Protein AF-A0A524JMQ0-F1 (afdb_monomer)

Mean predicted aligned error: 5.9 Å

Secondary structure (DSSP, 8-state):
-EEHHHHHHHHHHTTTSBGGGGGGG-EEEE-SS-EEEEEE--SSTTSSPEEEEEEEEHHHH---GGGGSSHHHHHHHHHHHHHHHHHHHHHHSTT-TTS--EE-----SEE--BTTEEE-SSEEEEEEEE---EETTEE-HHHHHHIIIIIHHHHHHTTS-GGGS-HHHHHHHHHHHHHHHHHHHHTTTTTEEEEEETT----EEETTEEEEP-SS-------TTTEEEEEETTTEEEEEEEEESSEEEEE-STTSSHHHHHHHHHHTTSEE-TTSS-TTEEE-TTEEE----TT--EEEE--TTTEEE-GGG--STTEEESS--HHHHHHHHHHHHHHHT--EEEEEGGGS-HHHHS--TTTSS---TTS-EE--HHHHHHHHHHHH--EEEEE-SS-GGGGGG-SEEEEEETTEEEE-HHHHHHHHHH-TT-------------EEEBGGG------TT-PPPPPSSTTEEEETTEEEE-TT-TT---HHHHHHHHHHHHHHGGG-BSSS-HHHHHHHHHHHHHHH-GGGG-SS--S--B---HHHHHHHHHT-TT--EEE--

Radius of gyration: 26.29 Å; Cα contacts (8 Å, |Δi|>4): 1196; chains: 1; bounding box: 72×41×77 Å

Sequence (565 aa):
MKAHFELKNILHNIDGEAYKSYKSIEGEYLFNDYTLYIDDVQGNPTASPSSLRVKIAQSVALFPRDTYTNRSREIALRDFITRKFHESIQLYSKESQMSGLISIDTPGQEILERTTAFIDQSFVEIRFTIDLPTSEKVVAGHLAKDIFFEKLPKIINNSLFFDNLDKDALYKHIETSEDADFLRNELENLKLIAFVAENSILPRQSGTSSLPIESGAVPFISPDTLKMDVELPNKGQITGMGILRGITLIVGENNHGKSTLLKAIEQGIYNHIPGDGREYVVSNPNSVKVSAEDGRSIQNVDLSPFIKNLSAGQKTDFYSVENASAGISQAVNIIEAVEVGADVLLIDENTSANNFLYHNSNSRENASEKYEYITPYIDNARNLYNEYMVSSILVIGHSEDYFGIADFVIQMTDFKAQNMTQEATEIAHQRSDVQKIDSYFGTIRDRIPLAESLDSSKGKDGIEIPPNEISDIEFGSNLIDLSSIEQIVSISQINAIRDAIQYAKKYMDGKKSFRQVTSLVMLDIGRSGLDILTPRLSGNYAEFRKIELAAAINRLRTLRVEQKM

Nearest PDB structures (foldseek):
  5d6a-assembly1_A  TM=9.276E-01  e=1.826E-59  Vibrio vulnificus YJ016
  4yj1-assembly1_A-2  TM=9.043E-01  e=5.061E-55  Trypanosoma brucei brucei TREU927
  4yix-assembly1_A-2  TM=8.888E-01  e=9.558E-55  Trypanosoma brucei brucei TREU927
  4yiy-assembly1_B  TM=8.866E-01  e=3.472E-52  Trypanosoma brucei brucei TREU927
  4yiy-assembly1_A  TM=8.863E-01  e=5.513E-52  Trypanosoma brucei brucei TREU927

Structure (mmCIF, N/CA/C/O backbone):
data_AF-A0A524JMQ0-F1
#
_entry.id   AF-A0A524JMQ0-F1
#
loop_
_atom_site.group_PDB
_atom_site.id
_atom_site.type_symbol
_atom_site.label_atom_id
_atom_site.label_alt_id
_atom_site.label_comp_id
_atom_site.label_asym_id
_atom_site.label_entity_id
_atom_site.label_seq_id
_atom_site.pdbx_PDB_ins_code
_atom_site.Cartn_x
_atom_site.Cartn_y
_atom_site.Cartn_z
_atom_site.occupancy
_atom_site.B_iso_or_equiv
_atom_site.auth_seq_id
_atom_site.auth_comp_id
_atom_site.auth_asym_id
_atom_site.auth_atom_id
_atom_site.pdbx_PDB_model_num
ATOM 1 N N . MET A 1 1 ? -19.087 -7.909 30.370 1.00 82.12 1 MET A N 1
ATOM 2 C CA . MET A 1 1 ? -20.047 -7.050 29.654 1.00 82.12 1 MET A CA 1
ATOM 3 C C . MET A 1 1 ? -21.025 -6.386 30.619 1.00 82.12 1 MET A C 1
ATOM 5 O O . MET A 1 1 ? -21.735 -7.085 31.334 1.00 82.12 1 MET A O 1
ATOM 9 N N . LYS A 1 2 ? -20.998 -5.053 30.679 1.00 94.56 2 LYS A N 1
ATOM 10 C CA . LYS A 1 2 ? -21.883 -4.179 31.468 1.00 94.56 2 LYS A CA 1
ATOM 11 C C . LYS A 1 2 ? -23.046 -3.704 30.595 1.00 94.56 2 LYS A C 1
ATOM 13 O O . LYS A 1 2 ? -22.931 -3.719 29.371 1.00 94.56 2 LYS A O 1
ATOM 18 N N . ALA A 1 3 ? -24.147 -3.247 31.179 1.00 95.19 3 ALA A N 1
ATOM 19 C CA . ALA A 1 3 ? -25.208 -2.615 30.391 1.00 95.19 3 ALA A CA 1
ATOM 20 C C . ALA A 1 3 ? -24.854 -1.157 30.031 1.00 95.19 3 ALA A C 1
ATOM 22 O O . ALA A 1 3 ? -24.175 -0.473 30.798 1.00 95.19 3 ALA A O 1
ATOM 23 N N . HIS A 1 4 ? -25.346 -0.633 28.901 1.00 94.75 4 HIS A N 1
ATOM 24 C CA . HIS A 1 4 ? -25.052 0.746 28.469 1.00 94.75 4 HIS A CA 1
ATOM 25 C C . HIS A 1 4 ? -25.422 1.825 29.510 1.00 94.75 4 HIS A C 1
ATOM 27 O O . HIS A 1 4 ? -24.755 2.855 29.596 1.00 94.75 4 HIS A O 1
ATOM 33 N N . PHE A 1 5 ? -26.445 1.612 30.350 1.00 95.38 5 PHE A N 1
ATOM 34 C CA . PHE A 1 5 ? -26.802 2.572 31.405 1.00 95.38 5 PHE A CA 1
ATOM 35 C C . PHE A 1 5 ? -25.718 2.701 32.487 1.00 95.38 5 PHE A C 1
ATOM 37 O O . PHE A 1 5 ? -25.624 3.745 33.130 1.00 95.38 5 PHE A O 1
ATOM 44 N N . GLU A 1 6 ? -24.870 1.686 32.674 1.00 97.00 6 GLU A N 1
ATOM 45 C CA . GLU A 1 6 ? -23.736 1.769 33.595 1.00 97.00 6 GLU A CA 1
ATOM 46 C C . GLU A 1 6 ? -22.692 2.766 33.089 1.00 97.00 6 GLU A C 1
ATOM 48 O O . GLU A 1 6 ? -22.230 3.590 33.871 1.00 97.00 6 GLU A O 1
ATOM 53 N N . LEU A 1 7 ? -22.385 2.771 31.783 1.00 97.56 7 LEU A N 1
ATOM 54 C CA . LEU A 1 7 ? -21.518 3.792 31.177 1.00 97.56 7 LEU A CA 1
ATOM 55 C C . LEU A 1 7 ? -22.094 5.192 31.395 1.00 97.56 7 LEU A C 1
ATOM 57 O O . LEU A 1 7 ? -21.384 6.102 31.814 1.00 97.56 7 LEU A O 1
ATOM 61 N N . LYS A 1 8 ? -23.405 5.352 31.181 1.00 96.00 8 LYS A N 1
ATOM 62 C CA . LYS A 1 8 ? -24.111 6.622 31.395 1.00 96.00 8 LYS A CA 1
ATOM 63 C C . LYS A 1 8 ? -23.972 7.122 32.837 1.00 96.00 8 LYS A C 1
ATOM 65 O O . LYS A 1 8 ? -23.762 8.314 33.048 1.00 96.00 8 LYS A O 1
ATOM 70 N N . ASN A 1 9 ? -24.068 6.216 33.811 1.00 97.12 9 ASN A N 1
ATOM 71 C CA . ASN A 1 9 ? -23.905 6.534 35.228 1.00 97.12 9 ASN A CA 1
ATOM 72 C C . ASN A 1 9 ? -22.451 6.867 35.579 1.00 97.12 9 ASN A C 1
ATOM 74 O O . ASN A 1 9 ? -22.222 7.825 36.309 1.00 97.12 9 ASN A O 1
ATOM 78 N N . ILE A 1 10 ? -21.474 6.127 35.040 1.00 97.50 10 ILE A N 1
ATOM 79 C CA . ILE A 1 10 ? -20.050 6.429 35.241 1.00 97.50 10 ILE A CA 1
ATOM 80 C C . ILE A 1 10 ? -19.752 7.842 34.741 1.00 97.50 10 ILE A C 1
ATOM 82 O O . ILE A 1 10 ? -19.249 8.646 35.516 1.00 97.50 10 ILE A O 1
ATOM 86 N N . LEU A 1 11 ? -20.140 8.169 33.502 1.00 97.00 11 LEU A N 1
ATOM 87 C CA . LEU A 1 11 ? -19.928 9.492 32.901 1.00 97.00 11 LEU A CA 1
ATOM 88 C C . LEU A 1 11 ? -20.574 10.625 33.707 1.00 97.00 11 LEU A C 1
ATOM 90 O O . LEU A 1 11 ? -20.004 11.706 33.790 1.00 97.00 11 LEU A O 1
ATOM 94 N N . HIS A 1 12 ? -21.742 10.383 34.307 1.00 96.81 12 HIS A N 1
ATOM 95 C CA . HIS A 1 12 ? -22.383 11.355 35.190 1.00 96.81 12 HIS A CA 1
ATOM 96 C C . HIS A 1 12 ? -21.606 11.554 36.497 1.00 96.81 12 HIS A C 1
ATOM 98 O O . HIS A 1 12 ? -21.447 12.684 36.941 1.00 96.81 12 HIS A O 1
ATOM 104 N N . ASN A 1 13 ? -21.109 10.469 37.093 1.00 97.19 13 ASN A N 1
ATOM 105 C CA . ASN A 1 13 ? -20.403 10.509 38.373 1.00 97.19 13 ASN A CA 1
ATOM 106 C C . ASN A 1 13 ? -19.006 11.129 38.273 1.00 97.19 13 ASN A C 1
ATOM 108 O O . ASN A 1 13 ? -18.529 11.680 39.258 1.00 97.19 13 ASN A O 1
ATOM 112 N N . ILE A 1 14 ? -18.340 11.004 37.122 1.00 96.50 14 ILE A N 1
ATOM 113 C CA . ILE A 1 14 ? -16.999 11.566 36.905 1.00 96.50 14 ILE A CA 1
ATOM 114 C C . ILE A 1 14 ? -17.026 12.973 36.290 1.00 96.50 14 ILE A C 1
ATOM 116 O O . ILE A 1 14 ? -15.964 13.527 36.030 1.00 96.50 14 ILE A O 1
ATOM 120 N N . ASP A 1 15 ? -18.197 13.550 36.008 1.00 96.19 15 ASP A N 1
ATOM 121 C CA . ASP A 1 15 ? -18.306 14.899 35.437 1.00 96.19 15 ASP A CA 1
ATOM 122 C C . ASP A 1 15 ? -17.694 15.939 36.392 1.00 96.19 15 ASP A C 1
ATOM 124 O O . ASP A 1 15 ? -18.028 15.984 37.574 1.00 96.19 15 ASP A O 1
ATOM 128 N N . GLY A 1 16 ? -16.759 16.752 35.891 1.00 94.19 16 GLY A N 1
ATOM 129 C CA . GLY A 1 16 ? -16.005 17.720 36.696 1.00 94.19 16 GLY A CA 1
ATOM 130 C C . GLY A 1 16 ? -14.833 17.141 37.504 1.00 94.19 16 GLY A C 1
ATOM 131 O O . GLY A 1 16 ? -14.061 17.911 38.076 1.00 94.19 16 GLY A O 1
ATOM 132 N N . GLU A 1 17 ? -14.643 15.819 37.522 1.00 95.56 17 GLU A N 1
ATOM 133 C CA . GLU A 1 17 ? -13.502 15.179 38.186 1.00 95.56 17 GLU A CA 1
ATOM 134 C C . GLU A 1 17 ? -12.199 15.330 37.383 1.00 95.56 17 GLU A C 1
ATOM 136 O O . GLU A 1 17 ? -12.177 15.718 36.210 1.00 95.56 17 GLU A O 1
ATOM 141 N N . ALA A 1 18 ? -11.071 14.979 38.007 1.00 94.38 18 ALA A N 1
ATOM 142 C CA . ALA A 1 18 ? -9.776 14.956 37.330 1.00 94.38 18 ALA A CA 1
ATOM 143 C C . ALA A 1 18 ? -9.813 14.074 36.067 1.00 94.38 18 ALA A C 1
ATOM 145 O O . ALA A 1 18 ? -10.347 12.970 36.098 1.00 94.38 18 ALA A O 1
ATOM 146 N N . TYR A 1 19 ? -9.164 14.502 34.978 1.00 92.69 19 TYR A N 1
ATOM 147 C CA . TYR A 1 19 ? -9.208 13.806 33.679 1.00 92.69 19 TYR A CA 1
ATOM 148 C C . TYR A 1 19 ? -8.893 12.298 33.745 1.00 92.69 19 TYR A C 1
ATOM 150 O O . TYR A 1 19 ? -9.501 11.495 33.042 1.00 92.69 19 TYR A O 1
ATOM 158 N N . LYS A 1 20 ? -7.990 11.887 34.649 1.00 93.88 20 LYS A N 1
ATOM 159 C CA . LYS A 1 20 ? -7.645 10.471 34.882 1.00 93.88 20 LYS A CA 1
ATOM 160 C C . LYS A 1 20 ? -8.851 9.601 35.260 1.00 93.88 20 LYS A C 1
ATOM 162 O O . LYS A 1 20 ? -8.798 8.394 35.044 1.00 93.88 20 LYS A O 1
ATOM 167 N N . SER A 1 21 ? -9.925 10.188 35.786 1.00 95.56 21 SER A N 1
ATOM 168 C CA . SER A 1 21 ? -11.172 9.495 36.117 1.00 95.56 21 SER A CA 1
ATOM 169 C C . SER A 1 21 ? -11.842 8.858 34.898 1.00 95.56 21 SER A C 1
ATOM 171 O O . SER A 1 21 ? -12.573 7.881 35.068 1.00 95.56 21 SER A O 1
ATOM 173 N N . TYR A 1 22 ? -11.534 9.306 33.671 1.00 96.31 22 TYR A N 1
ATOM 174 C CA . TYR A 1 22 ? -11.967 8.609 32.460 1.00 96.31 22 TYR A CA 1
ATOM 175 C C . TYR A 1 22 ? -11.506 7.150 32.417 1.00 96.31 22 TYR A C 1
ATOM 177 O O . TYR A 1 22 ? -12.237 6.336 31.874 1.00 96.31 22 TYR A O 1
ATOM 185 N N . LYS A 1 23 ? -10.386 6.756 33.048 1.00 96.25 23 LYS A N 1
ATOM 186 C CA . LYS A 1 23 ? -9.962 5.338 33.102 1.00 96.25 23 LYS A CA 1
ATOM 187 C C . LYS A 1 23 ? -11.053 4.395 33.635 1.00 96.25 23 LYS A C 1
ATOM 189 O O . LYS A 1 23 ? -11.057 3.216 33.312 1.00 96.25 23 LYS A O 1
ATOM 194 N N . SER A 1 24 ? -12.013 4.904 34.411 1.00 96.06 24 SER A N 1
ATOM 195 C CA . SER A 1 24 ? -13.154 4.122 34.905 1.00 96.06 24 SER A CA 1
ATOM 196 C C . SER A 1 24 ? -14.151 3.670 33.823 1.00 96.06 24 SER A C 1
ATOM 198 O O . SER A 1 24 ? -14.944 2.763 34.090 1.00 96.06 24 SER A O 1
ATOM 200 N N . ILE A 1 25 ? -14.122 4.272 32.626 1.00 97.19 25 ILE A N 1
ATOM 201 C CA . ILE A 1 25 ? -14.989 3.890 31.501 1.00 97.19 25 ILE A CA 1
ATOM 202 C C . ILE A 1 25 ? -14.428 2.714 30.693 1.00 97.19 25 ILE A C 1
ATOM 204 O O . ILE A 1 25 ? -15.096 2.257 29.777 1.00 97.19 25 ILE A O 1
ATOM 208 N N . GLU A 1 26 ? -13.222 2.218 30.985 1.00 97.06 26 GLU A N 1
ATOM 209 C CA . GLU A 1 26 ? -12.682 1.047 30.286 1.00 97.06 26 GLU A CA 1
ATOM 210 C C . GLU A 1 26 ? -13.586 -0.182 30.483 1.00 97.06 26 GLU A C 1
ATOM 212 O O . GLU A 1 26 ? -14.087 -0.472 31.583 1.00 97.06 26 GLU A O 1
ATOM 217 N N . GLY A 1 27 ? -13.792 -0.922 29.393 1.00 97.00 27 GLY A N 1
ATOM 218 C CA . GLY A 1 27 ? -14.561 -2.159 29.390 1.00 97.00 27 GLY A CA 1
ATOM 219 C C . GLY A 1 27 ? -15.555 -2.285 28.241 1.00 97.00 27 GLY A C 1
ATOM 220 O O . GLY A 1 27 ? -15.500 -1.586 27.233 1.00 97.00 27 GLY A O 1
ATOM 221 N N . GLU A 1 28 ? -16.470 -3.236 28.412 1.00 98.12 28 GLU A N 1
ATOM 222 C CA . GLU A 1 28 ? -17.421 -3.666 27.388 1.00 98.12 28 GLU A CA 1
ATOM 223 C C . GLU A 1 28 ? -18.846 -3.307 27.806 1.00 98.12 28 GLU A C 1
ATOM 225 O O . GLU A 1 28 ? -19.292 -3.708 28.890 1.00 98.12 28 GLU A O 1
ATOM 230 N N . TYR A 1 29 ? -19.576 -2.627 26.930 1.00 98.44 29 TYR A N 1
ATOM 231 C CA . TYR A 1 29 ? -20.920 -2.125 27.187 1.00 98.44 29 TYR A CA 1
ATOM 232 C C . TYR A 1 29 ? -21.896 -2.616 26.125 1.00 98.44 29 TYR A C 1
ATOM 234 O O . TYR A 1 29 ? -21.742 -2.331 24.939 1.00 98.44 29 TYR A O 1
ATOM 242 N N . LEU A 1 30 ? -22.922 -3.337 26.568 1.00 97.88 30 LEU A N 1
ATOM 243 C CA . LEU A 1 30 ? -23.987 -3.839 25.714 1.00 97.88 30 LEU A CA 1
ATOM 244 C C . LEU A 1 30 ? -25.030 -2.742 25.468 1.00 97.88 30 LEU A C 1
ATOM 246 O O . LEU A 1 30 ? -25.729 -2.303 26.394 1.00 97.88 30 LEU A O 1
ATOM 250 N N . PHE A 1 31 ? -25.126 -2.317 24.212 1.00 96.88 31 PHE A N 1
ATOM 251 C CA . PHE A 1 31 ? -26.245 -1.552 23.672 1.00 96.88 31 PHE A CA 1
ATOM 252 C C . PHE A 1 31 ? -27.267 -2.524 23.065 1.00 96.88 31 PHE A C 1
ATOM 254 O O . PHE A 1 31 ? -27.077 -3.737 23.107 1.00 96.88 31 PHE A O 1
ATOM 261 N N . ASN A 1 32 ? -28.383 -2.007 22.552 1.00 92.06 32 ASN A N 1
ATOM 262 C CA . ASN A 1 32 ? -29.454 -2.858 22.026 1.00 92.06 32 ASN A CA 1
ATOM 263 C C . ASN A 1 32 ? -28.976 -3.705 20.839 1.00 92.06 32 ASN A C 1
ATOM 265 O O . ASN A 1 32 ? -29.135 -4.922 20.852 1.00 92.06 32 ASN A O 1
ATOM 269 N N . ASP A 1 33 ? -28.346 -3.056 19.858 1.00 95.31 33 ASP A N 1
ATOM 270 C CA . ASP A 1 33 ? -28.009 -3.675 18.572 1.00 95.31 33 ASP A CA 1
ATOM 271 C C . ASP A 1 33 ? -26.508 -3.953 18.414 1.00 95.31 33 ASP A C 1
ATOM 273 O O . ASP A 1 33 ? -26.090 -4.590 17.452 1.00 95.31 33 ASP A O 1
ATOM 277 N N . TYR A 1 34 ? -25.677 -3.484 19.348 1.00 98.00 34 TYR A N 1
ATOM 278 C CA . TYR A 1 34 ? -24.222 -3.596 19.270 1.00 98.00 34 TYR A CA 1
ATOM 279 C C . TYR A 1 34 ? -23.562 -3.640 20.650 1.00 98.00 34 TYR A C 1
ATOM 281 O O . TYR A 1 34 ? -24.141 -3.239 21.661 1.00 98.00 34 TYR A O 1
ATOM 289 N N . THR A 1 35 ? -22.304 -4.072 20.684 1.00 98.50 35 THR A N 1
ATOM 290 C CA . THR A 1 35 ? -21.440 -3.973 21.864 1.00 98.50 35 THR A CA 1
ATOM 291 C C . THR A 1 35 ? -20.359 -2.933 21.612 1.00 98.50 35 THR A C 1
ATOM 293 O O . THR A 1 35 ? -19.649 -2.999 20.608 1.00 98.50 35 THR A O 1
ATOM 296 N N . LEU A 1 36 ? -20.231 -1.977 22.530 1.00 98.56 36 LEU A N 1
ATOM 297 C CA . LEU A 1 36 ? -19.155 -0.992 22.556 1.00 98.56 36 LEU A CA 1
ATOM 298 C C . LEU A 1 36 ? -18.012 -1.503 23.435 1.00 98.56 36 LEU A C 1
ATOM 300 O O . LEU A 1 36 ? -18.232 -1.877 24.586 1.00 98.56 36 LEU A O 1
ATOM 304 N N . TYR A 1 37 ? -16.798 -1.455 22.910 1.00 98.31 37 TYR A N 1
ATOM 305 C CA . TYR A 1 37 ? -15.559 -1.752 23.611 1.00 98.31 37 TYR A CA 1
ATOM 306 C C . TYR A 1 37 ? -14.767 -0.458 23.751 1.00 98.31 37 TYR A C 1
ATOM 308 O O . TYR A 1 37 ? -14.523 0.233 22.762 1.00 98.31 37 TYR A O 1
ATOM 316 N N . ILE A 1 38 ? -14.382 -0.130 24.980 1.00 97.50 38 ILE A N 1
ATOM 317 C CA . ILE A 1 38 ? -13.430 0.937 25.276 1.00 97.50 38 ILE A CA 1
ATOM 318 C C . ILE A 1 38 ? -12.159 0.245 25.764 1.00 97.50 38 ILE A C 1
ATOM 320 O O . ILE A 1 38 ? -12.086 -0.159 26.928 1.00 97.50 38 ILE A O 1
ATOM 324 N N . ASP A 1 39 ? -11.221 0.031 24.839 1.00 95.25 39 ASP A N 1
ATOM 325 C CA . ASP A 1 39 ? -10.063 -0.850 25.036 1.00 95.25 39 ASP A CA 1
ATOM 326 C C . ASP A 1 39 ? -8.922 -0.153 25.781 1.00 95.25 39 ASP A C 1
ATOM 328 O O . ASP A 1 39 ? -8.293 -0.753 26.649 1.00 95.25 39 ASP A O 1
ATOM 332 N N . ASP A 1 40 ? -8.660 1.112 25.446 1.00 94.06 40 ASP A N 1
ATOM 333 C CA . ASP A 1 40 ? -7.677 1.946 26.137 1.00 94.06 40 ASP A CA 1
ATOM 334 C C . ASP A 1 40 ? -8.169 3.386 26.207 1.00 94.06 40 ASP A C 1
ATOM 336 O O . ASP A 1 40 ? -8.590 3.974 25.208 1.00 94.06 40 ASP A O 1
ATOM 340 N N . VAL A 1 41 ? -8.103 3.961 27.401 1.00 93.94 41 VAL A N 1
ATOM 341 C CA . VAL A 1 41 ? -8.486 5.349 27.647 1.00 93.94 41 VAL A CA 1
ATOM 342 C C . VAL A 1 41 ? -7.255 6.236 27.779 1.00 93.94 41 VAL A C 1
ATOM 344 O O . VAL A 1 41 ? -6.352 5.955 28.574 1.00 93.94 41 VAL A O 1
ATOM 347 N N . GLN A 1 42 ? -7.246 7.356 27.057 1.00 89.56 42 GLN A N 1
ATOM 348 C CA . GLN A 1 42 ? -6.135 8.302 27.069 1.00 89.56 42 GLN A CA 1
ATOM 349 C C . GLN A 1 42 ? -5.891 8.876 28.477 1.00 89.56 42 GLN A C 1
ATOM 351 O O . GLN A 1 42 ? -6.810 9.267 29.198 1.00 89.56 42 GLN A O 1
ATOM 356 N N . GLY A 1 43 ? -4.627 8.916 28.907 1.00 84.88 43 GLY A N 1
ATOM 357 C CA . GLY A 1 43 ? -4.273 9.297 30.283 1.00 84.88 43 GLY A CA 1
ATOM 358 C C . GLY A 1 43 ? -4.331 10.803 30.571 1.00 84.88 43 GLY A C 1
ATOM 359 O O . GLY A 1 43 ? -4.355 11.209 31.736 1.00 84.88 43 GLY A O 1
ATOM 360 N N . ASN A 1 44 ? -4.306 11.632 29.526 1.00 85.94 44 ASN A N 1
ATOM 361 C CA . ASN A 1 44 ? -4.406 13.088 29.590 1.00 85.94 44 ASN A CA 1
ATOM 362 C C . ASN A 1 44 ? -4.931 13.647 28.244 1.00 85.94 44 ASN A C 1
ATOM 364 O O . ASN A 1 44 ? -4.871 12.929 27.244 1.00 85.94 44 ASN A O 1
ATOM 368 N N . PRO A 1 45 ? -5.394 14.912 28.188 1.00 84.38 45 PRO A N 1
ATOM 369 C CA . PRO A 1 45 ? -5.959 15.501 26.966 1.00 84.38 45 PRO A CA 1
ATOM 370 C C . PRO A 1 45 ? -4.989 15.640 25.785 1.00 84.38 45 PRO A C 1
ATOM 372 O O . PRO A 1 45 ? -5.419 15.899 24.675 1.00 84.38 45 PRO A O 1
ATOM 375 N N . THR A 1 46 ? -3.680 15.534 26.021 1.00 83.31 46 THR A N 1
ATOM 376 C CA . THR A 1 46 ? -2.638 15.669 24.986 1.00 83.31 46 THR A CA 1
ATOM 377 C C . THR A 1 46 ? -2.029 14.329 24.574 1.00 83.31 46 THR A C 1
ATOM 379 O O . THR A 1 46 ? -1.118 14.296 23.753 1.00 83.31 46 THR A O 1
ATOM 382 N N . ALA A 1 47 ? -2.471 13.226 25.185 1.00 85.88 47 ALA A N 1
ATOM 383 C CA . ALA A 1 47 ? -2.040 11.886 24.820 1.00 85.88 47 ALA A CA 1
ATOM 384 C C . ALA A 1 47 ? -2.759 11.425 23.549 1.00 85.88 47 ALA A C 1
ATOM 386 O O . ALA A 1 47 ? -3.744 12.028 23.127 1.00 85.88 47 ALA A O 1
ATOM 387 N N . SER A 1 48 ? -2.288 10.319 22.973 1.00 87.06 48 SER A N 1
ATOM 388 C CA . SER A 1 48 ? -2.999 9.641 21.892 1.00 87.06 48 SER A CA 1
ATOM 389 C C . SER A 1 48 ? -4.463 9.393 22.284 1.00 87.06 48 SER A C 1
ATOM 391 O O . SER A 1 48 ? -4.704 8.964 23.417 1.00 87.06 48 SER A O 1
ATOM 393 N N . PRO A 1 49 ? -5.420 9.654 21.375 1.00 92.50 49 PRO A N 1
ATOM 394 C CA . PRO A 1 49 ? -6.842 9.461 21.631 1.00 92.50 49 PRO A CA 1
ATOM 395 C C . PRO A 1 49 ? -7.189 8.057 22.130 1.00 92.50 49 PRO A C 1
ATOM 397 O O . PRO A 1 49 ? -6.501 7.077 21.831 1.00 92.50 49 PRO A O 1
ATOM 400 N N . SER A 1 50 ? -8.296 7.959 22.863 1.00 94.88 50 SER A N 1
ATOM 401 C CA . SER A 1 50 ? -8.779 6.684 23.399 1.00 94.88 50 SER A CA 1
ATOM 402 C C . SER A 1 50 ? -9.137 5.727 22.260 1.00 94.88 50 SER A C 1
ATOM 404 O O . SER A 1 50 ? -9.710 6.157 21.258 1.00 94.88 50 SER A O 1
ATOM 406 N N . SER A 1 51 ? -8.824 4.438 22.413 1.00 95.94 51 SER A N 1
ATOM 407 C CA . SER A 1 51 ? -9.073 3.390 21.412 1.00 95.94 51 SER A CA 1
ATOM 408 C C . SER A 1 51 ? -10.364 2.639 21.712 1.00 95.94 51 SER A C 1
ATOM 410 O O . SER A 1 51 ? -10.577 2.162 22.831 1.00 95.94 51 SER A O 1
ATOM 412 N N . LEU A 1 52 ? -11.241 2.562 20.713 1.00 97.69 52 LEU A N 1
ATOM 413 C CA . LEU A 1 52 ? -12.569 1.982 20.842 1.00 97.69 52 LEU A CA 1
ATOM 414 C C . LEU A 1 52 ? -12.889 1.061 19.675 1.00 97.69 52 LEU A C 1
ATOM 416 O O . LEU A 1 52 ? -12.385 1.219 18.560 1.00 97.69 52 LEU A O 1
ATOM 420 N N . ARG A 1 53 ? -13.804 0.126 19.928 1.00 97.75 53 ARG A N 1
ATOM 421 C CA . ARG A 1 53 ? -14.373 -0.731 18.893 1.00 97.75 53 ARG A CA 1
ATOM 422 C C . ARG A 1 53 ? -15.862 -0.924 19.097 1.00 97.75 53 ARG A C 1
ATOM 424 O O . ARG A 1 53 ? -16.358 -0.940 20.221 1.00 97.75 53 ARG A O 1
ATOM 431 N N . VAL A 1 54 ? -16.580 -1.113 18.004 1.00 98.44 54 VAL A N 1
ATOM 432 C CA . VAL A 1 54 ? -17.990 -1.506 18.009 1.00 98.44 54 VAL A CA 1
ATOM 433 C C . VAL A 1 54 ? -18.104 -2.842 17.305 1.00 98.44 54 VAL A C 1
ATOM 435 O O . VAL A 1 54 ? -17.546 -3.008 16.225 1.00 98.44 54 VAL A O 1
ATOM 438 N N . LYS A 1 55 ? -18.834 -3.780 17.910 1.00 98.44 55 LYS A N 1
ATOM 439 C CA . LYS A 1 55 ? -19.095 -5.107 17.350 1.00 98.44 55 LYS A CA 1
ATOM 440 C C . LYS A 1 55 ? -20.594 -5.352 17.236 1.00 98.44 55 LYS A C 1
ATOM 442 O O . LYS A 1 55 ? -21.317 -5.190 18.219 1.00 98.44 55 LYS A O 1
ATOM 447 N N . ILE A 1 56 ? -21.041 -5.773 16.059 1.00 98.56 56 ILE A N 1
ATOM 448 C CA . ILE A 1 56 ? -22.441 -6.068 15.737 1.00 98.56 56 ILE A CA 1
ATOM 449 C C . ILE A 1 56 ? -22.530 -7.515 15.269 1.00 98.56 56 ILE A C 1
ATOM 451 O O . ILE A 1 56 ? -21.772 -7.929 14.396 1.00 98.56 56 ILE A O 1
ATOM 455 N N . ALA A 1 57 ? -23.444 -8.300 15.837 1.00 98.25 57 ALA A N 1
ATOM 456 C CA . ALA A 1 57 ? -23.685 -9.657 15.353 1.00 98.25 57 ALA A CA 1
ATOM 457 C C . ALA A 1 57 ? -24.289 -9.621 13.939 1.00 98.25 57 ALA A C 1
ATOM 459 O O . ALA A 1 57 ? -25.161 -8.799 13.658 1.00 98.25 57 ALA A O 1
ATOM 460 N N . GLN A 1 58 ? -23.902 -10.551 13.063 1.00 97.12 58 GLN A N 1
ATOM 461 C CA . GLN A 1 58 ? -24.441 -10.610 11.695 1.00 97.12 58 GLN A CA 1
ATOM 462 C C . GLN A 1 58 ? -25.956 -10.831 11.643 1.00 97.12 58 GLN A C 1
ATOM 464 O O . GLN A 1 58 ? -26.604 -10.411 10.691 1.00 97.12 58 GLN A O 1
ATOM 469 N N . SER A 1 59 ? -26.551 -11.420 12.687 1.00 96.81 59 SER A N 1
ATOM 470 C CA . SER A 1 59 ? -28.010 -11.526 12.825 1.00 96.81 59 SER A CA 1
ATOM 471 C C . SER A 1 59 ? -28.722 -10.170 12.904 1.00 96.81 59 SER A C 1
ATOM 473 O O . SER A 1 59 ? -29.941 -10.131 12.778 1.00 96.81 59 SER A O 1
ATOM 475 N N . VAL A 1 60 ? -27.977 -9.090 13.155 1.00 97.69 60 VAL A N 1
ATOM 476 C CA . VAL A 1 60 ? -28.473 -7.712 13.227 1.00 97.69 60 VAL A CA 1
ATOM 477 C C . VAL A 1 60 ? -27.880 -6.854 12.105 1.00 97.69 60 VAL A C 1
ATOM 479 O O . VAL A 1 60 ? -28.615 -6.115 11.462 1.00 97.69 60 VAL A O 1
ATOM 482 N N . ALA A 1 61 ? -26.575 -6.975 11.826 1.00 97.75 61 ALA A N 1
ATOM 483 C CA . ALA A 1 61 ? -25.914 -6.220 10.755 1.00 97.75 61 ALA A CA 1
ATOM 484 C C . ALA A 1 61 ? -26.404 -6.621 9.349 1.00 97.75 61 ALA A C 1
ATOM 486 O O . ALA A 1 61 ? -26.468 -5.775 8.457 1.00 97.75 61 ALA A O 1
ATOM 487 N N . LEU A 1 62 ? -26.772 -7.899 9.178 1.00 97.94 62 LEU A N 1
ATOM 488 C CA . LEU A 1 62 ? -27.411 -8.476 7.993 1.00 97.94 62 LEU A CA 1
ATOM 489 C C . LEU A 1 62 ? -26.639 -8.284 6.676 1.00 97.94 62 LEU A C 1
ATOM 491 O O . LEU A 1 62 ? -27.256 -8.239 5.612 1.00 97.94 62 LEU A O 1
ATOM 495 N N . PHE A 1 63 ? -25.302 -8.222 6.711 1.00 98.31 63 PHE A N 1
ATOM 496 C CA . PHE A 1 63 ? -24.518 -8.189 5.474 1.00 98.31 63 PHE A CA 1
ATOM 497 C C . PHE A 1 63 ? -24.644 -9.531 4.731 1.00 98.31 63 PHE A C 1
ATOM 499 O O . PHE A 1 63 ? -24.313 -10.583 5.303 1.00 98.31 63 PHE A O 1
ATOM 506 N N . PRO A 1 64 ? -25.100 -9.527 3.464 1.00 97.75 64 PRO A N 1
ATOM 507 C CA . PRO A 1 64 ? -25.258 -10.742 2.673 1.00 97.75 64 PRO A CA 1
ATOM 508 C C . PRO A 1 64 ? -23.933 -11.488 2.493 1.00 97.75 64 PRO A C 1
ATOM 510 O O . PRO A 1 64 ? -22.888 -10.871 2.303 1.00 97.75 64 PRO A O 1
ATOM 513 N N . ARG A 1 65 ? -23.948 -12.826 2.545 1.00 96.56 65 ARG A N 1
ATOM 514 C CA . ARG A 1 65 ? -22.711 -13.633 2.500 1.00 96.56 65 ARG A CA 1
ATOM 515 C C . ARG A 1 65 ? -21.889 -13.412 1.232 1.00 96.56 65 ARG A C 1
ATOM 517 O O . ARG A 1 65 ? -20.668 -13.447 1.299 1.00 96.56 65 ARG A O 1
ATOM 524 N N . ASP A 1 66 ? -22.550 -13.181 0.105 1.00 97.12 66 ASP A N 1
ATOM 525 C CA . ASP A 1 66 ? -21.948 -12.869 -1.195 1.00 97.12 66 ASP A CA 1
ATOM 526 C C . ASP A 1 66 ? -21.106 -11.587 -1.186 1.00 97.12 66 ASP A C 1
ATOM 528 O O . ASP A 1 66 ? -20.225 -11.453 -2.029 1.00 97.12 66 ASP A O 1
ATOM 532 N N . THR A 1 67 ? -21.294 -10.689 -0.215 1.00 97.94 67 THR A N 1
ATOM 533 C CA . THR A 1 67 ? -20.471 -9.474 -0.077 1.00 97.94 67 THR A CA 1
ATOM 534 C C . THR A 1 67 ? -19.082 -9.738 0.525 1.00 97.94 67 THR A C 1
ATOM 536 O O . THR A 1 67 ? -18.232 -8.858 0.496 1.00 97.94 67 THR A O 1
ATOM 539 N N . TYR A 1 68 ? -18.814 -10.947 1.034 1.00 97.19 68 TYR A N 1
ATOM 540 C CA . TYR A 1 68 ? -17.520 -11.345 1.615 1.00 97.19 68 TYR A CA 1
ATOM 541 C C . TYR A 1 68 ? -17.199 -12.836 1.378 1.00 97.19 68 TYR A C 1
ATOM 543 O O . TYR A 1 68 ? -16.576 -13.502 2.203 1.00 97.19 68 TYR A O 1
ATOM 551 N N . THR A 1 69 ? -17.628 -13.402 0.242 1.00 95.69 69 THR A N 1
ATOM 552 C CA . THR A 1 69 ? -17.376 -14.819 -0.108 1.00 95.69 69 THR A CA 1
ATOM 553 C C . THR A 1 69 ? -15.909 -15.154 -0.357 1.00 95.69 69 THR A C 1
ATOM 555 O O . THR A 1 69 ? -15.523 -16.316 -0.239 1.00 95.69 69 THR A O 1
ATOM 558 N N . ASN A 1 70 ? -15.102 -14.167 -0.739 1.00 96.12 70 ASN A N 1
ATOM 559 C CA . ASN A 1 70 ? -13.663 -14.298 -0.939 1.00 96.12 70 ASN A CA 1
ATOM 560 C C . ASN A 1 70 ? -12.944 -13.063 -0.385 1.00 96.12 70 ASN A C 1
ATOM 562 O O . ASN A 1 70 ? -13.579 -12.060 -0.057 1.00 96.12 70 ASN A O 1
ATOM 566 N N . ARG A 1 71 ? -11.611 -13.145 -0.305 1.00 95.94 71 ARG A N 1
ATOM 567 C CA . ARG A 1 71 ? -10.775 -12.109 0.310 1.00 95.94 71 ARG A CA 1
ATOM 568 C C . ARG A 1 71 ? -10.906 -10.747 -0.379 1.00 95.94 71 ARG A C 1
ATOM 570 O O . ARG A 1 71 ? -10.936 -9.741 0.315 1.00 95.94 71 ARG A O 1
ATOM 577 N N . SER A 1 72 ? -11.025 -10.715 -1.707 1.00 97.25 72 SER A N 1
ATOM 578 C CA . SER A 1 72 ? -11.166 -9.459 -2.455 1.00 97.25 72 SER A CA 1
ATOM 579 C C . SER A 1 72 ? -12.454 -8.729 -2.072 1.00 97.25 72 SER A C 1
ATOM 581 O O . SER A 1 72 ? -12.425 -7.574 -1.642 1.00 97.25 72 SER A O 1
ATOM 583 N N . ARG A 1 73 ? -13.584 -9.450 -2.108 1.00 98.56 73 ARG A N 1
ATOM 584 C CA . ARG A 1 73 ? -14.883 -8.905 -1.699 1.00 98.56 73 ARG A CA 1
ATOM 585 C C . ARG A 1 73 ? -14.902 -8.486 -0.233 1.00 98.56 73 ARG A C 1
ATOM 587 O O . ARG A 1 73 ? -15.392 -7.410 0.090 1.00 98.56 73 ARG A O 1
ATOM 594 N N . GLU A 1 74 ? -14.329 -9.309 0.644 1.00 98.38 74 GLU A N 1
ATOM 595 C CA . GLU A 1 74 ? -14.221 -9.014 2.074 1.00 98.38 74 GLU A CA 1
ATOM 596 C C . GLU A 1 74 ? -13.439 -7.716 2.333 1.00 98.38 74 GLU A C 1
ATOM 598 O O . GLU A 1 74 ? -13.918 -6.851 3.068 1.00 98.38 74 GLU A O 1
ATOM 603 N N . ILE A 1 75 ? -12.265 -7.547 1.712 1.00 98.44 75 ILE A N 1
ATOM 604 C CA . ILE A 1 75 ? -11.442 -6.335 1.845 1.00 98.44 75 ILE A CA 1
ATOM 605 C C . ILE A 1 75 ? -12.198 -5.114 1.312 1.00 98.44 75 ILE A C 1
ATOM 607 O O . ILE A 1 75 ? -12.255 -4.089 1.992 1.00 98.44 75 ILE A O 1
ATOM 611 N N . ALA A 1 76 ? -12.829 -5.224 0.142 1.00 98.69 76 ALA A N 1
ATOM 612 C CA . ALA A 1 76 ? -13.602 -4.134 -0.447 1.00 98.69 76 ALA A CA 1
ATOM 613 C C . ALA A 1 76 ? -14.806 -3.736 0.425 1.00 98.69 76 ALA A C 1
ATOM 615 O O . ALA A 1 76 ? -15.092 -2.554 0.604 1.00 98.69 76 ALA A O 1
ATOM 616 N N . LEU A 1 77 ? -15.489 -4.704 1.040 1.00 98.75 77 LEU A N 1
ATOM 617 C CA . LEU A 1 77 ? -16.570 -4.423 1.979 1.00 98.75 77 LEU A CA 1
ATOM 618 C C . LEU A 1 77 ? -16.063 -3.721 3.248 1.00 98.75 77 LEU A C 1
ATOM 620 O O . LEU A 1 77 ? -16.685 -2.762 3.711 1.00 98.75 77 LEU A O 1
ATOM 624 N N . ARG A 1 78 ? -14.927 -4.162 3.801 1.00 98.62 78 ARG A N 1
ATOM 625 C CA . ARG A 1 78 ? -14.275 -3.519 4.959 1.00 98.62 78 ARG A CA 1
ATOM 626 C C . ARG A 1 78 ? -13.878 -2.072 4.640 1.00 98.62 78 ARG A C 1
ATOM 628 O O . ARG A 1 78 ? -14.094 -1.183 5.470 1.00 98.62 78 ARG A O 1
ATOM 635 N N . ASP A 1 79 ? -13.356 -1.821 3.441 1.00 98.75 79 ASP A N 1
ATOM 636 C CA . ASP A 1 79 ? -13.024 -0.479 2.949 1.00 98.75 79 ASP A CA 1
ATOM 637 C C . ASP A 1 79 ? -14.282 0.398 2.820 1.00 98.75 79 ASP A C 1
ATOM 639 O O . ASP A 1 79 ? -14.337 1.486 3.399 1.00 98.75 79 ASP A O 1
ATOM 643 N N . PHE A 1 80 ? -15.343 -0.110 2.182 1.00 98.75 80 PHE A N 1
ATOM 644 C CA . PHE A 1 80 ? -16.619 0.598 2.044 1.00 98.75 80 PHE A CA 1
ATOM 645 C C . PHE A 1 80 ? -17.241 0.962 3.399 1.00 98.75 80 PHE A C 1
ATOM 647 O O . PHE A 1 80 ? -17.642 2.109 3.609 1.00 98.75 8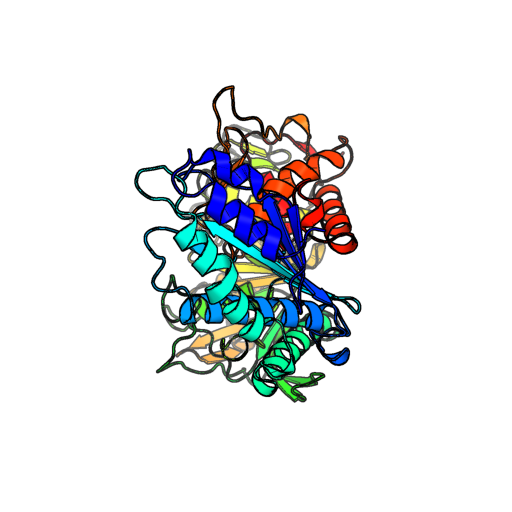0 PHE A O 1
ATOM 654 N N . ILE A 1 81 ? -17.283 0.017 4.346 1.00 98.44 81 ILE A N 1
ATOM 655 C CA . ILE A 1 81 ? -17.775 0.252 5.712 1.00 98.44 81 ILE A CA 1
ATOM 656 C C . ILE A 1 81 ? -16.957 1.351 6.401 1.00 98.44 81 ILE A C 1
ATOM 658 O O . ILE A 1 81 ? -17.529 2.266 6.998 1.00 98.44 81 ILE A O 1
ATOM 662 N N . THR A 1 82 ? -15.626 1.301 6.285 1.00 98.56 82 THR A N 1
ATOM 663 C CA . THR A 1 82 ? -14.731 2.318 6.859 1.00 98.56 82 THR A CA 1
ATOM 664 C C . THR A 1 82 ? -15.043 3.707 6.292 1.00 98.56 82 THR A C 1
ATOM 666 O O . THR A 1 82 ? -15.193 4.666 7.054 1.00 98.56 82 THR A O 1
ATOM 669 N N . ARG A 1 83 ? -15.232 3.822 4.969 1.00 98.38 83 ARG A N 1
ATOM 670 C CA . ARG A 1 83 ? -15.627 5.083 4.314 1.00 98.38 83 ARG A CA 1
ATOM 671 C C . ARG A 1 83 ? -16.983 5.580 4.795 1.00 98.38 83 ARG A C 1
ATOM 673 O O . ARG A 1 83 ? -17.104 6.749 5.146 1.00 98.38 83 ARG A O 1
ATOM 680 N N . LYS A 1 84 ? -17.988 4.704 4.886 1.00 98.19 84 LYS A N 1
ATOM 681 C CA . LYS A 1 84 ? -19.329 5.077 5.366 1.00 98.19 84 LYS A CA 1
ATOM 682 C C . LYS A 1 84 ? -19.323 5.522 6.822 1.00 98.19 84 LYS A C 1
ATOM 684 O O . LYS A 1 84 ? -20.052 6.448 7.183 1.00 98.19 84 LYS A O 1
ATOM 689 N N . PHE A 1 85 ? -18.477 4.918 7.653 1.00 98.25 85 PHE A N 1
ATOM 690 C CA . PHE A 1 85 ? -18.281 5.367 9.027 1.00 98.25 85 PHE A CA 1
ATOM 691 C C . PHE A 1 85 ? -17.624 6.750 9.072 1.00 98.25 85 PHE A C 1
ATOM 693 O O . PHE A 1 85 ? -18.120 7.629 9.776 1.00 98.25 85 PHE A O 1
ATOM 700 N N . HIS A 1 86 ? -16.576 6.983 8.273 1.00 97.19 86 HIS A N 1
ATOM 701 C CA . HIS A 1 86 ? -15.944 8.300 8.149 1.00 97.19 86 HIS A CA 1
ATOM 702 C C . HIS A 1 86 ? -16.930 9.376 7.663 1.00 97.19 86 HIS A C 1
ATOM 704 O O . HIS A 1 86 ? -17.063 10.424 8.294 1.00 97.19 86 HIS A O 1
ATOM 710 N N . GLU A 1 87 ? -17.674 9.116 6.585 1.00 96.31 87 GLU A N 1
ATOM 711 C CA . GLU A 1 87 ? -18.725 10.011 6.080 1.00 96.31 87 GLU A CA 1
ATOM 712 C C . GLU A 1 87 ? -19.759 10.323 7.172 1.00 96.31 87 GLU A C 1
ATOM 714 O O . GLU A 1 87 ? -20.135 11.477 7.380 1.00 96.31 87 GLU A O 1
ATOM 719 N N . SER A 1 88 ? -20.166 9.309 7.937 1.00 96.69 88 SER A N 1
ATOM 720 C CA . SER A 1 88 ? -21.110 9.473 9.042 1.00 96.69 88 SER A CA 1
ATOM 721 C C . SER A 1 88 ? -20.538 10.319 10.187 1.00 96.69 88 SER A C 1
ATOM 723 O O . SER A 1 88 ? -21.262 11.141 10.752 1.00 96.69 88 SER A O 1
ATOM 725 N N . ILE A 1 89 ? -19.243 10.201 10.508 1.00 95.19 89 ILE A N 1
ATOM 726 C CA . ILE A 1 89 ? -18.564 11.113 11.449 1.00 95.19 89 ILE A CA 1
ATOM 727 C C . ILE A 1 89 ? -18.691 12.561 10.958 1.00 95.19 89 ILE A C 1
ATOM 729 O O . ILE A 1 89 ? -19.058 13.441 11.742 1.00 95.19 89 ILE A O 1
ATOM 733 N N . GLN A 1 90 ? -18.452 12.815 9.667 1.00 93.12 90 GLN A N 1
ATOM 734 C CA . GLN A 1 90 ? -18.556 14.162 9.088 1.00 93.12 90 GLN A CA 1
ATOM 735 C C . GLN A 1 90 ? -19.986 14.715 9.103 1.00 93.12 90 GLN A C 1
ATOM 737 O O . GLN A 1 90 ? -20.172 15.930 9.149 1.00 93.12 90 GLN A O 1
ATOM 742 N N . LEU A 1 91 ? -21.002 13.853 9.082 1.00 92.50 91 LEU A N 1
ATOM 743 C CA . LEU A 1 91 ? -22.404 14.267 9.154 1.00 92.50 91 LEU A CA 1
ATOM 744 C C . LEU A 1 91 ? -22.858 14.569 10.587 1.00 92.50 91 LEU A C 1
ATOM 746 O O . LEU A 1 91 ? -23.578 15.542 10.807 1.00 92.50 91 LEU A O 1
ATOM 750 N N . TYR A 1 92 ? -22.448 13.756 11.564 1.00 90.62 92 TYR A N 1
ATOM 751 C CA . TYR A 1 92 ? -23.012 13.796 12.922 1.00 90.62 92 TYR A CA 1
ATOM 752 C C . TYR A 1 92 ? -22.075 14.353 13.999 1.00 90.62 92 TYR A C 1
ATOM 754 O O . TYR A 1 92 ? -22.530 14.631 15.108 1.00 90.62 92 TYR A O 1
ATOM 762 N N . SER A 1 93 ? -20.783 14.521 13.707 1.00 84.38 93 SER A N 1
ATOM 763 C CA . SER A 1 93 ? -19.773 14.932 14.693 1.00 84.38 93 SER A CA 1
ATOM 764 C C . SER A 1 93 ? -18.848 16.065 14.220 1.00 84.38 93 SER A C 1
ATOM 766 O O . SER A 1 93 ? -17.842 16.346 14.875 1.00 84.38 93 SER A O 1
ATOM 768 N N . LYS A 1 94 ? -19.191 16.763 13.128 1.00 70.50 94 LYS A N 1
ATOM 769 C CA . LYS A 1 94 ? -18.370 17.846 12.549 1.00 70.50 94 LYS A CA 1
ATOM 770 C C . LYS A 1 94 ? -18.097 19.013 13.500 1.00 70.50 94 LYS A C 1
ATOM 772 O O . LYS A 1 94 ? -17.061 19.655 13.390 1.00 70.50 94 LYS A O 1
ATOM 777 N N . GLU A 1 95 ? -19.011 19.292 14.427 1.00 60.81 95 GLU A N 1
ATOM 778 C CA . GLU A 1 95 ? -18.927 20.430 15.356 1.00 60.81 95 GLU A CA 1
ATOM 779 C C . GLU A 1 95 ? -17.973 20.194 16.543 1.00 60.81 95 GLU A C 1
ATOM 781 O O . GLU A 1 95 ? -17.630 21.137 17.252 1.00 60.81 95 GLU A O 1
ATOM 786 N N . SER A 1 96 ? -17.488 18.965 16.757 1.00 59.88 96 SER A N 1
ATOM 787 C CA . SER A 1 96 ? -16.654 18.599 17.917 1.00 59.88 96 SER A CA 1
ATOM 788 C C . SER A 1 96 ? -15.174 19.030 17.802 1.00 59.88 96 SER A C 1
ATOM 790 O O . SER A 1 96 ? -14.330 18.500 18.519 1.00 59.88 96 SER A O 1
ATOM 792 N N . GLN A 1 97 ? -14.824 19.983 16.925 1.00 52.69 97 GLN A N 1
ATOM 793 C CA . GLN A 1 97 ? -13.429 20.323 16.569 1.00 52.69 97 GLN A CA 1
ATOM 794 C C . GLN A 1 97 ? -12.549 20.839 17.726 1.00 52.69 97 GLN A C 1
ATOM 796 O O . GLN A 1 97 ? -11.339 20.941 17.551 1.00 52.69 97 GLN A O 1
ATOM 801 N N . MET A 1 98 ? -13.113 21.164 18.895 1.00 54.81 98 MET A N 1
ATOM 802 C CA . MET A 1 98 ? -12.329 21.622 20.055 1.00 54.81 98 MET A CA 1
ATOM 803 C C . MET A 1 98 ? -12.115 20.551 21.138 1.00 54.81 98 MET A C 1
ATOM 805 O O . MET A 1 98 ? -11.157 20.665 21.896 1.00 54.81 98 MET A O 1
ATOM 809 N N . SER A 1 99 ? -12.990 19.542 21.244 1.00 66.50 99 SER A N 1
ATOM 810 C CA . SER A 1 99 ? -12.858 18.393 22.160 1.00 66.50 99 SER A CA 1
ATOM 811 C C . SER A 1 99 ? -13.946 17.359 21.846 1.00 66.50 99 SER A C 1
ATOM 813 O O . SER A 1 99 ? -15.055 17.752 21.470 1.00 66.50 99 SER A O 1
ATOM 815 N N . GLY A 1 100 ? -13.689 16.061 22.038 1.00 78.56 100 GLY A N 1
ATOM 816 C CA . GLY A 1 100 ? -14.694 15.033 21.743 1.00 78.56 100 GLY A CA 1
ATOM 817 C C . GLY A 1 100 ? -14.675 14.523 20.301 1.00 78.56 100 GLY A C 1
ATOM 818 O O . GLY A 1 100 ? -15.718 14.110 19.789 1.00 78.56 100 GLY A O 1
ATOM 819 N N . LEU A 1 101 ? -13.533 14.622 19.617 1.00 90.06 101 LEU A N 1
ATOM 820 C CA . LEU A 1 101 ? -13.405 14.240 18.214 1.00 90.06 101 LEU A CA 1
ATOM 821 C C . LEU A 1 101 ? -13.447 12.715 18.069 1.00 90.06 101 LEU A C 1
ATOM 823 O O . LEU A 1 101 ? -12.642 12.013 18.675 1.00 90.06 101 LEU A O 1
ATOM 827 N N . ILE A 1 102 ? -14.368 12.217 17.243 1.00 94.56 102 ILE A N 1
ATOM 828 C CA . ILE A 1 102 ? -14.384 10.823 16.789 1.00 94.56 102 ILE A CA 1
ATOM 829 C C . ILE A 1 102 ? -13.564 10.754 15.502 1.00 94.56 102 ILE A C 1
ATOM 831 O O . ILE A 1 102 ? -13.843 11.504 14.567 1.00 94.56 102 ILE A O 1
ATOM 835 N N . SER A 1 103 ? -12.596 9.845 15.441 1.00 94.00 103 SER A N 1
ATOM 836 C CA . SER A 1 103 ? -11.700 9.689 14.294 1.00 94.00 103 SER A CA 1
ATOM 837 C C . SER A 1 103 ? -11.546 8.224 13.909 1.00 94.00 103 SER A C 1
ATOM 839 O O . SER A 1 103 ? -11.559 7.340 14.759 1.00 94.00 103 SER A O 1
ATOM 841 N N . ILE A 1 104 ? -11.361 7.963 12.620 1.00 95.94 104 ILE A N 1
ATOM 842 C CA . ILE A 1 104 ? -11.052 6.640 12.071 1.00 95.94 104 ILE A CA 1
ATOM 843 C C . ILE A 1 104 ? -9.951 6.796 11.022 1.00 95.94 104 ILE A C 1
ATOM 845 O O . ILE A 1 104 ? -9.913 7.822 10.333 1.00 95.94 104 ILE A O 1
ATOM 849 N N . ASP A 1 105 ? -9.059 5.808 10.902 1.00 94.44 105 ASP A N 1
ATOM 850 C CA . ASP A 1 105 ? -8.108 5.782 9.790 1.00 94.44 105 ASP A CA 1
ATOM 851 C C . ASP A 1 105 ? -8.878 5.808 8.464 1.00 94.44 105 ASP A C 1
ATOM 853 O O . ASP A 1 105 ? -9.797 5.019 8.240 1.00 94.44 105 ASP A O 1
ATOM 857 N N . THR A 1 106 ? -8.564 6.796 7.629 1.00 90.31 106 THR A N 1
ATOM 858 C CA . THR A 1 106 ? -9.392 7.160 6.478 1.00 90.31 106 THR A CA 1
ATOM 859 C C . THR A 1 106 ? -8.733 6.653 5.198 1.00 90.31 106 THR A C 1
ATOM 861 O O . THR A 1 106 ? -7.630 7.093 4.872 1.00 90.31 106 THR A O 1
ATOM 864 N N . PRO A 1 107 ? -9.383 5.742 4.453 1.00 94.50 107 PRO A N 1
ATOM 865 C CA . PRO A 1 107 ? -8.835 5.235 3.203 1.00 94.50 107 PRO A CA 1
ATOM 866 C C . PRO A 1 107 ? -8.661 6.328 2.140 1.00 94.50 107 PRO A C 1
ATOM 868 O O . PRO A 1 107 ? -9.525 7.192 1.979 1.00 94.50 107 PRO A O 1
ATOM 871 N N . GLY A 1 108 ? -7.563 6.242 1.383 1.00 95.00 108 GLY A N 1
ATOM 872 C CA . GLY A 1 108 ? -7.300 7.058 0.194 1.00 95.00 108 GLY A CA 1
ATOM 873 C C . GLY A 1 108 ? -8.096 6.586 -1.026 1.00 95.00 108 GLY A C 1
ATOM 874 O O . GLY A 1 108 ? -9.211 6.078 -0.895 1.00 95.00 108 GLY A O 1
ATOM 875 N N . GLN A 1 109 ? -7.524 6.721 -2.221 1.00 97.50 109 GLN A N 1
ATOM 876 C CA . GLN A 1 109 ? -8.144 6.195 -3.446 1.00 97.50 109 GLN A CA 1
ATOM 877 C C . GLN A 1 109 ? -7.973 4.678 -3.573 1.00 97.50 109 GLN A C 1
ATOM 879 O O . GLN A 1 109 ? -8.731 4.020 -4.285 1.00 97.50 109 GLN A O 1
ATOM 884 N N . GLU A 1 110 ? -6.986 4.141 -2.867 1.00 98.19 110 GLU A N 1
ATOM 885 C CA . GLU A 1 110 ? -6.581 2.749 -2.866 1.00 98.19 110 GLU A CA 1
ATOM 886 C C . GLU A 1 110 ? -7.402 1.949 -1.846 1.00 98.19 110 GLU A C 1
ATOM 888 O O . GLU A 1 110 ? -7.558 2.337 -0.677 1.00 98.19 110 GLU A O 1
ATOM 893 N N . ILE A 1 111 ? -7.896 0.798 -2.290 1.00 98.56 111 ILE A N 1
ATOM 894 C CA . ILE A 1 111 ? -8.545 -0.204 -1.449 1.00 98.56 111 ILE A CA 1
ATOM 895 C C . ILE A 1 111 ? -7.433 -1.104 -0.907 1.00 98.56 111 ILE A C 1
ATOM 897 O O . ILE A 1 111 ? -6.805 -1.836 -1.667 1.00 98.56 111 ILE A O 1
ATOM 901 N N . LEU A 1 112 ? -7.191 -1.019 0.402 1.00 97.94 112 LEU A N 1
ATOM 902 C CA . LEU A 1 112 ? -6.181 -1.805 1.114 1.00 97.94 112 LEU A CA 1
ATOM 903 C C . LEU A 1 112 ? -6.850 -2.567 2.250 1.00 97.94 112 LEU A C 1
ATOM 905 O O . LEU A 1 112 ? -7.748 -2.035 2.916 1.00 97.94 112 LEU A O 1
ATOM 909 N N . GLU A 1 113 ? -6.350 -3.761 2.544 1.00 97.56 113 GLU A N 1
ATOM 910 C CA . GLU A 1 113 ? -6.675 -4.434 3.793 1.00 97.56 113 GLU A CA 1
ATOM 911 C C . GLU A 1 113 ? -6.215 -3.586 4.989 1.00 97.56 113 GLU A C 1
ATOM 913 O O . GLU A 1 113 ? -5.042 -3.229 5.110 1.00 97.56 113 GLU A O 1
ATOM 918 N N . ARG A 1 114 ? -7.150 -3.269 5.892 1.00 97.88 114 ARG A N 1
ATOM 919 C CA . ARG A 1 114 ? -6.919 -2.423 7.071 1.00 97.88 114 ARG A CA 1
ATOM 920 C C . ARG A 1 114 ? -7.460 -3.044 8.343 1.00 97.88 114 ARG A C 1
ATOM 922 O O . ARG A 1 114 ? -8.409 -3.825 8.310 1.00 97.88 114 ARG A O 1
ATOM 929 N N . THR A 1 115 ? -6.918 -2.634 9.483 1.00 97.75 115 THR A N 1
ATOM 930 C CA . THR A 1 115 ? -7.446 -3.021 10.801 1.00 97.75 115 THR A CA 1
ATOM 931 C C . THR A 1 115 ? -8.573 -2.111 11.301 1.00 97.75 115 THR A C 1
ATOM 933 O O . THR A 1 115 ? -8.995 -2.223 12.449 1.00 97.75 115 THR A O 1
ATOM 936 N N . THR A 1 116 ? -9.091 -1.216 10.459 1.00 97.88 116 THR A N 1
ATOM 937 C CA . THR A 1 116 ? -10.240 -0.355 10.778 1.00 97.88 116 THR A CA 1
ATOM 938 C C . THR A 1 116 ? -11.537 -1.138 10.883 1.00 97.88 116 THR A C 1
ATOM 940 O O . THR A 1 116 ? -12.342 -0.856 11.760 1.00 97.88 116 THR A O 1
ATOM 943 N N . ALA A 1 117 ? -11.754 -2.116 10.007 1.00 98.00 117 ALA A N 1
ATOM 944 C CA . ALA A 1 117 ? -12.987 -2.884 9.940 1.00 98.00 117 ALA A CA 1
ATOM 945 C C . ALA A 1 117 ? -12.692 -4.367 9.730 1.00 98.00 117 ALA A C 1
ATOM 947 O O . ALA A 1 117 ? -11.762 -4.729 9.010 1.00 98.00 117 ALA A O 1
ATOM 948 N N . PHE A 1 118 ? -13.520 -5.218 10.329 1.00 97.62 118 PHE A N 1
ATOM 949 C CA . PHE A 1 118 ? -13.488 -6.669 10.176 1.00 97.62 118 PHE A CA 1
ATOM 950 C C . PHE A 1 118 ? -14.902 -7.183 9.978 1.00 97.62 118 PHE A C 1
ATOM 952 O O . PHE A 1 118 ? -15.852 -6.663 10.568 1.00 97.62 118 PHE A O 1
ATOM 959 N N . ILE A 1 119 ? -15.039 -8.228 9.176 1.00 97.19 119 ILE A N 1
ATOM 960 C CA . ILE A 1 119 ? -16.320 -8.876 8.954 1.00 97.19 119 ILE A CA 1
ATOM 961 C C . ILE A 1 119 ? -16.122 -10.371 8.755 1.00 97.19 119 ILE A C 1
ATOM 963 O O . ILE A 1 119 ? -15.215 -10.802 8.053 1.00 97.19 119 ILE A O 1
ATOM 967 N N . ASP A 1 120 ? -16.989 -11.159 9.377 1.00 94.75 120 ASP A N 1
ATOM 968 C CA . ASP A 1 120 ? -17.108 -12.586 9.124 1.00 94.75 120 ASP A CA 1
ATOM 969 C C . ASP A 1 120 ? -18.584 -13.019 9.202 1.00 94.75 120 ASP A C 1
ATOM 971 O O . ASP A 1 120 ? -19.505 -12.199 9.203 1.00 94.75 120 ASP A O 1
ATOM 975 N N . GLN A 1 121 ? -18.836 -14.330 9.242 1.00 96.06 121 GLN A N 1
ATOM 976 C CA . GLN A 1 121 ? -20.195 -14.880 9.344 1.00 96.06 121 GLN A CA 1
ATOM 977 C C . GLN A 1 121 ? -20.863 -14.637 10.707 1.00 96.06 121 GLN A C 1
ATOM 979 O O . GLN A 1 121 ? -22.069 -14.843 10.843 1.00 96.06 121 GLN A O 1
ATOM 984 N N . SER A 1 122 ? -20.090 -14.250 11.716 1.00 97.56 122 SER A N 1
ATOM 985 C CA . SER A 1 122 ? -20.529 -14.051 13.093 1.00 97.56 122 SER A CA 1
ATOM 986 C C . SER A 1 122 ? -20.770 -12.575 13.393 1.00 97.56 122 SER A C 1
ATOM 988 O O . SER A 1 122 ? -21.755 -12.250 14.060 1.00 97.56 122 SER A O 1
ATOM 990 N N . PHE A 1 123 ? -19.901 -11.674 12.927 1.00 98.06 123 PHE A N 1
ATOM 991 C CA . PHE A 1 123 ? -19.971 -10.258 13.279 1.00 98.06 123 PHE A CA 1
ATOM 992 C C . PHE A 1 123 ? -19.406 -9.302 12.223 1.00 98.06 123 PHE A C 1
ATOM 994 O O . PHE A 1 123 ? -18.657 -9.689 11.332 1.00 98.06 123 PHE A O 1
ATOM 1001 N N . VAL A 1 124 ? -19.734 -8.023 12.409 1.00 98.31 124 VAL A N 1
ATOM 1002 C CA . VAL A 1 124 ? -19.029 -6.860 11.863 1.00 98.31 124 VAL A CA 1
ATOM 1003 C C . VAL A 1 124 ? -18.396 -6.114 13.030 1.00 98.31 124 VAL A C 1
ATOM 1005 O O . VAL A 1 124 ? -19.038 -5.915 14.063 1.00 98.31 124 VAL A O 1
ATOM 1008 N N . GLU A 1 125 ? -17.136 -5.730 12.896 1.00 98.50 125 GLU A N 1
ATOM 1009 C CA . GLU A 1 125 ? -16.409 -4.930 13.874 1.00 98.50 125 GLU A CA 1
ATOM 1010 C C . GLU A 1 125 ? -15.817 -3.706 13.190 1.00 98.50 125 GLU A C 1
ATOM 1012 O O . GLU A 1 125 ? -15.278 -3.812 12.091 1.00 98.50 125 GLU A O 1
ATOM 1017 N N . ILE A 1 126 ? -15.881 -2.557 13.859 1.00 98.38 126 ILE A N 1
ATOM 1018 C CA . ILE A 1 126 ? -15.151 -1.363 13.448 1.00 98.38 126 ILE A CA 1
ATOM 1019 C C . ILE A 1 126 ? -14.351 -0.796 14.614 1.00 98.38 126 ILE A C 1
ATOM 1021 O O . ILE A 1 126 ? -14.809 -0.813 15.759 1.00 98.38 126 ILE A O 1
ATOM 1025 N N . ARG A 1 127 ? -13.155 -0.298 14.317 1.00 98.25 127 ARG A N 1
ATOM 1026 C CA . ARG A 1 127 ? -12.184 0.260 15.251 1.00 98.25 127 ARG A CA 1
ATOM 1027 C C . ARG A 1 127 ? -11.953 1.723 14.924 1.00 98.25 127 ARG A C 1
ATOM 1029 O O . ARG A 1 127 ? -11.764 2.086 13.768 1.00 98.25 127 ARG A O 1
ATOM 1036 N N . PHE A 1 128 ? -11.985 2.558 15.946 1.00 97.62 128 PHE A N 1
ATOM 1037 C CA . PHE A 1 128 ? -11.888 4.005 15.816 1.00 97.62 128 PHE A CA 1
ATOM 1038 C C . PHE A 1 128 ? -11.361 4.594 17.123 1.00 97.62 128 PHE A C 1
ATOM 1040 O O . PHE A 1 128 ? -11.157 3.889 18.115 1.00 97.62 128 PHE A O 1
ATOM 1047 N N . THR A 1 129 ? -11.132 5.897 17.133 1.00 96.12 129 THR A N 1
ATOM 1048 C CA . THR A 1 129 ? -10.680 6.611 18.318 1.00 96.12 129 THR A CA 1
ATOM 1049 C C . THR A 1 129 ? -11.636 7.726 18.704 1.00 96.12 129 THR A C 1
ATOM 1051 O O . THR A 1 129 ? -12.387 8.250 17.879 1.00 96.12 129 THR A O 1
ATOM 1054 N N . ILE A 1 130 ? -11.627 8.066 19.991 1.00 94.88 130 ILE A N 1
ATOM 1055 C CA . ILE A 1 130 ? -12.311 9.243 20.522 1.00 94.88 130 ILE A CA 1
ATOM 1056 C C . ILE A 1 130 ? -11.314 10.031 21.362 1.00 94.88 130 ILE A C 1
ATOM 1058 O O . ILE A 1 130 ? -10.773 9.509 22.338 1.00 94.88 130 ILE A O 1
ATOM 1062 N N . ASP A 1 131 ? -11.116 11.297 21.012 1.00 93.12 131 ASP A N 1
ATOM 1063 C CA . ASP A 1 131 ? -10.445 12.258 21.879 1.00 93.12 131 ASP A CA 1
ATOM 1064 C C . ASP A 1 131 ? -11.424 12.726 22.963 1.00 93.12 131 ASP A C 1
ATOM 1066 O O . ASP A 1 131 ? -12.334 13.513 22.697 1.00 93.12 131 ASP A O 1
ATOM 1070 N N . LEU A 1 132 ? -11.310 12.171 24.172 1.00 93.62 132 LEU A N 1
ATOM 1071 C CA . LEU A 1 132 ? -12.320 12.338 25.217 1.00 93.62 132 LEU A CA 1
ATOM 1072 C C . LEU A 1 132 ? -12.441 13.804 25.661 1.00 93.62 132 LEU A C 1
ATOM 1074 O O . LEU A 1 132 ? -11.433 14.433 26.005 1.00 93.62 132 LEU A O 1
ATOM 1078 N N . PRO A 1 133 ? -13.671 14.350 25.726 1.00 92.75 133 PRO A N 1
ATOM 1079 C CA . PRO A 1 133 ? -13.872 15.779 25.890 1.00 92.75 133 PRO A CA 1
ATOM 1080 C C . PRO A 1 133 ? -13.439 16.265 27.273 1.00 92.75 133 PRO A C 1
ATOM 1082 O O . PRO A 1 133 ? -13.592 15.579 28.291 1.00 92.75 133 PRO A O 1
ATOM 1085 N N . THR A 1 134 ? -12.936 17.492 27.321 1.00 90.75 134 THR A N 1
ATOM 1086 C CA . THR A 1 134 ? -12.489 18.140 28.555 1.00 90.75 134 THR A CA 1
ATOM 1087 C C . THR A 1 134 ? -12.921 19.595 28.588 1.00 90.75 134 THR A C 1
ATOM 1089 O O . THR A 1 134 ? -12.994 20.259 27.558 1.00 90.75 134 THR A O 1
ATOM 1092 N N . SER A 1 135 ? -13.173 20.095 29.793 1.00 87.00 135 SER A N 1
ATOM 1093 C CA . SER A 1 135 ? -13.323 21.519 30.074 1.00 87.00 135 SER A CA 1
ATOM 1094 C C . SER A 1 135 ? -12.285 21.883 31.124 1.00 87.00 135 SER A C 1
ATOM 1096 O O . SER A 1 135 ? -12.229 21.228 32.154 1.00 87.00 135 SER A O 1
ATOM 1098 N N . GLU A 1 136 ? -11.411 22.858 30.867 1.00 83.12 136 GLU A N 1
ATOM 1099 C CA . GLU A 1 136 ? -10.380 23.298 31.830 1.00 83.12 136 GLU A CA 1
ATOM 1100 C C . GLU A 1 136 ? -9.520 22.154 32.434 1.00 83.12 136 GLU A C 1
ATOM 1102 O O . GLU A 1 136 ? -9.087 22.223 33.582 1.00 83.12 136 GLU A O 1
ATOM 1107 N N . LYS A 1 137 ? -9.229 21.099 31.652 1.00 82.00 137 LYS A N 1
ATOM 1108 C CA . LYS A 1 137 ? -8.480 19.885 32.060 1.00 82.00 137 LYS A CA 1
ATOM 1109 C C . LYS A 1 137 ? -9.198 18.963 33.062 1.00 82.00 137 LYS A C 1
ATOM 1111 O O . LYS A 1 137 ? -8.572 18.031 33.576 1.00 82.00 137 LYS A O 1
ATOM 1116 N N . VAL A 1 138 ? -10.490 19.166 33.308 1.00 91.62 138 VAL A N 1
ATOM 1117 C CA . VAL A 1 138 ? -11.359 18.198 33.997 1.00 91.62 138 VAL A CA 1
ATOM 1118 C C . VAL A 1 138 ? -12.238 17.442 33.005 1.00 91.62 138 VAL A C 1
ATOM 1120 O O . VAL A 1 138 ? -12.351 17.815 31.831 1.00 91.62 138 VAL A O 1
ATOM 1123 N N . VAL A 1 139 ? -12.822 16.336 33.456 1.00 93.69 139 VAL A N 1
ATOM 1124 C CA . VAL A 1 139 ? -13.732 15.513 32.657 1.00 93.69 139 VAL A CA 1
ATOM 1125 C C . VAL A 1 139 ? -14.979 16.320 32.289 1.00 93.69 139 VAL A C 1
ATOM 1127 O O . VAL A 1 139 ? -15.652 16.854 33.167 1.00 93.69 139 VAL A O 1
ATOM 1130 N N . ALA A 1 140 ? -15.313 16.371 30.996 1.00 94.19 140 ALA A N 1
ATOM 1131 C CA . ALA A 1 140 ? -16.594 16.886 30.512 1.00 94.19 140 ALA A CA 1
ATOM 1132 C C . ALA A 1 140 ? -17.564 15.718 30.254 1.00 94.19 140 ALA A C 1
ATOM 1134 O O . ALA A 1 140 ? -17.848 15.348 29.112 1.00 94.19 140 ALA A O 1
ATOM 1135 N N . GLY A 1 141 ? -18.065 15.115 31.332 1.00 93.75 141 GLY A N 1
ATOM 1136 C CA . GLY A 1 141 ? -18.916 13.924 31.312 1.00 93.75 141 GLY A CA 1
ATOM 1137 C C . GLY A 1 141 ? -20.232 14.129 30.560 1.00 93.75 141 GLY A C 1
ATOM 1138 O O . GLY A 1 141 ? -20.695 13.224 29.864 1.00 93.75 141 GLY A O 1
ATOM 1139 N N . HIS A 1 142 ? -20.808 15.333 30.612 1.00 91.75 142 HIS A N 1
ATOM 1140 C CA . HIS A 1 142 ? -21.995 15.678 29.820 1.00 91.75 142 HIS A CA 1
ATOM 1141 C C . HIS A 1 142 ? -21.738 15.657 28.299 1.00 91.75 142 HIS A C 1
ATOM 1143 O O . HIS A 1 142 ? -22.578 15.145 27.558 1.00 91.75 142 HIS A O 1
ATOM 1149 N N . LEU A 1 143 ? -20.575 16.136 27.834 1.00 92.56 143 LEU A N 1
ATOM 1150 C CA . LEU A 1 143 ? -20.173 16.055 26.422 1.00 92.56 143 LEU A CA 1
ATOM 1151 C C . LEU A 1 143 ? -19.838 14.618 26.026 1.00 92.56 143 LEU A C 1
ATOM 1153 O O . LEU A 1 143 ? -20.256 14.157 24.969 1.00 92.56 143 LEU A O 1
ATOM 1157 N N . ALA A 1 144 ? -19.139 13.876 26.890 1.00 94.81 144 ALA A N 1
ATOM 1158 C CA . ALA A 1 144 ? -18.852 12.465 26.644 1.00 94.81 144 ALA A CA 1
ATOM 1159 C C . ALA A 1 144 ? -20.151 11.662 26.491 1.00 94.81 144 ALA A C 1
ATOM 1161 O O . ALA A 1 144 ? -20.275 10.823 25.603 1.00 94.81 144 ALA A O 1
ATOM 1162 N N . LYS A 1 145 ? -21.162 11.961 27.310 1.00 95.38 145 LYS A N 1
ATOM 1163 C CA . LYS A 1 145 ? -22.487 11.352 27.203 1.00 95.38 145 LYS A CA 1
ATOM 1164 C C . LYS A 1 145 ? -23.162 11.662 25.862 1.00 95.38 145 LYS A C 1
ATOM 1166 O O . LYS A 1 145 ? -23.712 10.742 25.269 1.00 95.38 145 LYS A O 1
ATOM 1171 N N . ASP A 1 146 ? -23.118 12.904 25.380 1.00 93.50 146 ASP A N 1
ATOM 1172 C CA . ASP A 1 146 ? -23.621 13.265 24.041 1.00 93.50 146 ASP A CA 1
ATOM 1173 C C . ASP A 1 146 ? -22.912 12.455 22.938 1.00 93.50 146 ASP A C 1
ATOM 1175 O O . ASP A 1 146 ? -23.553 11.841 22.084 1.00 93.50 146 ASP A O 1
ATOM 1179 N N . ILE A 1 147 ? -21.586 12.339 23.019 1.00 94.88 147 ILE A N 1
ATOM 1180 C CA . ILE A 1 147 ? -20.789 11.550 22.071 1.00 94.88 147 ILE A CA 1
ATOM 1181 C C . ILE A 1 147 ? -21.224 10.079 22.070 1.00 94.88 147 ILE A C 1
ATOM 1183 O O . ILE A 1 147 ? -21.561 9.544 21.016 1.00 94.88 147 ILE A O 1
ATOM 1187 N N . PHE A 1 148 ? -21.257 9.428 23.237 1.00 96.50 148 PHE A N 1
ATOM 1188 C CA . PHE A 1 148 ? -21.531 7.992 23.345 1.00 96.50 148 PHE A CA 1
ATOM 1189 C C . PHE A 1 148 ? -22.996 7.605 23.115 1.00 96.50 148 PHE A C 1
ATOM 1191 O O . PHE A 1 148 ? -23.253 6.495 22.650 1.00 96.50 148 PHE A O 1
ATOM 1198 N N . PHE A 1 149 ? -23.951 8.475 23.460 1.00 96.50 149 PHE A N 1
ATOM 1199 C CA . PHE A 1 149 ? -25.380 8.134 23.466 1.00 96.50 149 PHE A CA 1
ATOM 1200 C C . PHE A 1 149 ? -26.214 8.859 22.406 1.00 96.50 149 PHE A C 1
ATOM 1202 O O . PHE A 1 149 ? -27.332 8.420 22.160 1.00 96.50 149 PHE A O 1
ATOM 1209 N N . GLU A 1 150 ? -25.695 9.902 21.752 1.00 94.56 150 GLU A N 1
ATOM 1210 C CA . GLU A 1 150 ? -26.424 10.630 20.701 1.00 94.56 150 GLU A CA 1
ATOM 1211 C C . GLU A 1 150 ? -25.695 10.594 19.354 1.00 94.56 150 GLU A C 1
ATOM 1213 O O . GLU A 1 150 ? -26.309 10.283 18.330 1.00 94.56 150 GLU A O 1
ATOM 1218 N N . LYS A 1 151 ? -24.388 10.889 19.328 1.00 95.44 151 LYS A N 1
ATOM 1219 C CA . LYS A 1 151 ? -23.604 10.958 18.080 1.00 95.44 151 LYS A CA 1
ATOM 1220 C C . LYS A 1 151 ? -23.179 9.581 17.582 1.00 95.44 151 LYS A C 1
ATOM 1222 O O . LYS A 1 151 ? -23.501 9.211 16.454 1.00 95.44 151 LYS A O 1
ATOM 1227 N N . LEU A 1 152 ? -22.494 8.804 18.421 1.00 96.62 152 LEU A N 1
ATOM 1228 C CA . LEU A 1 152 ? -21.965 7.492 18.051 1.00 96.62 152 LEU A CA 1
ATOM 1229 C C . LEU A 1 152 ? -23.060 6.515 17.575 1.00 96.62 152 LEU A C 1
ATOM 1231 O O . LEU A 1 152 ? -22.858 5.903 16.527 1.00 96.62 152 LEU A O 1
ATOM 1235 N N . PRO A 1 153 ? -24.240 6.406 18.222 1.00 97.19 153 PRO A N 1
ATOM 1236 C CA . PRO A 1 153 ? -25.308 5.541 17.719 1.00 97.19 153 PRO A CA 1
ATOM 1237 C C . PRO A 1 153 ? -25.791 5.924 16.313 1.00 97.19 153 PRO A C 1
ATOM 1239 O O . PRO A 1 153 ? -26.050 5.040 15.502 1.00 97.19 153 PRO A O 1
ATOM 1242 N N . LYS A 1 154 ? -25.863 7.225 15.982 1.00 96.88 154 LYS A N 1
ATOM 1243 C CA . LYS A 1 154 ? -26.216 7.689 14.625 1.00 96.88 154 LYS A CA 1
ATOM 1244 C C . LYS A 1 154 ? -25.145 7.314 13.606 1.00 96.88 154 LYS A C 1
ATOM 1246 O O . LYS A 1 154 ? -25.481 6.924 12.492 1.00 96.88 154 LYS A O 1
ATOM 1251 N N . ILE A 1 155 ? -23.872 7.408 13.985 1.00 97.75 155 ILE A N 1
ATOM 1252 C CA . ILE A 1 155 ? -22.750 7.024 13.121 1.00 97.75 155 ILE A CA 1
ATOM 1253 C C . ILE A 1 155 ? -22.802 5.521 12.829 1.00 97.75 155 ILE A C 1
ATOM 1255 O O . ILE A 1 155 ? -22.803 5.132 11.665 1.00 97.75 155 ILE A O 1
ATOM 1259 N N . ILE A 1 156 ? -22.933 4.690 13.868 1.00 98.12 156 ILE A N 1
ATOM 1260 C CA . ILE A 1 156 ? -23.075 3.228 13.757 1.00 98.12 156 ILE A CA 1
ATOM 1261 C C . ILE A 1 156 ? -24.278 2.877 12.874 1.00 98.12 156 ILE A C 1
ATOM 1263 O O . ILE A 1 156 ? -24.140 2.095 11.934 1.00 98.12 156 ILE A O 1
ATOM 1267 N N . ASN A 1 157 ? -25.443 3.486 13.128 1.00 97.19 157 ASN A N 1
ATOM 1268 C CA . ASN A 1 157 ? -26.667 3.184 12.389 1.00 97.19 157 ASN A CA 1
ATOM 1269 C C . ASN A 1 157 ? -26.528 3.433 10.878 1.00 97.19 157 ASN A C 1
ATOM 1271 O O . ASN A 1 157 ? -27.030 2.643 10.087 1.00 97.19 157 ASN A O 1
ATOM 1275 N N . ASN A 1 158 ? -25.819 4.486 10.470 1.00 96.75 158 ASN A N 1
ATOM 1276 C CA . ASN A 1 158 ? -25.650 4.839 9.057 1.00 96.75 158 ASN A CA 1
ATOM 1277 C C . ASN A 1 158 ? -24.487 4.126 8.347 1.00 96.75 158 ASN A C 1
ATOM 1279 O O . ASN A 1 158 ? -24.268 4.368 7.163 1.00 96.75 158 ASN A O 1
ATOM 1283 N N . SER A 1 159 ? -23.726 3.276 9.041 1.00 97.19 159 SER A N 1
ATOM 1284 C CA . SER A 1 159 ? -22.503 2.681 8.479 1.00 97.19 159 SER A CA 1
ATOM 1285 C C . SER A 1 159 ? -22.362 1.171 8.670 1.00 97.19 159 SER A C 1
ATOM 1287 O O . SER A 1 159 ? -21.698 0.531 7.859 1.00 97.19 159 SER A O 1
ATOM 1289 N N . LEU A 1 160 ? -22.981 0.583 9.701 1.00 97.88 160 LEU A N 1
ATOM 1290 C CA . LEU A 1 160 ? -22.751 -0.816 10.094 1.00 97.88 160 LEU A CA 1
ATOM 1291 C C . LEU A 1 160 ? -23.972 -1.738 9.936 1.00 97.88 160 LEU A C 1
ATOM 1293 O O . LEU A 1 160 ? -23.915 -2.891 10.359 1.00 97.88 160 LEU A O 1
ATOM 1297 N N . PHE A 1 161 ? -25.062 -1.259 9.333 1.00 98.25 161 PHE A N 1
ATOM 1298 C CA . PHE A 1 161 ? -26.258 -2.063 9.056 1.00 98.25 161 PHE A CA 1
ATOM 1299 C C . PHE A 1 161 ? -26.550 -2.059 7.563 1.00 98.25 161 PHE A C 1
ATOM 1301 O O . PHE A 1 161 ? -26.769 -0.996 6.985 1.00 98.25 161 PHE A O 1
ATOM 1308 N N . PHE A 1 162 ? -26.597 -3.242 6.952 1.00 98.19 162 PHE A N 1
ATOM 1309 C CA . PHE A 1 162 ? -26.749 -3.396 5.505 1.00 98.19 162 PHE A CA 1
ATOM 1310 C C . PHE A 1 162 ? -27.982 -2.675 4.942 1.00 98.19 162 PHE A C 1
ATOM 1312 O O . PHE A 1 162 ? -27.908 -2.050 3.886 1.00 98.19 162 PHE A O 1
ATOM 1319 N N . ASP A 1 163 ? -29.107 -2.706 5.658 1.00 97.44 163 ASP A N 1
ATOM 1320 C CA . ASP A 1 163 ? -30.348 -2.068 5.204 1.00 97.44 163 ASP A CA 1
ATOM 1321 C C . ASP A 1 163 ? -30.300 -0.538 5.171 1.00 97.44 163 ASP A C 1
ATOM 1323 O O . ASP A 1 163 ? -31.094 0.075 4.458 1.00 97.44 163 ASP A O 1
ATOM 1327 N N . ASN A 1 164 ? -29.356 0.069 5.890 1.00 97.25 164 ASN A N 1
ATOM 1328 C CA . ASN A 1 164 ? -29.171 1.518 5.917 1.00 97.25 164 ASN A CA 1
ATOM 1329 C C . ASN A 1 164 ? -28.126 1.998 4.897 1.00 97.25 164 ASN A C 1
ATOM 1331 O O . ASN A 1 164 ? -27.901 3.201 4.779 1.00 97.25 164 ASN A O 1
ATOM 1335 N N . LEU A 1 165 ? -27.475 1.080 4.176 1.00 97.88 165 LEU A N 1
ATOM 1336 C CA . LEU A 1 165 ? -26.463 1.404 3.177 1.00 97.88 165 LEU A CA 1
ATOM 1337 C C . LEU A 1 165 ? -27.070 1.506 1.776 1.00 97.88 165 LEU A C 1
ATOM 1339 O O . LEU A 1 165 ? -28.050 0.841 1.438 1.00 97.88 165 LEU A O 1
ATOM 1343 N N . ASP A 1 166 ? -26.432 2.317 0.935 1.00 98.12 166 ASP A N 1
ATOM 1344 C CA . ASP A 1 166 ? -26.681 2.313 -0.503 1.00 98.12 166 ASP A CA 1
ATOM 1345 C C . ASP A 1 166 ? -26.157 0.998 -1.095 1.00 98.12 166 ASP A C 1
ATOM 1347 O O . ASP A 1 166 ? -24.946 0.783 -1.213 1.00 98.12 166 ASP A O 1
ATOM 1351 N N . LYS A 1 167 ? -27.095 0.104 -1.417 1.00 98.25 167 LYS A N 1
ATOM 1352 C CA . LYS A 1 167 ? -26.819 -1.255 -1.893 1.00 98.25 167 LYS A CA 1
ATOM 1353 C C . LYS A 1 167 ? -26.124 -1.226 -3.253 1.00 98.25 167 LYS A C 1
ATOM 1355 O O . LYS A 1 167 ? -25.160 -1.962 -3.439 1.00 98.25 167 LYS A O 1
ATOM 1360 N N . ASP A 1 168 ? -26.536 -0.339 -4.154 1.00 98.44 168 ASP A N 1
ATOM 1361 C CA . ASP A 1 168 ? -25.949 -0.241 -5.493 1.00 98.44 168 ASP A CA 1
ATOM 1362 C C . ASP A 1 168 ? -24.505 0.270 -5.410 1.00 98.44 168 ASP A C 1
ATOM 1364 O O . ASP A 1 168 ? -23.604 -0.280 -6.046 1.00 98.44 168 ASP A O 1
ATOM 1368 N N . ALA A 1 169 ? -24.255 1.281 -4.571 1.00 98.62 169 ALA A N 1
ATOM 1369 C CA . ALA A 1 169 ? -22.903 1.778 -4.335 1.00 98.62 169 ALA A CA 1
ATOM 1370 C C . ALA A 1 169 ? -22.000 0.726 -3.666 1.00 98.62 169 ALA A C 1
ATOM 1372 O O . ALA A 1 169 ? -20.828 0.609 -4.032 1.00 98.62 169 ALA A O 1
ATOM 1373 N N . LEU A 1 170 ? -22.536 -0.041 -2.710 1.00 98.75 170 LEU A N 1
ATOM 1374 C CA . LEU A 1 170 ? -21.814 -1.110 -2.019 1.00 98.75 170 LEU A CA 1
ATOM 1375 C C . LEU A 1 170 ? -21.404 -2.224 -2.987 1.00 98.75 170 LEU A C 1
ATOM 1377 O O . LEU A 1 170 ? -20.225 -2.571 -3.045 1.00 98.75 170 LEU A O 1
ATOM 1381 N N . TYR A 1 171 ? -22.345 -2.751 -3.775 1.00 98.75 171 TYR A N 1
ATOM 1382 C CA . TYR A 1 171 ? -22.049 -3.818 -4.735 1.00 98.75 171 TYR A CA 1
ATOM 1383 C C . TYR A 1 171 ? -21.086 -3.340 -5.818 1.00 98.75 171 TYR A C 1
ATOM 1385 O O . TYR A 1 171 ? -20.088 -4.010 -6.067 1.00 98.75 171 TYR A O 1
ATOM 1393 N N . LYS A 1 172 ? -21.275 -2.129 -6.357 1.00 98.81 172 LYS A N 1
ATOM 1394 C CA . LYS A 1 172 ? -20.330 -1.548 -7.319 1.00 98.81 172 LYS A CA 1
ATOM 1395 C C . LYS A 1 172 ? -18.909 -1.453 -6.756 1.00 98.81 172 LYS A C 1
ATOM 1397 O O . LYS A 1 172 ? -17.951 -1.699 -7.486 1.00 98.81 172 LYS A O 1
ATOM 1402 N N . HIS A 1 173 ? -18.755 -1.085 -5.484 1.00 98.88 173 HIS A N 1
ATOM 1403 C CA . HIS A 1 173 ? -17.448 -0.987 -4.832 1.00 98.88 173 HIS A CA 1
ATOM 1404 C C . HIS A 1 173 ? -16.771 -2.358 -4.700 1.00 98.88 173 HIS A C 1
ATOM 1406 O O . HIS A 1 173 ? -15.596 -2.503 -5.035 1.00 98.88 173 HIS A O 1
ATOM 1412 N N . ILE A 1 174 ? -17.532 -3.366 -4.272 1.00 98.88 174 ILE A N 1
ATOM 1413 C CA . ILE A 1 174 ? -17.065 -4.746 -4.112 1.00 98.88 174 ILE A CA 1
ATOM 1414 C C . ILE A 1 174 ? -16.682 -5.366 -5.459 1.00 98.88 174 ILE A C 1
ATOM 1416 O O . ILE A 1 174 ? -15.574 -5.873 -5.608 1.00 98.88 174 ILE A O 1
ATOM 1420 N N . GLU A 1 175 ? -17.578 -5.295 -6.439 1.00 98.81 175 GLU A N 1
ATOM 1421 C CA . GLU A 1 175 ? -17.410 -5.896 -7.765 1.00 98.81 175 GLU A CA 1
ATOM 1422 C C . GLU A 1 175 ? -16.246 -5.269 -8.537 1.00 98.81 175 GLU A C 1
ATOM 1424 O O . GLU A 1 175 ? -15.462 -5.985 -9.151 1.00 98.81 175 GLU A O 1
ATOM 1429 N N . THR A 1 176 ? -16.075 -3.943 -8.450 1.00 98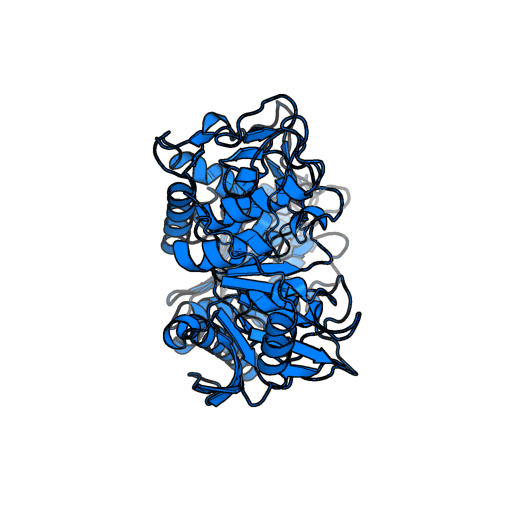.81 176 THR A N 1
ATOM 1430 C CA . THR A 1 176 ? -14.933 -3.245 -9.071 1.00 98.81 176 THR A CA 1
ATOM 1431 C C . THR A 1 176 ? -13.602 -3.735 -8.498 1.00 98.81 176 THR A C 1
ATOM 1433 O O . THR A 1 176 ? -12.664 -3.974 -9.256 1.00 98.81 176 THR A O 1
ATOM 1436 N N . SER A 1 177 ? -13.514 -3.911 -7.175 1.00 98.69 177 SER A N 1
ATOM 1437 C CA . SER A 1 177 ? -12.291 -4.401 -6.527 1.00 98.69 177 SER A CA 1
ATOM 1438 C C . SER A 1 177 ? -12.012 -5.865 -6.887 1.00 98.69 177 SER A C 1
ATOM 1440 O O . SER A 1 177 ? -10.886 -6.210 -7.239 1.00 98.69 177 SER A O 1
ATOM 1442 N N . GLU A 1 178 ? -13.048 -6.711 -6.886 1.00 98.81 178 GLU A N 1
ATOM 1443 C CA . GLU A 1 178 ? -12.936 -8.121 -7.277 1.00 98.81 178 GLU A CA 1
ATOM 1444 C C . GLU A 1 178 ? -12.500 -8.291 -8.730 1.00 98.81 178 GLU A C 1
ATOM 1446 O O . GLU A 1 178 ? -11.636 -9.117 -9.024 1.00 98.81 178 GLU A O 1
ATOM 1451 N N . ASP A 1 179 ? -13.053 -7.489 -9.633 1.00 98.81 179 ASP A N 1
ATOM 1452 C CA . ASP A 1 179 ? -12.651 -7.492 -11.030 1.00 98.81 179 ASP A CA 1
ATOM 1453 C C . ASP A 1 179 ? -11.191 -7.049 -11.213 1.00 98.81 179 ASP A C 1
ATOM 1455 O O . ASP A 1 179 ? -10.470 -7.638 -12.020 1.00 98.81 179 ASP A O 1
ATOM 1459 N N . ALA A 1 180 ? -10.738 -6.031 -10.472 1.00 98.75 180 ALA A N 1
ATOM 1460 C CA . ALA A 1 180 ? -9.352 -5.568 -10.516 1.00 98.75 180 ALA A CA 1
ATOM 1461 C C . ALA A 1 180 ? -8.382 -6.635 -9.981 1.00 98.75 180 ALA A C 1
ATOM 1463 O O . ALA A 1 180 ? -7.356 -6.909 -10.608 1.00 98.75 180 ALA A O 1
ATOM 1464 N N . ASP A 1 181 ? -8.724 -7.298 -8.874 1.00 98.38 181 ASP A N 1
ATOM 1465 C CA . ASP A 1 181 ? -7.949 -8.425 -8.346 1.00 98.38 181 ASP A CA 1
ATOM 1466 C C . ASP A 1 181 ? -7.910 -9.604 -9.311 1.00 98.38 181 ASP A C 1
ATOM 1468 O O . ASP A 1 181 ? -6.846 -10.189 -9.528 1.00 98.38 181 ASP A O 1
ATOM 1472 N N . PHE A 1 182 ? -9.048 -9.949 -9.914 1.00 98.62 182 PHE A N 1
ATOM 1473 C CA . PHE A 1 182 ? -9.119 -10.988 -10.933 1.00 98.62 182 PHE A CA 1
ATOM 1474 C C . PHE A 1 182 ? -8.205 -10.654 -12.116 1.00 98.62 182 PHE A C 1
ATOM 1476 O O . PHE A 1 182 ? -7.336 -11.450 -12.469 1.00 98.62 182 PHE A O 1
ATOM 1483 N N . LEU A 1 183 ? -8.333 -9.445 -12.671 1.00 98.69 183 LEU A N 1
ATOM 1484 C CA . LEU A 1 183 ? -7.519 -8.972 -13.787 1.00 98.69 183 LEU A CA 1
ATOM 1485 C C . LEU A 1 183 ? -6.021 -9.002 -13.458 1.00 98.69 183 LEU A C 1
ATOM 1487 O O . LEU A 1 183 ? -5.218 -9.428 -14.288 1.00 98.69 183 LEU A O 1
ATOM 1491 N N . ARG A 1 184 ? -5.637 -8.593 -12.241 1.00 98.56 184 ARG A N 1
ATOM 1492 C CA . ARG A 1 184 ? -4.242 -8.631 -11.781 1.00 98.56 184 ARG A CA 1
ATOM 1493 C C . ARG A 1 184 ? -3.705 -10.058 -11.692 1.00 98.56 184 ARG A C 1
ATOM 1495 O O . ARG A 1 184 ? -2.571 -10.301 -12.099 1.00 98.56 184 ARG A O 1
ATOM 1502 N N . ASN A 1 185 ? -4.509 -10.996 -11.194 1.00 97.94 185 ASN A N 1
ATOM 1503 C CA . ASN A 1 185 ? -4.131 -12.408 -11.101 1.00 97.94 185 ASN A CA 1
ATOM 1504 C C . ASN A 1 185 ? -4.015 -13.076 -12.482 1.00 97.94 185 ASN A C 1
ATOM 1506 O O . ASN A 1 185 ? -3.175 -13.955 -12.667 1.00 97.94 185 ASN A O 1
ATOM 1510 N N . GLU A 1 186 ? -4.788 -12.622 -13.472 1.00 98.25 186 GLU A N 1
ATOM 1511 C CA . GLU A 1 186 ? -4.712 -13.132 -14.846 1.00 98.25 186 GLU A CA 1
ATOM 1512 C C . GLU A 1 186 ? -3.504 -12.612 -15.643 1.00 98.25 186 GLU A C 1
ATOM 1514 O O . GLU A 1 186 ? -3.164 -13.195 -16.676 1.00 98.25 186 GLU A O 1
ATOM 1519 N N . LEU A 1 187 ? -2.797 -11.573 -15.172 1.00 98.50 187 LEU A N 1
ATOM 1520 C CA . LEU A 1 187 ? -1.633 -11.018 -15.879 1.00 98.50 187 LEU A CA 1
ATOM 1521 C C . LEU A 1 187 ? -0.591 -12.092 -16.219 1.00 98.50 187 LEU A C 1
ATOM 1523 O O . LEU A 1 187 ? -0.074 -12.115 -17.334 1.00 98.50 187 LEU A O 1
ATOM 1527 N N . GLU A 1 188 ? -0.306 -13.018 -15.299 1.00 96.12 188 GLU A N 1
ATOM 1528 C CA . GLU A 1 188 ? 0.661 -14.090 -15.546 1.00 96.12 188 GLU A CA 1
ATOM 1529 C C . GLU A 1 188 ? 0.210 -15.042 -16.663 1.00 96.12 188 GLU A C 1
ATOM 1531 O O . GLU A 1 188 ? 0.993 -15.314 -17.580 1.00 96.12 188 GLU A O 1
ATOM 1536 N N . ASN A 1 189 ? -1.048 -15.490 -16.636 1.00 97.06 189 ASN A N 1
ATOM 1537 C CA . ASN A 1 189 ? -1.620 -16.369 -17.662 1.00 97.06 189 ASN A CA 1
ATOM 1538 C C . ASN A 1 189 ? -1.602 -15.703 -19.044 1.00 97.06 189 ASN A C 1
ATOM 1540 O O . ASN A 1 189 ? -1.306 -16.346 -20.055 1.00 97.06 189 ASN A O 1
ATOM 1544 N N . LEU A 1 190 ? -1.855 -14.393 -19.072 1.00 97.25 190 LEU A N 1
ATOM 1545 C CA . LEU A 1 190 ? -1.829 -13.555 -20.269 1.00 97.25 190 LEU A CA 1
ATOM 1546 C C . LEU A 1 190 ? -0.407 -13.140 -20.690 1.00 97.25 190 LEU A C 1
ATOM 1548 O O . LEU A 1 190 ? -0.238 -12.495 -21.724 1.00 97.25 190 LEU A O 1
ATOM 1552 N N . LYS A 1 191 ? 0.629 -13.534 -19.931 1.00 97.00 191 LYS A N 1
ATOM 1553 C CA . LYS A 1 191 ? 2.044 -13.160 -20.134 1.00 97.00 191 LYS A CA 1
ATOM 1554 C C . LYS A 1 191 ? 2.292 -11.646 -20.096 1.00 97.00 191 LYS A C 1
ATOM 1556 O O . LYS A 1 191 ? 3.235 -11.147 -20.715 1.00 97.00 191 LYS A O 1
ATOM 1561 N N . LEU A 1 192 ? 1.467 -10.934 -19.342 1.00 98.38 192 LEU A N 1
ATOM 1562 C CA . LEU A 1 192 ? 1.546 -9.500 -19.117 1.00 98.38 192 LEU A CA 1
ATOM 1563 C C . LEU A 1 192 ? 2.271 -9.182 -17.808 1.00 98.38 192 LEU A C 1
ATOM 1565 O O . LEU A 1 192 ? 2.333 -9.988 -16.879 1.00 98.38 192 LEU A O 1
ATOM 1569 N N . ILE A 1 193 ? 2.800 -7.967 -17.740 1.00 98.56 193 ILE A N 1
ATOM 1570 C CA . ILE A 1 193 ? 3.302 -7.333 -16.517 1.00 98.56 193 ILE A CA 1
ATOM 1571 C C . ILE A 1 193 ? 2.413 -6.173 -16.068 1.00 98.56 193 ILE A C 1
ATOM 1573 O O . ILE A 1 193 ? 2.463 -5.791 -14.902 1.00 98.56 193 ILE A O 1
ATOM 1577 N N . ALA A 1 194 ? 1.596 -5.627 -16.969 1.00 98.81 194 ALA A N 1
ATOM 1578 C CA . ALA A 1 194 ? 0.590 -4.624 -16.658 1.00 98.81 194 ALA A CA 1
ATOM 1579 C C . ALA A 1 194 ? -0.525 -4.613 -17.708 1.00 98.81 194 ALA A C 1
ATOM 1581 O O . ALA A 1 194 ? -0.327 -5.038 -18.849 1.00 98.81 194 ALA A O 1
ATOM 1582 N N . PHE A 1 195 ? -1.680 -4.087 -17.318 1.00 98.88 195 PHE A N 1
ATOM 1583 C CA . PHE A 1 195 ? -2.819 -3.842 -18.188 1.00 98.88 195 PHE A CA 1
ATOM 1584 C C . PHE A 1 195 ? -3.401 -2.458 -17.892 1.00 98.88 195 PHE A C 1
ATOM 1586 O O . PHE A 1 195 ? -3.596 -2.098 -16.731 1.00 98.88 195 PHE A O 1
ATOM 1593 N N . VAL A 1 196 ? -3.681 -1.682 -18.941 1.00 98.81 196 VAL A N 1
ATOM 1594 C CA . VAL A 1 196 ? -4.268 -0.338 -18.840 1.00 98.81 196 VAL A CA 1
ATOM 1595 C C . VAL A 1 196 ? -5.576 -0.314 -19.624 1.00 98.81 196 VAL A C 1
ATOM 1597 O O . VAL A 1 196 ? -5.560 -0.308 -20.856 1.00 98.81 196 VAL A O 1
ATOM 1600 N N . ALA A 1 197 ? -6.711 -0.313 -18.922 1.00 98.56 197 ALA A N 1
ATOM 1601 C CA . ALA A 1 197 ? -8.026 -0.324 -19.559 1.00 98.56 197 ALA A CA 1
ATOM 1602 C C . ALA A 1 197 ? -8.275 0.915 -20.433 1.00 98.56 197 ALA A C 1
ATOM 1604 O O . ALA A 1 197 ? -7.862 2.033 -20.100 1.00 98.56 197 ALA A O 1
ATOM 1605 N N . GLU A 1 198 ? -9.012 0.733 -21.530 1.00 97.56 198 GLU A N 1
ATOM 1606 C CA . GLU A 1 198 ? -9.518 1.850 -22.322 1.00 97.56 198 GLU A CA 1
ATOM 1607 C C . GLU A 1 198 ? -10.398 2.781 -21.484 1.00 97.56 198 GLU A C 1
ATOM 1609 O O . GLU A 1 198 ? -11.132 2.358 -20.591 1.00 97.56 198 GLU A O 1
ATOM 1614 N N . ASN A 1 199 ? -10.341 4.069 -21.816 1.00 96.75 199 ASN A N 1
ATOM 1615 C CA . ASN A 1 199 ? -11.052 5.159 -21.152 1.00 96.75 199 ASN A CA 1
ATOM 1616 C C . ASN A 1 199 ? -10.631 5.433 -19.698 1.00 96.75 199 ASN A C 1
ATOM 1618 O O . ASN A 1 199 ? -11.270 6.245 -19.030 1.00 96.75 199 ASN A O 1
ATOM 1622 N N . SER A 1 200 ? -9.542 4.822 -19.222 1.00 98.06 200 SER A N 1
ATOM 1623 C CA . SER A 1 200 ? -8.959 5.148 -17.916 1.00 98.06 200 SER A CA 1
ATOM 1624 C C . SER A 1 200 ? -8.566 6.628 -17.837 1.00 98.06 200 SER A C 1
ATOM 1626 O O . SER A 1 200 ? -8.020 7.190 -18.792 1.00 98.06 200 SER A O 1
ATOM 1628 N N . ILE A 1 201 ? -8.799 7.253 -16.682 1.00 97.69 201 ILE A N 1
ATOM 1629 C CA . ILE A 1 201 ? -8.365 8.622 -16.380 1.00 97.69 201 ILE A CA 1
ATOM 1630 C C . ILE A 1 201 ? -7.107 8.553 -15.515 1.00 97.69 201 ILE A C 1
ATOM 1632 O O . ILE A 1 201 ? -7.152 8.439 -14.292 1.00 97.69 201 ILE A O 1
ATOM 1636 N N . LEU A 1 202 ? -5.959 8.606 -16.188 1.00 97.12 202 LEU A N 1
ATOM 1637 C CA . LEU A 1 202 ? -4.640 8.518 -15.563 1.00 97.12 202 LEU A CA 1
ATOM 1638 C C . LEU A 1 202 ? -4.195 9.805 -14.832 1.00 97.12 202 LEU A C 1
ATOM 1640 O O . LEU A 1 202 ? -3.639 9.685 -13.738 1.00 97.12 202 LEU A O 1
ATOM 1644 N N . PRO A 1 203 ? -4.387 11.029 -15.379 1.00 95.75 203 PRO A N 1
ATOM 1645 C CA . PRO A 1 203 ? -3.904 12.243 -14.723 1.00 95.75 203 PRO A CA 1
ATOM 1646 C C . PRO A 1 203 ? -4.660 12.549 -13.428 1.00 95.75 203 PRO A C 1
ATOM 1648 O O . PRO A 1 203 ? -5.878 12.376 -13.334 1.00 95.75 203 PRO A O 1
ATOM 1651 N N . ARG A 1 204 ? -3.915 13.039 -12.431 1.00 95.94 204 ARG A N 1
ATOM 1652 C CA . ARG A 1 204 ? -4.454 13.445 -11.128 1.00 95.94 204 ARG A CA 1
ATOM 1653 C C . ARG A 1 204 ? -4.671 14.954 -11.072 1.00 95.94 204 ARG A C 1
ATOM 1655 O O . ARG A 1 204 ? -4.121 15.699 -11.881 1.00 95.94 204 ARG A O 1
ATOM 1662 N N . GLN A 1 205 ? -5.468 15.404 -10.111 1.00 93.19 205 GLN A N 1
ATOM 1663 C CA . GLN A 1 205 ? -5.838 16.808 -9.936 1.00 93.19 205 GLN A CA 1
ATOM 1664 C C . GLN A 1 205 ? -4.623 17.723 -9.696 1.00 93.19 205 GLN A C 1
ATOM 1666 O O . GLN A 1 205 ? -4.603 18.863 -10.159 1.00 93.19 205 GLN A O 1
ATOM 1671 N N . SER A 1 206 ? -3.613 17.242 -8.968 1.00 88.56 206 SER A N 1
ATOM 1672 C CA . SER A 1 206 ? -2.349 17.945 -8.719 1.00 88.56 206 SER A CA 1
ATOM 1673 C C . SER A 1 206 ? -1.238 16.945 -8.380 1.00 88.56 206 SER A C 1
ATOM 1675 O O . SER A 1 206 ? -1.510 15.767 -8.168 1.00 88.56 206 SER A O 1
ATOM 1677 N N . GLY A 1 207 ? 0.013 17.409 -8.276 1.00 82.56 207 GLY A N 1
ATOM 1678 C CA . GLY A 1 207 ? 1.145 16.558 -7.873 1.00 82.56 207 GLY A CA 1
ATOM 1679 C C . GLY A 1 207 ? 1.082 16.037 -6.429 1.00 82.56 207 GLY A C 1
ATOM 1680 O O . GLY A 1 207 ? 1.845 15.147 -6.081 1.00 82.56 207 GLY A O 1
ATOM 1681 N N . THR A 1 208 ? 0.184 16.573 -5.598 1.00 83.19 208 THR A N 1
ATOM 1682 C CA . THR A 1 208 ? -0.002 16.174 -4.191 1.00 83.19 208 THR A CA 1
ATOM 1683 C C . THR A 1 208 ? -1.369 15.549 -3.918 1.00 83.19 208 THR A C 1
ATOM 1685 O O . THR A 1 208 ? -1.624 15.102 -2.804 1.00 83.19 208 THR A O 1
ATOM 1688 N N . SER A 1 209 ? -2.264 15.536 -4.910 1.00 89.94 209 SER A N 1
ATOM 1689 C CA . SER A 1 209 ? -3.602 14.964 -4.790 1.00 89.94 209 SER A CA 1
ATOM 1690 C C . SER A 1 209 ? -3.646 13.626 -5.499 1.00 89.94 209 SER A C 1
ATOM 1692 O O . SER A 1 209 ? -3.302 13.519 -6.677 1.00 89.94 209 SER A O 1
ATOM 1694 N N . SER A 1 210 ? -4.137 12.610 -4.799 1.00 90.56 210 SER A N 1
ATOM 1695 C CA . SER A 1 210 ? -4.431 11.328 -5.414 1.00 90.56 210 SER A CA 1
ATOM 1696 C C . SER A 1 210 ? -5.754 11.337 -6.168 1.00 90.56 210 SER A C 1
ATOM 1698 O O . SER A 1 210 ? -6.015 10.333 -6.797 1.00 90.56 210 SER A O 1
ATOM 1700 N N . LEU A 1 211 ? -6.566 12.406 -6.188 1.00 95.19 211 LEU A N 1
ATOM 1701 C CA . LEU A 1 211 ? -7.862 12.461 -6.897 1.00 95.19 211 LEU A CA 1
ATOM 1702 C C . LEU A 1 211 ? -7.707 12.589 -8.424 1.00 95.19 211 LEU A C 1
ATOM 1704 O O . LEU A 1 211 ? -6.734 13.198 -8.879 1.00 95.19 211 LEU A O 1
ATOM 1708 N N . PRO A 1 212 ? -8.641 12.056 -9.237 1.00 95.19 212 PRO A N 1
ATOM 1709 C CA . PRO A 1 212 ? -8.582 12.210 -10.688 1.00 95.19 212 PRO A CA 1
ATOM 1710 C C . PRO A 1 212 ? -8.855 13.656 -11.093 1.00 95.19 212 PRO A C 1
ATOM 1712 O O . PRO A 1 212 ? -9.528 14.403 -10.382 1.00 95.19 212 PRO A O 1
ATOM 1715 N N . ILE A 1 213 ? -8.357 14.062 -12.261 1.00 92.31 213 ILE A N 1
ATOM 1716 C CA . ILE A 1 213 ? -8.770 15.345 -12.833 1.00 92.31 213 ILE A CA 1
ATOM 1717 C C . ILE A 1 213 ? -10.243 15.268 -13.276 1.00 92.31 213 ILE A C 1
ATOM 1719 O O . ILE A 1 213 ? -10.641 14.364 -14.009 1.00 92.31 213 ILE A O 1
ATOM 1723 N N . GLU A 1 214 ? -11.065 16.220 -12.834 1.00 85.38 214 GLU A N 1
ATOM 1724 C CA . GLU A 1 214 ? -12.517 16.188 -13.079 1.00 85.38 214 GLU A CA 1
ATOM 1725 C C . GLU A 1 214 ? -12.913 16.674 -14.481 1.00 85.38 214 GLU A C 1
ATOM 1727 O O . GLU A 1 214 ? -13.950 16.285 -15.015 1.00 85.38 214 GLU A O 1
ATOM 1732 N N . SER A 1 215 ? -12.111 17.551 -15.090 1.00 86.19 215 SER A N 1
ATOM 1733 C CA . SER A 1 215 ? -12.431 18.164 -16.382 1.00 86.19 215 SER A CA 1
ATOM 1734 C C . SER A 1 215 ? -11.197 18.300 -17.267 1.00 86.19 215 SER A C 1
ATOM 1736 O O . SER A 1 215 ? -10.093 18.543 -16.789 1.00 86.19 215 SER A O 1
ATOM 1738 N N . GLY A 1 216 ? -11.387 18.118 -18.577 1.00 85.56 216 GLY A N 1
ATOM 1739 C CA . GLY A 1 216 ? -10.312 18.235 -19.568 1.00 85.56 216 GLY A CA 1
ATOM 1740 C C . GLY A 1 216 ? -9.344 17.049 -19.621 1.00 85.56 216 GLY A C 1
ATOM 1741 O O . GLY A 1 216 ? -8.350 17.124 -20.339 1.00 85.56 216 GLY A O 1
ATOM 1742 N N . ALA A 1 217 ? -9.624 15.957 -18.902 1.00 90.75 217 ALA A N 1
ATOM 1743 C CA . ALA A 1 217 ? -8.847 14.729 -19.010 1.00 90.75 217 ALA A CA 1
ATOM 1744 C C . ALA A 1 217 ? -8.968 14.133 -20.418 1.00 90.75 217 ALA A C 1
ATOM 1746 O O . ALA A 1 217 ? -10.072 14.037 -20.956 1.00 90.75 217 ALA A O 1
ATOM 1747 N N . VAL A 1 218 ? -7.853 13.674 -20.983 1.00 93.31 218 VAL A N 1
ATOM 1748 C CA . VAL A 1 218 ? -7.866 12.815 -22.171 1.00 93.31 218 VAL A CA 1
ATOM 1749 C C . VAL A 1 21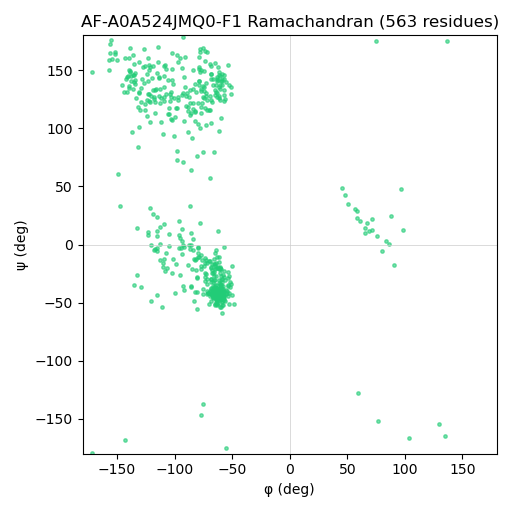8 ? -7.955 11.364 -21.687 1.00 93.31 218 VAL A C 1
ATOM 1751 O O . VAL A 1 218 ? -7.019 10.913 -21.022 1.00 93.31 218 VAL A O 1
ATOM 1754 N N . PRO A 1 219 ? -9.052 10.634 -21.966 1.00 96.25 219 PRO A N 1
ATOM 1755 C CA . PRO A 1 219 ? -9.152 9.227 -21.598 1.00 96.25 219 PRO A CA 1
ATOM 1756 C C . PRO A 1 219 ? -8.092 8.399 -22.322 1.00 96.25 219 PRO A C 1
ATOM 1758 O O . PRO A 1 219 ? -7.769 8.666 -23.482 1.00 96.25 219 PRO A O 1
ATOM 1761 N N . PHE A 1 220 ? -7.562 7.384 -21.644 1.00 97.81 220 PHE A N 1
ATOM 1762 C CA . PHE A 1 220 ? -6.551 6.511 -22.224 1.00 97.81 220 PHE A CA 1
ATOM 1763 C C . PHE A 1 220 ? -7.115 5.719 -23.413 1.00 97.81 220 PHE A C 1
ATOM 1765 O O . PHE A 1 220 ? -8.184 5.113 -23.320 1.00 97.81 220 PHE A O 1
ATOM 1772 N N . ILE A 1 221 ? -6.375 5.698 -24.521 1.00 96.12 221 ILE A N 1
ATOM 1773 C CA . ILE A 1 221 ? -6.706 4.929 -25.725 1.00 96.12 221 ILE A CA 1
ATOM 1774 C C . ILE A 1 221 ? -5.559 3.963 -25.988 1.00 96.12 221 ILE A C 1
ATOM 1776 O O . ILE A 1 221 ? -4.398 4.373 -26.052 1.00 96.12 221 ILE A O 1
ATOM 1780 N N . SER A 1 222 ? -5.897 2.686 -26.148 1.00 95.88 222 SER A N 1
ATOM 1781 C CA . SER A 1 222 ? -4.908 1.634 -26.380 1.00 95.88 222 SER A CA 1
ATOM 1782 C C . SER A 1 222 ? -4.443 1.639 -27.839 1.00 95.88 222 SER A C 1
ATOM 1784 O O . SER A 1 222 ? -5.295 1.718 -28.727 1.00 95.88 222 SER A O 1
ATOM 1786 N N . PRO A 1 223 ? -3.136 1.492 -28.123 1.00 95.12 223 PRO A N 1
ATOM 1787 C CA . PRO A 1 223 ? -2.661 1.252 -29.482 1.00 95.12 223 PRO A CA 1
ATOM 1788 C C . PRO A 1 223 ? -3.234 -0.063 -30.020 1.00 95.12 223 PRO A C 1
ATOM 1790 O O . PRO A 1 223 ? -3.168 -1.075 -29.322 1.00 95.12 223 PRO A O 1
ATOM 1793 N N . ASP A 1 224 ? -3.723 -0.085 -31.263 1.00 92.19 224 ASP A N 1
ATOM 1794 C CA . ASP A 1 224 ? -4.388 -1.265 -31.850 1.00 92.19 224 ASP A CA 1
ATOM 1795 C C . ASP A 1 224 ? -3.539 -2.544 -31.769 1.00 92.19 224 ASP A C 1
ATOM 1797 O O . ASP A 1 224 ? -4.058 -3.632 -31.545 1.00 92.19 224 ASP A O 1
ATOM 1801 N N . THR A 1 225 ? -2.217 -2.424 -31.889 1.00 94.06 225 THR A N 1
ATOM 1802 C CA . THR A 1 225 ? -1.281 -3.559 -31.832 1.00 94.06 225 THR A CA 1
ATOM 1803 C C . THR A 1 225 ? -1.058 -4.131 -30.430 1.00 94.06 225 THR A C 1
ATOM 1805 O O . THR A 1 225 ? -0.516 -5.223 -30.309 1.00 94.06 225 THR A O 1
ATOM 1808 N N . LEU A 1 226 ? -1.382 -3.370 -29.381 1.00 95.31 226 LEU A N 1
ATOM 1809 C CA . LEU A 1 226 ? -1.238 -3.772 -27.973 1.00 95.31 226 LEU A CA 1
ATOM 1810 C C . LEU A 1 226 ? -2.601 -3.937 -27.285 1.00 95.31 226 LEU A C 1
ATOM 1812 O O . LEU A 1 226 ? -2.668 -4.225 -26.090 1.00 95.31 226 LEU A O 1
ATOM 1816 N N . LYS A 1 227 ? -3.685 -3.719 -28.035 1.00 97.00 227 LYS A N 1
ATOM 1817 C CA . LYS A 1 227 ? -5.059 -3.825 -27.570 1.00 97.00 227 LYS A CA 1
ATOM 1818 C C . LYS A 1 227 ? -5.449 -5.293 -27.416 1.00 97.00 227 LYS A C 1
ATOM 1820 O O . LYS A 1 227 ? -5.197 -6.111 -28.299 1.00 97.00 227 LYS A O 1
ATOM 1825 N N . MET A 1 228 ? -6.110 -5.607 -26.311 1.00 97.88 228 MET A N 1
ATOM 1826 C CA . MET A 1 228 ? -6.674 -6.925 -26.052 1.00 97.88 228 MET A CA 1
ATOM 1827 C C . MET A 1 228 ? -7.921 -6.837 -25.177 1.00 97.88 228 MET A C 1
ATOM 1829 O O . MET A 1 228 ? -8.098 -5.867 -24.434 1.00 97.88 228 MET A O 1
ATOM 1833 N N . ASP A 1 229 ? -8.742 -7.881 -25.254 1.00 98.25 229 ASP A N 1
ATOM 1834 C CA . ASP A 1 229 ? -9.945 -8.032 -24.446 1.00 98.25 229 ASP A CA 1
ATOM 1835 C C . ASP A 1 229 ? -9.710 -9.017 -23.297 1.00 98.25 229 ASP A C 1
ATOM 1837 O O . ASP A 1 229 ? -9.059 -10.050 -23.475 1.00 98.25 229 ASP A O 1
ATOM 1841 N N . VAL A 1 230 ? -10.276 -8.716 -22.130 1.00 98.25 230 VAL A N 1
ATOM 1842 C CA . VAL A 1 230 ? -10.265 -9.583 -20.947 1.00 98.25 230 VAL A CA 1
ATOM 1843 C C . VAL A 1 230 ? -11.683 -9.689 -20.397 1.00 98.25 230 VAL A C 1
ATOM 1845 O O . VAL A 1 230 ? -12.358 -8.677 -20.227 1.00 98.25 230 VAL A O 1
ATOM 1848 N N . GLU A 1 231 ? -12.138 -10.910 -20.123 1.00 98.38 231 GLU A N 1
ATOM 1849 C CA . GLU A 1 231 ? -13.442 -11.163 -19.506 1.00 98.38 231 GLU A CA 1
ATOM 1850 C C . GLU A 1 231 ? -13.317 -11.094 -17.980 1.00 98.38 231 GLU A C 1
ATOM 1852 O O . GLU A 1 231 ? -12.535 -11.844 -17.394 1.00 98.38 231 GLU A O 1
ATOM 1857 N N . LEU A 1 232 ? -14.078 -10.205 -17.342 1.00 98.50 232 LEU A N 1
ATOM 1858 C CA . LEU A 1 232 ? -14.102 -10.030 -15.889 1.00 98.50 232 LEU A CA 1
ATOM 1859 C C . LEU A 1 232 ? -15.346 -10.681 -15.270 1.00 98.50 232 LEU A C 1
ATOM 1861 O O . LEU A 1 232 ? -16.392 -10.727 -15.921 1.00 98.50 232 LEU A O 1
ATOM 1865 N N . PRO A 1 233 ? -15.278 -11.147 -14.010 1.00 97.81 233 PRO A N 1
ATOM 1866 C CA . PRO A 1 233 ? -16.383 -11.868 -13.387 1.00 97.81 233 PRO A CA 1
ATOM 1867 C C . PRO A 1 233 ? -17.647 -11.021 -13.174 1.00 97.81 233 PRO A C 1
ATOM 1869 O O . PRO A 1 233 ? -18.739 -11.587 -13.227 1.00 97.81 233 PRO A O 1
ATOM 1872 N N . ASN A 1 234 ? -17.526 -9.706 -12.950 1.00 98.19 234 ASN A N 1
ATOM 1873 C CA . ASN A 1 234 ? -18.676 -8.839 -12.671 1.00 98.19 234 ASN A CA 1
ATOM 1874 C C . ASN A 1 234 ? -18.964 -7.849 -13.809 1.00 98.19 234 ASN A C 1
ATOM 1876 O O . ASN A 1 234 ? -20.080 -7.813 -14.328 1.00 98.19 234 ASN A O 1
ATOM 1880 N N . LYS A 1 235 ? -17.969 -7.063 -14.244 1.00 97.25 235 LYS A N 1
ATOM 1881 C CA . LYS A 1 235 ? -18.137 -6.072 -15.324 1.00 97.25 235 LYS A CA 1
ATOM 1882 C C . LYS A 1 235 ? -18.257 -6.686 -16.725 1.00 97.25 235 LYS A C 1
ATOM 1884 O O . LYS A 1 235 ? -18.717 -6.001 -17.641 1.00 97.25 235 LYS A O 1
ATOM 1889 N N . GLY A 1 236 ? -17.878 -7.954 -16.891 1.00 97.94 236 GLY A N 1
ATOM 1890 C CA . GLY A 1 236 ? -17.810 -8.638 -18.182 1.00 97.94 236 GLY A CA 1
ATOM 1891 C C . GLY A 1 236 ? -16.581 -8.229 -18.995 1.00 97.94 236 GLY A C 1
ATOM 1892 O O . GLY A 1 236 ? -15.550 -7.851 -18.435 1.00 97.94 236 GLY A O 1
ATOM 1893 N N . GLN A 1 237 ? -16.677 -8.303 -20.322 1.00 98.19 237 GLN A N 1
ATOM 1894 C CA . GLN A 1 237 ? -15.570 -7.965 -21.215 1.00 98.19 237 GLN A CA 1
ATOM 1895 C C . GLN A 1 237 ? -15.117 -6.502 -21.082 1.00 98.19 237 GLN A C 1
ATOM 1897 O O . GLN A 1 237 ? -15.908 -5.567 -21.234 1.00 98.19 237 GLN A O 1
ATOM 1902 N N . ILE A 1 238 ? -13.815 -6.302 -20.881 1.00 98.38 238 ILE A N 1
ATOM 1903 C CA . ILE A 1 238 ? -13.148 -5.005 -21.006 1.00 98.38 238 ILE A CA 1
ATOM 1904 C C . ILE A 1 238 ? -12.035 -5.066 -22.047 1.00 98.38 238 ILE A C 1
ATOM 1906 O O . ILE A 1 238 ? -11.418 -6.107 -22.252 1.00 98.38 238 ILE A O 1
ATOM 1910 N N . THR A 1 239 ? -11.739 -3.920 -22.651 1.00 98.69 239 THR A N 1
ATOM 1911 C CA . THR A 1 239 ? -10.659 -3.753 -23.626 1.00 98.69 239 THR A CA 1
ATOM 1912 C C . THR A 1 239 ? -9.588 -2.833 -23.048 1.00 98.69 239 THR A C 1
ATOM 1914 O O . THR A 1 239 ? -9.898 -1.869 -22.343 1.00 98.69 239 THR A O 1
ATOM 1917 N N . GLY A 1 240 ? -8.317 -3.098 -23.342 1.00 98.31 240 GLY A N 1
ATOM 1918 C CA . GLY A 1 240 ? -7.209 -2.269 -22.874 1.00 98.31 240 GLY A CA 1
ATOM 1919 C C . GLY A 1 240 ? -5.867 -2.641 -23.485 1.00 98.31 240 GLY A C 1
ATOM 1920 O O . GLY A 1 240 ? -5.769 -3.549 -24.309 1.00 98.31 240 GLY A O 1
ATOM 1921 N N . MET A 1 241 ? -4.830 -1.913 -23.082 1.00 98.56 241 MET A N 1
ATOM 1922 C CA . MET A 1 241 ? -3.457 -2.125 -23.520 1.00 98.56 241 MET A CA 1
ATOM 1923 C C . MET A 1 241 ? -2.784 -3.134 -22.594 1.00 98.56 241 MET A C 1
ATOM 1925 O O . MET A 1 241 ? -2.613 -2.859 -21.405 1.00 98.56 241 MET A O 1
ATOM 1929 N N . GLY A 1 242 ? -2.360 -4.270 -23.144 1.00 98.38 242 GLY A N 1
ATOM 1930 C CA . GLY A 1 242 ? -1.515 -5.233 -22.443 1.00 98.38 242 GLY A CA 1
ATOM 1931 C C . GLY A 1 242 ? -0.034 -4.897 -22.613 1.00 98.38 242 GLY A C 1
ATOM 1932 O O . GLY A 1 242 ? 0.451 -4.764 -23.736 1.00 98.38 242 GLY A O 1
ATOM 1933 N N . ILE A 1 243 ? 0.702 -4.790 -21.507 1.00 98.50 243 ILE A N 1
ATOM 1934 C CA . ILE A 1 243 ? 2.165 -4.668 -21.513 1.00 98.50 243 ILE A CA 1
ATOM 1935 C C . ILE A 1 243 ? 2.756 -6.046 -21.229 1.00 98.50 243 ILE A C 1
ATOM 1937 O O . ILE A 1 243 ? 2.527 -6.613 -20.162 1.00 98.50 243 ILE A O 1
ATOM 1941 N N . LEU A 1 244 ? 3.499 -6.587 -22.191 1.00 97.81 244 LEU A N 1
ATOM 1942 C CA . LEU A 1 244 ? 4.096 -7.923 -22.136 1.00 97.81 244 LEU A CA 1
ATOM 1943 C C . LEU A 1 244 ? 5.369 -7.950 -21.272 1.00 97.81 244 LEU A C 1
ATOM 1945 O O . LEU A 1 244 ? 5.991 -6.918 -21.018 1.00 97.81 244 LEU A O 1
ATOM 1949 N N . ARG A 1 245 ? 5.777 -9.151 -20.841 1.00 98.00 245 ARG A N 1
ATOM 1950 C CA . ARG A 1 245 ? 7.089 -9.377 -20.201 1.00 98.00 245 ARG A CA 1
ATOM 1951 C C . ARG A 1 245 ? 8.233 -8.934 -21.126 1.00 98.00 245 ARG A C 1
ATOM 1953 O O . ARG A 1 245 ? 8.169 -9.168 -22.332 1.00 98.00 245 ARG A O 1
ATOM 1960 N N . GLY A 1 246 ? 9.280 -8.346 -20.547 1.00 97.56 246 GLY A N 1
ATOM 1961 C CA . GLY A 1 246 ? 10.430 -7.811 -21.281 1.00 97.56 246 GLY A CA 1
ATOM 1962 C C . GLY A 1 246 ? 10.780 -6.379 -20.885 1.00 97.56 246 GLY A C 1
ATOM 1963 O O . GLY A 1 246 ? 10.493 -5.935 -19.773 1.00 97.56 246 GLY A O 1
ATOM 1964 N N . ILE A 1 247 ? 11.411 -5.655 -21.805 1.00 98.00 247 ILE A N 1
ATOM 1965 C CA . ILE A 1 247 ? 11.806 -4.254 -21.653 1.00 98.00 247 ILE A CA 1
ATOM 1966 C C . ILE A 1 247 ? 10.865 -3.387 -22.489 1.00 98.00 247 ILE A C 1
ATOM 1968 O O . ILE A 1 247 ? 10.889 -3.430 -23.718 1.00 98.00 247 ILE A O 1
ATOM 1972 N N . THR A 1 248 ? 10.045 -2.582 -21.821 1.00 98.25 248 THR A N 1
ATOM 1973 C CA . THR A 1 248 ? 9.139 -1.615 -22.446 1.00 98.25 248 THR A CA 1
ATOM 1974 C C . THR A 1 248 ? 9.649 -0.198 -22.217 1.00 98.25 248 THR A C 1
ATOM 1976 O O . THR A 1 248 ? 9.912 0.200 -21.083 1.00 98.25 248 THR A O 1
ATOM 1979 N N . LEU A 1 249 ? 9.751 0.587 -23.284 1.00 97.69 249 LEU A N 1
ATOM 1980 C CA . LEU A 1 249 ? 10.068 2.010 -23.217 1.00 97.69 249 LEU A CA 1
ATOM 1981 C C . LEU A 1 249 ? 8.796 2.839 -23.379 1.00 97.69 249 LEU A C 1
ATOM 1983 O O . LEU A 1 249 ? 7.978 2.557 -24.249 1.00 97.69 249 LEU A O 1
ATOM 1987 N N . ILE A 1 250 ? 8.661 3.890 -22.577 1.00 97.44 250 ILE A N 1
ATOM 1988 C CA . ILE A 1 250 ? 7.646 4.931 -22.714 1.00 97.44 250 ILE A CA 1
ATOM 1989 C C . ILE A 1 250 ? 8.373 6.221 -23.105 1.00 97.44 250 ILE A C 1
ATOM 1991 O O . ILE A 1 250 ? 9.042 6.846 -22.280 1.00 97.44 250 ILE A O 1
ATOM 1995 N N . VAL A 1 251 ? 8.255 6.600 -24.375 1.00 95.94 251 VAL A N 1
ATOM 1996 C CA . VAL A 1 251 ? 8.989 7.706 -25.014 1.00 95.94 251 VAL A CA 1
ATOM 1997 C C . VAL A 1 251 ? 8.043 8.834 -25.420 1.00 95.94 251 VAL A C 1
ATOM 1999 O O . VAL A 1 251 ? 6.825 8.692 -25.362 1.00 95.94 251 VAL A O 1
ATOM 2002 N N . GLY A 1 252 ? 8.587 9.979 -25.827 1.00 91.94 252 GLY A N 1
ATOM 2003 C CA . GLY A 1 252 ? 7.808 11.149 -26.249 1.00 91.94 252 GLY A CA 1
ATOM 2004 C C . GLY A 1 252 ? 8.366 12.456 -25.693 1.00 91.94 252 GLY A C 1
ATOM 2005 O O . GLY A 1 252 ? 9.307 12.453 -24.897 1.00 91.94 252 GLY A O 1
ATOM 2006 N N . GLU A 1 253 ? 7.783 13.578 -26.102 1.00 87.38 253 GLU A N 1
ATOM 2007 C CA . GLU A 1 253 ? 8.195 14.901 -25.628 1.00 87.38 253 GLU A CA 1
ATOM 2008 C C . GLU A 1 253 ? 7.784 15.144 -24.164 1.00 87.38 253 GLU A C 1
ATOM 2010 O O . GLU A 1 253 ? 7.002 14.399 -23.554 1.00 87.38 253 GLU A O 1
ATOM 2015 N N . ASN A 1 254 ? 8.357 16.184 -23.559 1.00 85.69 254 ASN A N 1
ATOM 2016 C CA . ASN A 1 254 ? 8.002 16.588 -22.202 1.00 85.69 254 ASN A CA 1
ATOM 2017 C C . ASN A 1 254 ? 6.535 17.020 -22.140 1.00 85.69 254 ASN A C 1
ATOM 2019 O O . ASN A 1 254 ? 6.044 17.680 -23.046 1.00 85.69 254 ASN A O 1
ATOM 2023 N N . ASN A 1 255 ? 5.852 16.693 -21.040 1.00 83.69 255 ASN A N 1
ATOM 2024 C CA . ASN A 1 255 ? 4.435 17.004 -20.799 1.00 83.69 255 ASN A CA 1
ATOM 2025 C C . ASN A 1 255 ? 3.420 16.275 -21.699 1.00 83.69 255 ASN A C 1
ATOM 2027 O O . ASN A 1 255 ? 2.266 16.680 -21.745 1.00 83.69 255 ASN A O 1
ATOM 2031 N N . HIS A 1 256 ? 3.800 15.173 -22.356 1.00 90.50 256 HIS A N 1
ATOM 2032 C CA . HIS A 1 256 ? 2.879 14.382 -23.193 1.00 90.50 256 HIS A CA 1
ATOM 2033 C C . HIS A 1 256 ? 2.266 13.164 -22.468 1.00 90.50 256 HIS A C 1
ATOM 2035 O O . HIS A 1 256 ? 1.585 12.352 -23.089 1.00 90.50 256 HIS A O 1
ATOM 2041 N N . GLY A 1 257 ? 2.476 13.024 -21.151 1.00 91.75 257 GLY A N 1
ATOM 2042 C CA . GLY A 1 257 ? 1.824 11.996 -20.319 1.00 91.75 257 GLY A CA 1
ATOM 2043 C C . GLY A 1 257 ? 2.645 10.733 -20.019 1.00 91.75 257 GLY A C 1
ATOM 2044 O O . GLY A 1 257 ? 2.087 9.771 -19.499 1.00 91.75 257 GLY A O 1
ATOM 2045 N N . LYS A 1 258 ? 3.959 10.723 -20.291 1.00 95.69 258 LYS A N 1
ATOM 2046 C CA . LYS A 1 258 ? 4.849 9.569 -20.025 1.00 95.69 258 LYS A CA 1
ATOM 2047 C C . LYS A 1 258 ? 4.871 9.154 -18.551 1.00 95.69 258 LYS A C 1
ATOM 2049 O O . LYS A 1 258 ? 4.488 8.037 -18.215 1.00 95.69 258 LYS A O 1
ATOM 2054 N N . SER A 1 259 ? 5.259 10.074 -17.666 1.00 95.12 259 SER A N 1
ATOM 2055 C CA . SER A 1 259 ? 5.296 9.827 -16.220 1.00 95.12 259 SER A CA 1
ATOM 2056 C C . SER A 1 259 ? 3.900 9.581 -15.649 1.00 95.12 259 SER A C 1
ATOM 2058 O O . SER A 1 259 ? 3.753 8.795 -14.725 1.00 95.12 259 SER A O 1
ATOM 2060 N N . THR A 1 260 ? 2.854 10.179 -16.232 1.00 96.12 260 THR A N 1
ATOM 2061 C CA . THR A 1 260 ? 1.459 9.914 -15.848 1.00 96.12 260 THR A CA 1
ATOM 2062 C C . THR A 1 260 ? 1.066 8.460 -16.110 1.00 96.12 260 THR A C 1
ATOM 2064 O O . THR A 1 260 ? 0.479 7.823 -15.238 1.00 96.12 260 THR A O 1
ATOM 2067 N N . LEU A 1 261 ? 1.424 7.916 -17.278 1.00 97.88 261 LEU A N 1
ATOM 2068 C CA . LEU A 1 261 ? 1.195 6.508 -17.601 1.00 97.88 261 LEU A CA 1
ATOM 2069 C C . LEU A 1 261 ? 1.991 5.586 -16.669 1.00 97.88 261 LEU A C 1
ATOM 2071 O O . LEU A 1 261 ? 1.418 4.665 -16.090 1.00 97.88 261 LEU A O 1
ATOM 2075 N N . LEU A 1 262 ? 3.284 5.861 -16.469 1.00 98.19 262 LEU A N 1
ATOM 2076 C CA . LEU A 1 262 ? 4.116 5.055 -15.573 1.00 98.19 262 LEU A CA 1
ATOM 2077 C C . LEU A 1 262 ? 3.607 5.093 -14.128 1.00 98.19 262 LEU A C 1
ATOM 2079 O O . LEU A 1 262 ? 3.557 4.050 -13.489 1.00 98.19 262 LEU A O 1
ATOM 2083 N N . LYS A 1 263 ? 3.178 6.259 -13.628 1.00 97.44 263 LYS A N 1
ATOM 2084 C CA . LYS A 1 263 ? 2.624 6.401 -12.275 1.00 97.44 263 LYS A CA 1
ATOM 2085 C C . LYS A 1 263 ? 1.312 5.634 -12.117 1.00 97.44 263 LYS A C 1
ATOM 2087 O O . LYS A 1 263 ? 1.076 5.045 -11.069 1.00 97.44 263 LYS A O 1
ATOM 2092 N N . ALA A 1 264 ? 0.467 5.584 -13.147 1.00 98.12 264 ALA A N 1
ATOM 2093 C CA . ALA A 1 264 ? -0.735 4.754 -13.111 1.00 98.12 264 ALA A CA 1
ATOM 2094 C C . ALA A 1 264 ? -0.394 3.253 -13.042 1.00 98.12 264 ALA A C 1
ATOM 2096 O O . ALA A 1 264 ? -0.990 2.534 -12.247 1.00 98.12 264 ALA A O 1
ATOM 2097 N N . ILE A 1 265 ? 0.605 2.796 -13.806 1.00 98.69 265 ILE A N 1
ATOM 2098 C CA . ILE A 1 265 ? 1.099 1.408 -13.757 1.00 98.69 265 ILE A CA 1
ATOM 2099 C C . ILE A 1 265 ? 1.738 1.097 -12.395 1.00 98.69 265 ILE A C 1
ATOM 2101 O O . ILE A 1 265 ? 1.504 0.031 -11.829 1.00 98.69 265 ILE A O 1
ATOM 2105 N N . GLU A 1 266 ? 2.508 2.032 -11.843 1.00 98.06 266 GLU A N 1
ATOM 2106 C CA . GLU A 1 266 ? 3.128 1.928 -10.520 1.00 98.06 266 GLU A CA 1
ATOM 2107 C C . GLU A 1 266 ? 2.100 1.698 -9.414 1.00 98.06 266 GLU A C 1
ATOM 2109 O O . GLU A 1 266 ? 2.316 0.851 -8.549 1.00 98.06 266 GLU A O 1
ATOM 2114 N N . GLN A 1 267 ? 0.985 2.425 -9.472 1.00 97.88 267 GLN A N 1
ATOM 2115 C CA . GLN A 1 267 ? -0.112 2.317 -8.513 1.00 97.88 267 GLN A CA 1
ATOM 2116 C C . GLN A 1 267 ? -1.049 1.138 -8.818 1.00 97.88 267 GLN A C 1
ATOM 2118 O O . GLN A 1 267 ? -1.816 0.731 -7.954 1.00 97.88 267 GLN A O 1
ATOM 2123 N N . GLY A 1 268 ? -0.941 0.515 -9.999 1.00 98.38 268 GLY A N 1
ATOM 2124 C CA . GLY A 1 268 ? -1.715 -0.672 -10.388 1.00 98.38 268 GLY A CA 1
ATOM 2125 C C . GLY A 1 268 ? -1.443 -1.933 -9.551 1.00 98.38 268 GLY A C 1
ATOM 2126 O O . GLY A 1 268 ? -2.125 -2.951 -9.716 1.00 98.38 268 GLY A O 1
ATOM 2127 N N . ILE A 1 269 ? -0.480 -1.871 -8.626 1.00 98.44 269 ILE A N 1
ATOM 2128 C CA . ILE A 1 269 ? -0.279 -2.888 -7.587 1.00 98.44 269 ILE A CA 1
ATOM 2129 C C . ILE A 1 269 ? -1.422 -2.899 -6.560 1.00 98.44 269 ILE A C 1
ATOM 2131 O O . ILE A 1 269 ? -1.608 -3.906 -5.885 1.00 98.44 269 ILE A O 1
ATOM 2135 N N . TYR A 1 270 ? -2.189 -1.807 -6.467 1.00 98.50 270 TYR A N 1
ATOM 2136 C CA . TYR A 1 270 ? -3.348 -1.655 -5.593 1.00 98.50 270 TYR A CA 1
ATOM 2137 C C . TYR A 1 270 ? -4.648 -1.641 -6.400 1.00 98.50 270 TYR A C 1
ATOM 2139 O O . TYR A 1 270 ? -4.677 -1.256 -7.573 1.00 98.50 270 TYR A O 1
ATOM 2147 N N . ASN A 1 271 ? -5.745 -2.043 -5.759 1.00 98.62 271 ASN A N 1
ATOM 2148 C CA . ASN A 1 271 ? -7.084 -1.772 -6.276 1.00 98.62 271 ASN A CA 1
ATOM 2149 C C . ASN A 1 271 ? -7.454 -0.322 -5.980 1.00 98.62 271 ASN A C 1
ATOM 2151 O O . ASN A 1 271 ? -7.061 0.224 -4.950 1.00 98.62 271 ASN A O 1
ATOM 2155 N N . HIS A 1 272 ? -8.255 0.281 -6.852 1.00 98.69 272 HIS A N 1
ATOM 2156 C CA . HIS A 1 272 ? -8.758 1.636 -6.659 1.00 98.69 272 HIS A CA 1
ATOM 2157 C C . HIS A 1 272 ? -10.281 1.644 -6.587 1.00 98.69 272 HIS A C 1
ATOM 2159 O O . HIS A 1 272 ? -10.952 0.777 -7.149 1.00 98.69 272 HIS A O 1
ATOM 2165 N N . ILE A 1 273 ? -10.827 2.645 -5.899 1.00 98.69 273 ILE A N 1
ATOM 2166 C CA . ILE A 1 273 ? -12.274 2.824 -5.787 1.00 98.69 273 ILE A CA 1
ATOM 2167 C C . ILE A 1 273 ? -12.941 3.067 -7.152 1.00 98.69 273 ILE A C 1
ATOM 2169 O O . ILE A 1 273 ? -12.323 3.649 -8.049 1.00 98.69 273 ILE A O 1
ATOM 2173 N N . PRO A 1 274 ? -14.228 2.706 -7.316 1.00 98.50 274 PRO A N 1
ATOM 2174 C CA . PRO A 1 274 ? -14.965 3.037 -8.531 1.00 98.50 274 PRO A CA 1
ATOM 2175 C C . PRO A 1 274 ? -14.967 4.547 -8.798 1.00 98.50 274 PRO A C 1
ATOM 2177 O O . PRO A 1 274 ? -15.283 5.334 -7.904 1.00 98.50 274 PRO A O 1
ATOM 2180 N N . GLY A 1 275 ? -14.680 4.949 -10.040 1.00 96.50 275 GLY A N 1
ATOM 2181 C CA . GLY A 1 275 ? -14.601 6.360 -10.424 1.00 96.50 275 GLY A CA 1
ATOM 2182 C C . GLY A 1 275 ? -13.251 7.026 -10.141 1.00 96.50 275 GLY A C 1
ATOM 2183 O O . GLY A 1 275 ? -13.107 8.216 -10.413 1.00 96.50 275 GLY A O 1
ATOM 2184 N N . ASP A 1 276 ? -12.254 6.288 -9.641 1.00 98.00 276 ASP A N 1
ATOM 2185 C CA . ASP A 1 276 ? -10.878 6.780 -9.521 1.00 98.00 276 ASP A CA 1
ATOM 2186 C C . ASP A 1 276 ? -10.231 7.093 -10.882 1.00 98.00 276 ASP A C 1
ATOM 2188 O O . ASP A 1 276 ? -9.319 7.917 -10.964 1.00 98.00 276 ASP A O 1
ATOM 2192 N N . GLY A 1 277 ? -10.677 6.429 -11.947 1.00 97.81 277 GLY A N 1
ATOM 2193 C CA . GLY A 1 277 ? -10.091 6.486 -13.279 1.00 97.81 277 GLY A CA 1
ATOM 2194 C C . GLY A 1 277 ? -9.018 5.425 -13.523 1.00 97.81 277 GLY A C 1
ATOM 2195 O O . GLY A 1 277 ? -8.705 5.167 -14.684 1.00 97.81 277 GLY A O 1
ATOM 2196 N N . ARG A 1 278 ? -8.459 4.812 -12.469 1.00 98.44 278 ARG A N 1
ATOM 2197 C CA . ARG A 1 278 ? -7.432 3.758 -12.545 1.00 98.44 278 ARG A CA 1
ATOM 2198 C C . ARG A 1 278 ? -7.923 2.409 -12.013 1.00 98.44 278 ARG A C 1
ATOM 2200 O O . ARG A 1 278 ? -7.122 1.498 -11.848 1.00 98.44 278 ARG A O 1
ATOM 2207 N N . GLU A 1 279 ? -9.222 2.246 -11.766 1.00 98.31 279 GLU A N 1
ATOM 2208 C CA . GLU A 1 279 ? -9.786 1.027 -11.167 1.00 98.31 279 GLU A CA 1
ATOM 2209 C C . GLU A 1 279 ? -9.547 -0.256 -11.988 1.00 98.31 279 GLU A C 1
ATOM 2211 O O . GLU A 1 279 ? -9.555 -1.342 -11.425 1.00 98.31 279 GLU A O 1
ATOM 2216 N N . TYR A 1 280 ? -9.260 -0.137 -13.289 1.00 98.62 280 TYR A N 1
ATOM 2217 C CA . TYR A 1 280 ? -8.874 -1.251 -14.172 1.00 98.62 280 TYR A CA 1
ATOM 2218 C C . TYR A 1 280 ? -7.472 -1.065 -14.775 1.00 98.62 280 TYR A C 1
ATOM 2220 O O . TYR A 1 280 ? -7.172 -1.560 -15.864 1.00 98.62 280 TYR A O 1
ATOM 2228 N N . VAL A 1 281 ? -6.611 -0.315 -14.084 1.00 98.81 281 VAL A N 1
ATOM 2229 C CA . VAL A 1 281 ? -5.179 -0.239 -14.372 1.00 98.81 281 VAL A CA 1
ATOM 2230 C C . VAL A 1 281 ? -4.470 -1.103 -13.344 1.00 98.81 281 VAL A C 1
ATOM 2232 O O . VAL A 1 281 ? -4.386 -0.736 -12.175 1.00 98.81 281 VAL A O 1
ATOM 2235 N N . VAL A 1 282 ? -3.976 -2.262 -13.772 1.00 98.88 282 VAL A N 1
ATOM 2236 C CA . VAL A 1 282 ? -3.330 -3.232 -12.880 1.00 98.88 282 VAL A CA 1
ATOM 2237 C C . VAL A 1 282 ? -1.911 -3.530 -13.335 1.00 98.88 282 VAL A C 1
ATOM 2239 O O . VAL A 1 282 ? -1.596 -3.492 -14.525 1.00 98.88 282 VAL A O 1
ATOM 2242 N N . SER A 1 283 ? -1.045 -3.855 -12.385 1.00 98.81 283 SER A N 1
ATOM 2243 C CA . SER A 1 283 ? 0.329 -4.273 -12.648 1.00 98.81 283 SER A CA 1
ATOM 2244 C C . SER A 1 283 ? 0.709 -5.469 -11.793 1.00 98.81 283 SER A C 1
ATOM 2246 O O . SER A 1 283 ? 0.034 -5.806 -10.818 1.00 98.81 283 SER A O 1
ATOM 2248 N N . ASN A 1 284 ? 1.786 -6.147 -12.188 1.00 98.56 284 ASN A N 1
ATOM 2249 C CA . ASN A 1 284 ? 2.333 -7.266 -11.438 1.00 98.56 284 ASN A CA 1
ATOM 2250 C C . ASN A 1 284 ? 2.530 -6.838 -9.963 1.00 98.56 284 ASN A C 1
ATOM 2252 O O . ASN A 1 284 ? 3.149 -5.797 -9.717 1.00 98.56 284 ASN A O 1
ATOM 2256 N N . PRO A 1 285 ? 2.046 -7.619 -8.978 1.00 97.62 285 PRO A N 1
ATOM 2257 C CA . PRO A 1 285 ? 2.078 -7.233 -7.564 1.00 97.62 285 PRO A CA 1
ATOM 2258 C C . PRO A 1 285 ? 3.499 -7.042 -7.002 1.00 97.62 285 PRO A C 1
ATOM 2260 O O . PRO A 1 285 ? 3.679 -6.339 -6.007 1.00 97.62 285 PRO A O 1
ATOM 2263 N N . ASN A 1 286 ? 4.519 -7.609 -7.653 1.00 98.19 286 ASN A N 1
ATOM 2264 C CA . ASN A 1 286 ? 5.937 -7.448 -7.332 1.00 98.19 286 ASN A CA 1
ATOM 2265 C C . ASN A 1 286 ? 6.627 -6.356 -8.181 1.00 98.19 286 ASN A C 1
ATOM 2267 O O . ASN A 1 286 ? 7.853 -6.366 -8.309 1.00 98.19 286 ASN A O 1
ATOM 2271 N N . SER A 1 287 ? 5.871 -5.426 -8.777 1.00 98.50 287 SER A N 1
ATOM 2272 C CA . SER A 1 287 ? 6.430 -4.268 -9.491 1.00 98.50 287 SER A CA 1
ATOM 2273 C C . SER A 1 287 ? 7.007 -3.242 -8.519 1.00 98.50 287 SER A C 1
ATOM 2275 O O . SER A 1 287 ? 6.318 -2.822 -7.584 1.00 98.50 287 SER A O 1
ATOM 2277 N N . VAL A 1 288 ? 8.241 -2.797 -8.758 1.00 98.56 288 VAL A N 1
ATOM 2278 C CA . VAL A 1 288 ? 8.970 -1.869 -7.884 1.00 98.56 288 VAL A CA 1
ATOM 2279 C C . VAL A 1 288 ? 9.406 -0.637 -8.653 1.00 98.56 288 VAL A C 1
ATOM 2281 O O . VAL A 1 288 ? 10.120 -0.740 -9.651 1.00 98.56 288 VAL A O 1
ATOM 2284 N N . LYS A 1 289 ? 9.009 0.539 -8.165 1.00 98.19 289 LYS A N 1
ATOM 2285 C CA . LYS A 1 289 ? 9.579 1.809 -8.615 1.00 98.19 289 LYS A CA 1
ATOM 2286 C C . LYS A 1 289 ? 10.970 1.979 -8.019 1.00 98.19 289 LYS A C 1
ATOM 2288 O O . LYS A 1 289 ? 11.135 1.909 -6.805 1.00 98.19 289 LYS A O 1
ATOM 2293 N N . VAL A 1 290 ? 11.959 2.220 -8.875 1.00 96.00 290 VAL A N 1
ATOM 2294 C CA . VAL A 1 290 ? 13.338 2.470 -8.449 1.00 96.00 290 VAL A CA 1
ATOM 2295 C C . VAL A 1 290 ? 13.778 3.866 -8.876 1.00 96.00 290 VAL A C 1
ATOM 2297 O O . VAL A 1 290 ? 13.738 4.216 -10.056 1.00 96.00 290 VAL A O 1
ATOM 2300 N N . SER A 1 291 ? 14.227 4.646 -7.899 1.00 95.88 291 SER A N 1
ATOM 2301 C CA . SER A 1 291 ? 14.737 6.011 -8.037 1.00 95.88 291 SER A CA 1
ATOM 2302 C C . SER A 1 291 ? 16.129 6.136 -7.408 1.00 95.88 291 SER A C 1
ATOM 2304 O O . SER A 1 291 ? 16.617 5.220 -6.735 1.00 95.88 291 SER A O 1
ATOM 2306 N N . ALA A 1 292 ? 16.802 7.251 -7.682 1.00 96.00 292 ALA A N 1
ATOM 2307 C CA . ALA A 1 292 ? 18.055 7.599 -7.026 1.00 96.00 292 ALA A CA 1
ATOM 2308 C C . ALA A 1 292 ? 17.807 8.166 -5.619 1.00 96.00 292 ALA A C 1
ATOM 2310 O O . ALA A 1 292 ? 16.887 8.952 -5.413 1.00 96.00 292 ALA A O 1
ATOM 2311 N N . GLU A 1 293 ? 18.663 7.804 -4.663 1.00 95.56 293 GLU A N 1
ATOM 2312 C CA . GLU A 1 293 ? 18.573 8.226 -3.259 1.00 95.56 293 GLU A CA 1
ATOM 2313 C C . GLU A 1 293 ? 19.928 8.726 -2.764 1.00 95.56 293 GLU A C 1
ATOM 2315 O O . GLU A 1 293 ? 20.724 7.987 -2.179 1.00 95.56 293 GLU A O 1
ATOM 2320 N N . ASP A 1 294 ? 20.223 9.993 -3.032 1.00 92.75 294 ASP A N 1
ATOM 2321 C CA . ASP A 1 294 ? 21.490 10.581 -2.609 1.00 92.75 294 ASP A CA 1
ATOM 2322 C C . ASP A 1 294 ? 21.585 10.641 -1.074 1.00 92.75 294 ASP A C 1
ATOM 2324 O O . ASP A 1 294 ? 20.677 11.113 -0.393 1.00 92.75 294 ASP A O 1
ATOM 2328 N N . GLY A 1 295 ? 22.687 10.138 -0.516 1.00 94.06 295 GLY A N 1
ATOM 2329 C CA . GLY A 1 295 ? 22.958 10.173 0.923 1.00 94.06 295 GLY A CA 1
ATOM 2330 C C . GLY A 1 295 ? 22.380 9.023 1.760 1.00 94.06 295 GLY A C 1
ATOM 2331 O O . GLY A 1 295 ? 22.627 8.994 2.972 1.00 94.06 295 GLY A O 1
ATOM 2332 N N . ARG A 1 296 ? 21.670 8.046 1.172 1.00 95.12 296 ARG A N 1
ATOM 2333 C CA . ARG A 1 296 ? 21.236 6.856 1.932 1.00 95.12 296 ARG A CA 1
ATOM 2334 C C . ARG A 1 296 ? 22.414 5.964 2.334 1.00 95.12 296 ARG A C 1
ATOM 2336 O O . ARG A 1 296 ? 23.432 5.909 1.639 1.00 95.12 296 ARG A O 1
ATOM 2343 N N . SER A 1 297 ? 22.251 5.212 3.421 1.00 96.00 297 SER A N 1
ATOM 2344 C CA . SER A 1 297 ? 23.200 4.170 3.819 1.00 96.00 297 SER A CA 1
ATOM 2345 C C . SER A 1 297 ? 23.016 2.887 3.000 1.00 96.00 297 SER A C 1
ATOM 2347 O O . SER A 1 297 ? 21.915 2.578 2.535 1.00 96.00 297 SER A O 1
ATOM 2349 N N . ILE A 1 298 ? 24.098 2.122 2.855 1.00 96.00 298 ILE A N 1
ATOM 2350 C CA . ILE A 1 298 ? 24.142 0.809 2.199 1.00 96.00 298 ILE A CA 1
ATOM 2351 C C . ILE A 1 298 ? 24.939 -0.144 3.088 1.00 96.00 298 ILE A C 1
ATOM 2353 O O . ILE A 1 298 ? 25.989 0.237 3.606 1.00 96.00 298 ILE A O 1
ATOM 2357 N N . GLN A 1 299 ? 24.461 -1.383 3.235 1.00 95.56 299 GLN A N 1
ATOM 2358 C CA . GLN A 1 299 ? 25.106 -2.411 4.055 1.00 95.56 299 GLN A CA 1
ATOM 2359 C C . GLN A 1 299 ? 25.260 -3.733 3.281 1.00 95.56 299 GLN A C 1
ATOM 2361 O O . GLN A 1 299 ? 24.277 -4.387 2.924 1.00 95.56 299 GLN A O 1
ATOM 2366 N N . ASN A 1 300 ? 26.521 -4.111 3.049 1.00 94.31 300 ASN A N 1
ATOM 2367 C CA . ASN A 1 300 ? 27.032 -5.362 2.474 1.00 94.31 300 ASN A CA 1
ATOM 2368 C C . ASN A 1 300 ? 26.303 -5.853 1.207 1.00 94.31 300 ASN A C 1
ATOM 2370 O O . ASN A 1 300 ? 25.960 -7.033 1.083 1.00 94.31 300 ASN A O 1
ATOM 2374 N N . VAL A 1 301 ? 26.104 -4.954 0.243 1.00 94.56 301 VAL A N 1
ATOM 2375 C CA . VAL A 1 301 ? 25.495 -5.259 -1.064 1.00 94.56 301 VAL A CA 1
ATOM 2376 C C . VAL A 1 301 ? 26.572 -5.627 -2.086 1.00 94.56 301 VAL A C 1
ATOM 2378 O O . VAL A 1 301 ? 27.593 -4.951 -2.172 1.00 94.56 301 VAL A O 1
ATOM 2381 N N . ASP A 1 302 ? 26.349 -6.682 -2.874 1.00 93.12 302 ASP A N 1
ATOM 2382 C CA . ASP A 1 302 ? 27.206 -7.004 -4.022 1.00 93.12 302 ASP A CA 1
ATOM 2383 C C . ASP A 1 302 ? 26.832 -6.109 -5.212 1.00 93.12 302 ASP A C 1
ATOM 2385 O O . ASP A 1 302 ? 25.808 -6.309 -5.861 1.00 93.12 302 ASP A O 1
ATOM 2389 N N . LEU A 1 303 ? 27.664 -5.104 -5.474 1.00 91.06 303 LEU A N 1
ATOM 2390 C CA . LEU A 1 303 ? 27.513 -4.143 -6.562 1.00 91.06 303 LEU A CA 1
ATOM 2391 C C . LEU A 1 303 ? 28.264 -4.537 -7.830 1.00 91.06 303 LEU A C 1
ATOM 2393 O O . LEU A 1 303 ? 28.237 -3.773 -8.794 1.00 91.06 303 LEU A O 1
ATOM 2397 N N . SER A 1 304 ? 28.913 -5.703 -7.870 1.00 89.12 304 SER A N 1
ATOM 2398 C CA . SER A 1 304 ? 29.658 -6.149 -9.052 1.00 89.12 304 SER A CA 1
ATOM 2399 C C . SER A 1 304 ? 28.859 -6.159 -10.370 1.00 89.12 304 SER A C 1
ATOM 2401 O O . SER A 1 304 ? 29.488 -5.883 -11.396 1.00 89.12 304 SER A O 1
ATOM 2403 N N . PRO A 1 305 ? 27.514 -6.345 -10.397 1.00 88.00 305 PRO A N 1
ATOM 2404 C CA . PRO A 1 305 ? 26.734 -6.183 -11.630 1.00 88.00 305 PRO A CA 1
ATOM 2405 C C . PRO A 1 305 ? 26.819 -4.773 -12.228 1.00 88.00 305 PRO A C 1
ATOM 2407 O O . PRO A 1 305 ? 26.868 -4.598 -13.444 1.00 88.00 305 PRO A O 1
ATOM 2410 N N . PHE A 1 306 ? 26.857 -3.743 -11.380 1.00 88.50 306 PHE A N 1
ATOM 2411 C CA . PHE A 1 306 ? 26.785 -2.344 -11.804 1.00 88.50 306 PHE A CA 1
ATOM 2412 C C . PHE A 1 306 ? 28.090 -1.579 -11.624 1.00 88.50 306 PHE A C 1
ATOM 2414 O O . PHE A 1 306 ? 28.243 -0.520 -12.215 1.00 88.50 306 PHE A O 1
ATOM 2421 N N . ILE A 1 307 ? 29.052 -2.065 -10.844 1.00 83.62 307 ILE A N 1
ATOM 2422 C CA . ILE A 1 307 ? 30.269 -1.318 -10.520 1.00 83.62 307 ILE A CA 1
ATOM 2423 C C . ILE A 1 307 ? 31.486 -2.204 -10.738 1.00 83.62 307 ILE A C 1
ATOM 2425 O O . ILE A 1 307 ? 31.661 -3.223 -10.072 1.00 83.62 307 ILE A O 1
ATOM 2429 N N . LYS A 1 308 ? 32.358 -1.785 -11.662 1.00 75.12 308 LYS A N 1
ATOM 2430 C CA . LYS A 1 308 ? 33.603 -2.510 -11.965 1.00 75.12 308 LYS A CA 1
ATOM 2431 C C . LYS A 1 308 ? 34.715 -2.153 -10.988 1.00 75.12 308 LYS A C 1
ATOM 2433 O O . LYS A 1 308 ? 35.353 -3.042 -10.442 1.00 75.12 308 LYS A O 1
ATOM 2438 N N . ASN A 1 309 ? 34.915 -0.856 -10.759 1.00 73.88 309 ASN A N 1
ATOM 2439 C CA . ASN A 1 309 ? 35.933 -0.326 -9.859 1.00 73.88 309 ASN A CA 1
ATOM 2440 C C . ASN A 1 309 ? 35.326 0.778 -8.992 1.00 73.88 309 ASN A C 1
ATOM 2442 O O . ASN A 1 309 ? 34.558 1.608 -9.482 1.00 73.88 309 ASN A O 1
ATOM 2446 N N . LEU A 1 310 ? 35.711 0.795 -7.719 1.00 76.62 310 LEU A N 1
ATOM 2447 C CA . LEU A 1 310 ? 35.385 1.850 -6.765 1.00 76.62 310 LEU A CA 1
ATOM 2448 C C . LEU A 1 310 ? 36.626 2.684 -6.457 1.00 76.62 310 LEU A C 1
ATOM 2450 O O . LEU A 1 310 ? 37.763 2.203 -6.508 1.00 76.62 310 LEU A O 1
ATOM 2454 N N . SER A 1 311 ? 36.395 3.932 -6.061 1.00 70.31 311 SER A N 1
ATOM 2455 C CA . SER A 1 311 ? 37.453 4.796 -5.543 1.00 70.31 311 SER A CA 1
ATOM 2456 C C . SER A 1 311 ? 38.143 4.148 -4.330 1.00 70.31 311 SER A C 1
ATOM 2458 O O . SER A 1 311 ? 37.517 3.461 -3.525 1.00 70.31 311 SER A O 1
ATOM 2460 N N . ALA A 1 312 ? 39.452 4.373 -4.185 1.00 68.69 312 ALA A N 1
ATOM 2461 C CA . ALA A 1 312 ? 40.259 3.893 -3.054 1.00 68.69 312 ALA A CA 1
ATOM 2462 C C . ALA A 1 312 ? 40.341 2.357 -2.869 1.00 68.69 312 ALA A C 1
ATOM 2464 O O . ALA A 1 312 ? 40.704 1.894 -1.788 1.00 68.69 312 ALA A O 1
ATOM 2465 N N . GLY A 1 313 ? 40.060 1.562 -3.910 1.00 66.62 313 GLY A N 1
ATOM 2466 C CA . GLY A 1 313 ? 40.248 0.104 -3.875 1.00 66.62 313 GLY A CA 1
ATOM 2467 C C . GLY A 1 313 ? 39.239 -0.633 -2.992 1.00 66.62 313 GLY A C 1
ATOM 2468 O O . GLY A 1 313 ? 39.513 -1.747 -2.539 1.00 66.62 313 GLY A O 1
ATOM 2469 N N . GLN A 1 314 ? 38.087 -0.011 -2.723 1.00 75.19 314 GLN A N 1
ATOM 2470 C CA . GLN A 1 314 ? 36.971 -0.687 -2.075 1.00 75.19 314 GLN A CA 1
ATOM 2471 C C . GLN A 1 314 ? 36.501 -1.865 -2.926 1.00 75.19 314 GLN A C 1
ATOM 2473 O O . GLN A 1 314 ? 36.523 -1.831 -4.157 1.00 75.19 314 GLN A O 1
ATOM 2478 N N . LYS A 1 315 ? 36.072 -2.919 -2.244 1.00 82.25 315 LYS A N 1
ATOM 2479 C CA . LYS A 1 315 ? 35.562 -4.118 -2.887 1.00 82.25 315 LYS A CA 1
ATOM 2480 C C . LYS A 1 315 ? 34.086 -3.947 -3.230 1.00 82.25 315 LYS A C 1
ATOM 2482 O O . LYS A 1 315 ? 33.309 -3.461 -2.412 1.00 82.25 315 LYS A O 1
ATOM 2487 N N . THR A 1 316 ? 33.725 -4.329 -4.449 1.00 85.00 316 THR A N 1
ATOM 2488 C CA . THR A 1 316 ? 32.361 -4.205 -4.977 1.00 85.00 316 THR A CA 1
ATOM 2489 C C . THR A 1 316 ? 31.461 -5.343 -4.517 1.00 85.00 316 THR A C 1
ATOM 2491 O O . THR A 1 316 ? 30.253 -5.167 -4.471 1.00 85.00 316 THR A O 1
ATOM 2494 N N . ASP A 1 317 ? 32.029 -6.480 -4.114 1.00 87.06 317 ASP A N 1
ATOM 2495 C CA . ASP A 1 317 ? 31.283 -7.681 -3.758 1.00 87.06 317 ASP A CA 1
ATOM 2496 C C . ASP A 1 317 ? 30.675 -7.655 -2.349 1.00 87.06 317 ASP A C 1
ATOM 2498 O O . ASP A 1 317 ? 29.851 -8.508 -2.047 1.00 87.06 317 ASP A O 1
ATOM 2502 N N . PHE A 1 318 ? 31.031 -6.681 -1.504 1.00 88.12 318 PHE A N 1
ATOM 2503 C CA . PHE A 1 318 ? 30.435 -6.433 -0.181 1.00 88.12 318 PHE A CA 1
ATOM 2504 C C . PHE A 1 318 ? 30.466 -4.940 0.172 1.00 88.12 318 PHE A C 1
ATOM 2506 O O . PHE A 1 318 ? 31.088 -4.493 1.135 1.00 88.12 318 PHE A O 1
ATOM 2513 N N . TYR A 1 319 ? 29.807 -4.132 -0.646 1.00 91.88 319 TYR A N 1
ATOM 2514 C CA . TYR A 1 319 ? 29.840 -2.688 -0.502 1.00 91.88 319 TYR A CA 1
ATOM 2515 C C . TYR A 1 319 ? 28.998 -2.193 0.680 1.00 91.88 319 TYR A C 1
ATOM 2517 O O . TYR A 1 319 ? 27.829 -2.560 0.822 1.00 91.88 319 TYR A O 1
ATOM 2525 N N . SER A 1 320 ? 29.593 -1.315 1.492 1.00 93.25 320 SER A N 1
ATOM 2526 C CA . SER A 1 320 ? 28.943 -0.631 2.613 1.00 93.25 320 SER A CA 1
ATOM 2527 C C . SER A 1 320 ? 29.390 0.827 2.683 1.00 93.25 320 SER A C 1
ATOM 2529 O O . SER A 1 320 ? 30.583 1.118 2.569 1.00 93.25 320 SER A O 1
ATOM 2531 N N . VAL A 1 321 ? 28.448 1.745 2.900 1.00 93.44 321 VAL A N 1
ATOM 2532 C CA . VAL A 1 321 ? 28.717 3.183 3.044 1.00 93.44 321 VAL A CA 1
ATOM 2533 C C . VAL A 1 321 ? 27.592 3.866 3.824 1.00 93.44 321 VAL A C 1
ATOM 2535 O O . VAL A 1 321 ? 26.440 3.451 3.753 1.00 93.44 321 VAL A O 1
ATOM 2538 N N . GLU A 1 322 ? 27.909 4.941 4.545 1.00 93.06 322 GLU A N 1
ATOM 2539 C CA . GLU A 1 322 ? 26.904 5.744 5.261 1.00 93.06 322 GLU A CA 1
ATOM 2540 C C . GLU A 1 322 ? 26.163 6.741 4.363 1.00 93.06 322 GLU A C 1
ATOM 2542 O O . GLU A 1 322 ? 25.019 7.084 4.648 1.00 93.06 322 GLU A O 1
ATOM 2547 N N . ASN A 1 323 ? 26.821 7.218 3.304 1.00 93.06 323 ASN A N 1
ATOM 2548 C CA . ASN A 1 323 ? 26.297 8.217 2.375 1.00 93.06 323 ASN A CA 1
ATOM 2549 C C . ASN A 1 323 ? 26.644 7.803 0.940 1.00 93.06 323 ASN A C 1
ATOM 2551 O O . ASN A 1 323 ? 27.765 8.022 0.477 1.00 93.06 323 ASN A O 1
ATOM 2555 N N . ALA A 1 324 ? 25.696 7.158 0.266 1.00 92.88 324 ALA A N 1
ATOM 2556 C CA . ALA A 1 324 ? 25.823 6.734 -1.122 1.00 92.88 324 ALA A CA 1
ATOM 2557 C C . ALA A 1 324 ? 25.637 7.901 -2.099 1.00 92.88 324 ALA A C 1
ATOM 2559 O O . ALA A 1 324 ? 24.854 8.807 -1.827 1.00 92.88 324 ALA A O 1
ATOM 2560 N N . SER A 1 325 ? 26.285 7.836 -3.264 1.00 92.06 325 SER A N 1
ATOM 2561 C CA . SER A 1 325 ? 25.953 8.721 -4.384 1.00 92.06 325 SER A CA 1
ATOM 2562 C C . SER A 1 325 ? 24.627 8.307 -5.037 1.00 92.06 325 SER A C 1
ATOM 2564 O O . SER A 1 325 ? 24.215 7.145 -4.963 1.00 92.06 325 SER A O 1
ATOM 2566 N N . ALA A 1 326 ? 23.976 9.236 -5.739 1.00 92.69 326 ALA A N 1
ATOM 2567 C CA . ALA A 1 326 ? 22.741 8.986 -6.491 1.00 92.69 326 ALA A CA 1
ATOM 2568 C C . ALA A 1 326 ? 22.799 7.757 -7.434 1.00 92.69 326 ALA A C 1
ATOM 2570 O O . ALA A 1 326 ? 21.868 6.957 -7.471 1.00 92.69 326 ALA A O 1
ATOM 2571 N N . GLY A 1 327 ? 23.894 7.566 -8.179 1.00 92.50 327 GLY A N 1
ATOM 2572 C CA . GLY A 1 327 ? 24.030 6.424 -9.096 1.00 92.50 327 GLY A CA 1
ATOM 2573 C C . GLY A 1 327 ? 24.235 5.090 -8.373 1.00 92.50 327 GLY A C 1
ATOM 2574 O O . GLY A 1 327 ? 23.641 4.080 -8.751 1.00 92.50 327 GLY A O 1
ATOM 2575 N N . ILE A 1 328 ? 25.033 5.089 -7.299 1.00 92.88 328 ILE A N 1
ATOM 2576 C CA . ILE A 1 328 ? 25.264 3.893 -6.479 1.00 92.88 328 ILE A CA 1
ATOM 2577 C C . ILE A 1 328 ? 23.977 3.480 -5.760 1.00 92.88 328 ILE A C 1
ATOM 2579 O O . ILE A 1 328 ? 23.626 2.302 -5.766 1.00 92.88 328 ILE A O 1
ATOM 2583 N N . SER A 1 329 ? 23.262 4.428 -5.153 1.00 95.69 329 SER A N 1
ATOM 2584 C CA . SER A 1 329 ? 22.007 4.140 -4.452 1.00 95.69 329 SER A CA 1
ATOM 2585 C C . SER A 1 329 ? 20.949 3.556 -5.386 1.00 95.69 329 SER A C 1
ATOM 2587 O O . SER A 1 329 ? 20.284 2.593 -5.012 1.00 95.69 329 SER A O 1
ATOM 2589 N N . GLN A 1 330 ? 20.846 4.056 -6.621 1.00 96.38 330 GLN A N 1
ATOM 2590 C CA . GLN A 1 330 ? 19.915 3.505 -7.603 1.00 96.38 330 GLN A CA 1
ATOM 2591 C C . GLN A 1 330 ? 20.290 2.077 -8.031 1.00 96.38 330 GLN A C 1
ATOM 2593 O O . GLN A 1 330 ? 19.417 1.212 -8.107 1.00 96.38 330 GLN A O 1
ATOM 2598 N N . ALA A 1 331 ? 21.580 1.794 -8.247 1.00 95.50 331 ALA A N 1
ATOM 2599 C CA . ALA A 1 331 ? 22.056 0.437 -8.523 1.00 95.50 331 ALA A CA 1
ATOM 2600 C C . ALA A 1 331 ? 21.737 -0.527 -7.364 1.00 95.50 331 ALA A C 1
ATOM 2602 O O . ALA A 1 331 ? 21.236 -1.632 -7.586 1.00 95.50 331 ALA A O 1
ATOM 2603 N N . VAL A 1 332 ? 21.971 -0.084 -6.123 1.00 96.31 332 VAL A N 1
ATOM 2604 C CA . VAL A 1 332 ? 21.613 -0.836 -4.914 1.00 96.31 332 VAL A CA 1
ATOM 2605 C C . VAL A 1 332 ? 20.113 -1.085 -4.849 1.00 96.31 332 VAL A C 1
ATOM 2607 O O . VAL A 1 332 ? 19.718 -2.219 -4.614 1.00 96.31 332 VAL A O 1
ATOM 2610 N N . ASN A 1 333 ? 19.276 -0.082 -5.112 1.00 97.19 333 ASN A N 1
ATOM 2611 C CA . ASN A 1 333 ? 17.822 -0.244 -5.091 1.00 97.19 333 ASN A CA 1
ATOM 2612 C C . ASN A 1 333 ? 17.338 -1.373 -5.998 1.00 97.19 333 ASN A C 1
ATOM 2614 O O . ASN A 1 333 ? 16.466 -2.143 -5.600 1.00 97.19 333 ASN A O 1
ATOM 2618 N N . ILE A 1 334 ? 17.934 -1.512 -7.185 1.00 97.38 334 ILE A N 1
ATOM 2619 C CA . ILE A 1 334 ? 17.638 -2.629 -8.084 1.00 97.38 334 ILE A CA 1
ATOM 2620 C C . ILE A 1 334 ? 18.063 -3.958 -7.457 1.00 97.38 334 ILE A C 1
ATOM 2622 O O . ILE A 1 334 ? 17.257 -4.883 -7.393 1.00 97.38 334 ILE A O 1
ATOM 2626 N N . ILE A 1 335 ? 19.303 -4.059 -6.973 1.00 97.12 335 ILE A N 1
ATOM 2627 C CA . ILE A 1 335 ? 19.824 -5.296 -6.373 1.00 97.12 335 ILE A CA 1
ATOM 2628 C C . ILE A 1 335 ? 18.973 -5.730 -5.175 1.00 97.12 335 ILE A C 1
ATOM 2630 O O . ILE A 1 335 ? 18.583 -6.892 -5.091 1.00 97.12 335 ILE A O 1
ATOM 2634 N N . GLU A 1 336 ? 18.636 -4.804 -4.279 1.00 97.50 336 GLU A N 1
ATOM 2635 C CA . GLU A 1 336 ? 17.828 -5.077 -3.090 1.00 97.50 336 GLU A CA 1
ATOM 2636 C C . GLU A 1 336 ? 16.390 -5.471 -3.443 1.00 97.50 336 GLU A C 1
ATOM 2638 O O . GLU A 1 336 ? 15.835 -6.382 -2.827 1.00 97.50 336 GLU A O 1
ATOM 2643 N N . ALA A 1 337 ? 15.786 -4.832 -4.450 1.00 97.62 337 ALA A N 1
ATOM 2644 C CA . ALA A 1 337 ? 14.456 -5.193 -4.933 1.00 97.62 337 ALA A CA 1
ATOM 2645 C C . ALA A 1 337 ? 14.445 -6.610 -5.532 1.00 97.62 337 ALA A C 1
ATOM 2647 O O . ALA A 1 337 ? 13.587 -7.432 -5.194 1.00 97.62 337 ALA A O 1
ATOM 2648 N N . VAL A 1 338 ? 15.430 -6.935 -6.375 1.00 97.50 338 VAL A N 1
ATOM 2649 C CA . VAL A 1 338 ? 15.569 -8.267 -6.985 1.00 97.50 338 VAL A CA 1
ATOM 2650 C C . VAL A 1 338 ? 15.876 -9.324 -5.919 1.00 97.50 338 VAL A C 1
ATOM 2652 O O . VAL A 1 338 ? 15.290 -10.407 -5.955 1.00 97.50 338 VAL A O 1
ATOM 2655 N N . GLU A 1 339 ? 16.697 -9.008 -4.911 1.00 96.94 339 GLU A N 1
ATOM 2656 C CA . GLU A 1 339 ? 17.003 -9.893 -3.777 1.00 96.94 339 GLU A CA 1
ATOM 2657 C C . GLU A 1 339 ? 15.728 -10.372 -3.070 1.00 96.94 339 GLU A C 1
ATOM 2659 O O . GLU A 1 339 ? 15.605 -11.561 -2.765 1.00 96.94 339 GLU A O 1
ATOM 2664 N N . VAL A 1 340 ? 14.736 -9.498 -2.870 1.00 96.50 340 VAL A N 1
ATOM 2665 C CA . VAL A 1 340 ? 13.474 -9.848 -2.186 1.00 96.50 340 VAL A CA 1
ATOM 2666 C C . VAL A 1 340 ? 12.352 -10.311 -3.126 1.00 96.50 340 VAL A C 1
ATOM 2668 O O . VAL A 1 340 ? 11.295 -10.767 -2.669 1.00 96.50 340 VAL A O 1
ATOM 2671 N N . GLY A 1 341 ? 12.618 -10.314 -4.433 1.00 96.31 341 GLY A N 1
ATOM 2672 C CA . GLY A 1 341 ? 11.769 -10.908 -5.463 1.00 96.31 341 GLY A CA 1
ATOM 2673 C C . GLY A 1 341 ? 10.851 -9.915 -6.155 1.00 96.31 341 GLY A C 1
ATOM 2674 O O . GLY A 1 341 ? 9.659 -10.190 -6.253 1.00 96.31 341 GLY A O 1
ATOM 2675 N N . ALA A 1 342 ? 11.396 -8.775 -6.575 1.00 98.00 342 ALA A N 1
ATOM 2676 C CA . ALA A 1 342 ? 10.782 -7.929 -7.590 1.00 98.00 342 ALA A CA 1
ATOM 2677 C C . ALA A 1 342 ? 10.769 -8.641 -8.951 1.00 98.00 342 ALA A C 1
ATOM 2679 O O . ALA A 1 342 ? 11.780 -9.224 -9.339 1.00 98.00 342 ALA A O 1
ATOM 2680 N N . ASP A 1 343 ? 9.652 -8.539 -9.674 1.00 98.12 343 ASP A N 1
ATOM 2681 C CA . ASP A 1 343 ? 9.485 -9.131 -11.014 1.00 98.12 343 ASP A CA 1
ATOM 2682 C C . ASP A 1 343 ? 9.506 -8.071 -12.127 1.00 98.12 343 ASP A C 1
ATOM 2684 O O . ASP A 1 343 ? 9.729 -8.380 -13.299 1.00 98.12 343 ASP A O 1
ATOM 2688 N N . VAL A 1 344 ? 9.249 -6.807 -11.777 1.00 98.75 344 VAL A N 1
ATOM 2689 C CA . VAL A 1 344 ? 9.184 -5.686 -12.720 1.00 98.75 344 VAL A CA 1
ATOM 2690 C C . VAL A 1 344 ? 9.816 -4.459 -12.082 1.00 98.75 344 VAL A C 1
ATOM 2692 O O . VAL A 1 344 ? 9.478 -4.099 -10.956 1.00 98.75 344 VAL A O 1
ATOM 2695 N N . LEU A 1 345 ? 10.702 -3.793 -12.814 1.00 98.69 345 LEU A N 1
ATOM 2696 C CA . LEU A 1 345 ? 11.288 -2.518 -12.416 1.00 98.69 345 LEU A CA 1
ATOM 2697 C C . LEU A 1 345 ? 10.631 -1.381 -13.192 1.00 98.69 345 LEU A C 1
ATOM 2699 O O . LEU A 1 345 ? 10.570 -1.405 -14.420 1.00 98.69 345 LEU A O 1
ATOM 2703 N N . LEU A 1 346 ? 10.147 -0.379 -12.469 1.00 98.75 346 LEU A N 1
ATOM 2704 C CA . LEU A 1 346 ? 9.607 0.851 -13.031 1.00 98.75 346 LEU A CA 1
ATOM 2705 C C . LEU A 1 346 ? 10.657 1.940 -12.837 1.00 98.75 346 LEU A C 1
ATOM 2707 O O . LEU A 1 346 ? 11.102 2.178 -11.714 1.00 98.75 346 LEU A O 1
ATOM 2711 N N . ILE A 1 347 ? 11.075 2.587 -13.920 1.00 97.88 347 ILE A N 1
ATOM 2712 C CA . ILE A 1 347 ? 12.154 3.580 -13.900 1.00 97.88 347 ILE A CA 1
ATOM 2713 C C . ILE A 1 347 ? 11.673 4.824 -14.640 1.00 97.88 347 ILE A C 1
ATOM 2715 O O . ILE A 1 347 ? 11.147 4.731 -15.745 1.00 97.88 347 ILE A O 1
ATOM 2719 N N . ASP A 1 348 ? 11.833 5.993 -14.023 1.00 96.06 348 ASP A N 1
ATOM 2720 C CA . ASP A 1 348 ? 11.587 7.286 -14.670 1.00 96.06 348 ASP A CA 1
ATOM 2721 C C . ASP A 1 348 ? 12.888 8.073 -14.704 1.00 96.06 348 ASP A C 1
ATOM 2723 O O . ASP A 1 348 ? 13.545 8.243 -13.673 1.00 96.06 348 ASP A O 1
ATOM 2727 N N . GLU A 1 349 ? 13.264 8.537 -15.891 1.00 94.50 349 GLU A N 1
ATOM 2728 C CA . GLU A 1 349 ? 14.443 9.369 -16.105 1.00 94.50 349 GLU A CA 1
ATOM 2729 C C . GLU A 1 349 ? 14.480 10.588 -15.173 1.00 94.50 349 GLU A C 1
ATOM 2731 O O . GLU A 1 349 ? 15.544 10.918 -14.654 1.00 94.50 349 GLU A O 1
ATOM 2736 N N . ASN A 1 350 ? 13.331 11.202 -14.869 1.00 92.81 350 ASN A N 1
ATOM 2737 C CA . ASN A 1 350 ? 13.270 12.404 -14.031 1.00 92.81 350 ASN A CA 1
ATOM 2738 C C . ASN A 1 350 ? 13.659 12.157 -12.565 1.00 92.81 350 ASN A C 1
ATOM 2740 O O . ASN A 1 350 ? 14.029 13.096 -11.863 1.00 92.81 350 ASN A O 1
ATOM 2744 N N . THR A 1 351 ? 13.564 10.912 -12.095 1.00 93.44 351 THR A N 1
ATOM 2745 C CA . THR A 1 351 ? 13.889 10.508 -10.715 1.00 93.44 351 THR A CA 1
ATOM 2746 C C . THR A 1 351 ? 15.120 9.601 -10.655 1.00 93.44 351 THR A C 1
ATOM 2748 O O . THR A 1 351 ? 15.343 8.913 -9.659 1.00 93.44 351 THR A O 1
ATOM 2751 N N . SER A 1 352 ? 15.895 9.543 -11.738 1.00 94.88 352 SER A N 1
ATOM 2752 C CA . SER A 1 352 ? 17.045 8.654 -11.883 1.00 94.88 352 SER A CA 1
ATOM 2753 C C . SER A 1 352 ? 18.352 9.431 -11.984 1.00 94.88 352 SER A C 1
ATOM 2755 O O . SER A 1 352 ? 18.391 10.593 -12.383 1.00 94.88 352 SER A O 1
ATOM 2757 N N . ALA A 1 353 ? 19.458 8.772 -11.657 1.00 92.88 353 ALA A N 1
ATOM 2758 C CA . ALA A 1 353 ? 20.781 9.334 -11.853 1.00 92.88 353 ALA A CA 1
ATOM 2759 C C . ALA A 1 353 ? 21.207 9.184 -13.326 1.00 92.88 353 ALA A C 1
ATOM 2761 O O . ALA A 1 353 ? 21.303 8.076 -13.853 1.00 92.88 353 ALA A O 1
ATOM 2762 N N . ASN A 1 354 ? 21.517 10.296 -14.001 1.00 88.50 354 ASN A N 1
ATOM 2763 C CA . ASN A 1 354 ? 21.905 10.280 -15.422 1.00 88.50 354 ASN A CA 1
ATOM 2764 C C . ASN A 1 354 ? 23.127 9.395 -15.710 1.00 88.50 354 ASN A C 1
ATOM 2766 O O . ASN A 1 354 ? 23.161 8.693 -16.717 1.00 88.50 354 ASN A O 1
ATOM 2770 N N . ASN A 1 355 ? 24.115 9.397 -14.809 1.00 85.69 355 ASN A N 1
ATOM 2771 C CA . ASN A 1 355 ? 25.316 8.560 -14.911 1.00 85.69 355 ASN A CA 1
ATOM 2772 C C . ASN A 1 355 ? 25.045 7.063 -14.687 1.00 85.69 355 ASN A C 1
ATOM 2774 O O . ASN A 1 355 ? 25.922 6.251 -14.967 1.00 85.69 355 ASN A O 1
ATOM 2778 N N . PHE A 1 356 ? 23.871 6.716 -14.158 1.00 90.50 356 PHE A N 1
ATOM 2779 C CA . PHE A 1 356 ? 23.398 5.347 -14.035 1.00 90.50 356 PHE A CA 1
ATOM 2780 C C . PHE A 1 356 ? 22.568 4.938 -15.254 1.00 90.50 356 PHE A C 1
ATOM 2782 O O . PHE A 1 356 ? 22.713 3.818 -15.724 1.00 90.50 356 PHE A O 1
ATOM 2789 N N . LEU A 1 357 ? 21.729 5.818 -15.810 1.00 90.25 357 LEU A N 1
ATOM 2790 C CA . LEU A 1 357 ? 20.898 5.463 -16.967 1.00 90.25 357 LEU A CA 1
ATOM 2791 C C . LEU A 1 357 ? 21.666 5.406 -18.288 1.00 90.25 357 LEU A C 1
ATOM 2793 O O . LEU A 1 357 ? 21.373 4.538 -19.110 1.00 90.25 357 LEU A O 1
ATOM 2797 N N . TYR A 1 358 ? 22.623 6.306 -18.508 1.00 86.56 358 TYR A N 1
ATOM 2798 C CA . TYR A 1 358 ? 23.260 6.485 -19.813 1.00 86.56 358 TYR A CA 1
ATOM 2799 C C . TYR A 1 358 ? 24.775 6.327 -19.760 1.00 86.56 358 TYR A C 1
ATOM 2801 O O . TYR A 1 358 ? 25.419 6.474 -18.720 1.00 86.56 358 TYR A O 1
ATOM 2809 N N . HIS A 1 359 ? 25.372 6.082 -20.927 1.00 78.31 359 HIS A N 1
ATOM 2810 C CA . HIS A 1 359 ? 26.814 6.195 -21.074 1.00 78.31 359 HIS A CA 1
ATOM 2811 C C . HIS A 1 359 ? 27.247 7.654 -20.950 1.00 78.31 359 HIS A C 1
ATOM 2813 O O . HIS A 1 359 ? 26.839 8.515 -21.723 1.00 78.31 359 HIS A O 1
ATOM 2819 N N . ASN A 1 360 ? 28.166 7.924 -20.031 1.00 64.75 360 ASN A N 1
ATOM 2820 C CA . ASN A 1 360 ? 28.868 9.198 -20.017 1.00 64.75 360 ASN A CA 1
ATOM 2821 C C . ASN A 1 360 ? 29.937 9.219 -21.122 1.00 64.75 360 ASN A C 1
ATOM 2823 O O . ASN A 1 360 ? 30.871 8.411 -21.124 1.00 64.75 360 ASN A O 1
ATOM 2827 N N . SER A 1 361 ? 29.835 10.191 -22.029 1.00 52.78 361 SER A N 1
ATOM 2828 C CA . SER A 1 361 ? 30.741 10.404 -23.169 1.00 52.78 361 SER A CA 1
ATOM 2829 C C . SER A 1 361 ? 32.205 10.655 -22.772 1.00 52.78 361 SER A C 1
ATOM 2831 O O . SER A 1 361 ? 33.101 10.367 -23.557 1.00 52.78 361 SER A O 1
ATOM 2833 N N . ASN A 1 362 ? 32.474 11.083 -21.531 1.00 47.00 362 ASN A N 1
ATOM 2834 C CA . ASN A 1 362 ? 33.830 11.303 -21.000 1.00 47.00 362 ASN A CA 1
ATOM 2835 C C . ASN A 1 362 ? 34.431 10.096 -20.245 1.00 47.00 362 ASN A C 1
ATOM 2837 O O . ASN A 1 362 ? 35.598 10.142 -19.847 1.00 47.00 362 ASN A O 1
ATOM 2841 N N . SER A 1 363 ? 33.650 9.038 -19.994 1.00 49.38 363 SER A N 1
ATOM 2842 C CA . SER A 1 363 ? 34.021 7.956 -19.064 1.00 49.38 363 SER A CA 1
ATOM 2843 C C . SER A 1 363 ? 34.659 6.745 -19.734 1.00 49.38 363 SER A C 1
ATOM 2845 O O . SER A 1 363 ? 35.424 6.038 -19.083 1.00 49.38 363 SER A O 1
ATOM 2847 N N . ARG A 1 364 ? 34.374 6.492 -21.019 1.00 46.53 364 ARG A N 1
ATOM 2848 C CA . ARG A 1 364 ? 34.944 5.333 -21.731 1.00 46.53 364 ARG A CA 1
ATOM 2849 C C . ARG A 1 364 ? 36.442 5.501 -22.022 1.00 46.53 364 ARG A C 1
ATOM 2851 O O . ARG A 1 364 ? 37.173 4.523 -21.941 1.00 46.53 364 ARG A O 1
ATOM 2858 N N . GLU A 1 365 ? 36.911 6.724 -22.281 1.00 44.00 365 GLU A N 1
ATOM 2859 C CA . GLU A 1 365 ? 38.333 7.007 -22.560 1.00 44.00 365 GLU A CA 1
ATOM 2860 C C . GLU A 1 365 ? 39.186 7.211 -21.292 1.00 44.00 365 GLU A C 1
ATOM 2862 O O . GLU A 1 365 ? 40.398 7.018 -21.330 1.00 44.00 365 GLU A O 1
ATOM 2867 N N . ASN A 1 366 ? 38.565 7.541 -20.151 1.00 42.97 366 ASN A N 1
ATOM 2868 C CA . ASN A 1 366 ? 39.246 7.832 -18.879 1.00 42.97 366 ASN A CA 1
ATOM 2869 C C . ASN A 1 366 ? 39.065 6.747 -17.806 1.00 42.97 366 ASN A C 1
ATOM 2871 O O . ASN A 1 366 ? 39.335 7.004 -16.628 1.00 42.97 366 ASN A O 1
ATOM 2875 N N . ALA A 1 367 ? 38.648 5.537 -18.194 1.00 50.94 367 ALA A N 1
ATOM 2876 C CA . ALA A 1 367 ? 38.558 4.362 -17.325 1.00 50.94 367 ALA A CA 1
ATOM 2877 C C . ALA A 1 367 ? 39.956 3.847 -16.918 1.00 50.94 367 ALA A C 1
ATOM 2879 O O . ALA A 1 367 ? 40.335 2.705 -17.158 1.00 50.94 367 ALA A O 1
ATOM 2880 N N . SER A 1 368 ? 40.757 4.714 -16.306 1.00 51.38 368 SER A N 1
ATOM 2881 C CA . SER A 1 368 ? 41.869 4.289 -15.470 1.00 51.38 368 SER A CA 1
ATOM 2882 C C . SER A 1 368 ? 41.299 3.636 -14.209 1.00 51.38 368 SER A C 1
ATOM 2884 O O . SER A 1 368 ? 40.273 4.076 -13.695 1.00 51.38 368 SER A O 1
ATOM 2886 N N . GLU A 1 369 ? 41.980 2.626 -13.665 1.00 53.47 369 GLU A N 1
ATOM 2887 C CA . GLU A 1 369 ? 41.591 1.903 -12.435 1.00 53.47 369 GLU A CA 1
ATOM 2888 C C . GLU A 1 369 ? 41.422 2.802 -11.185 1.00 53.47 369 GLU A C 1
ATOM 2890 O O . GLU A 1 369 ? 41.094 2.318 -10.106 1.00 53.47 369 GLU A O 1
ATOM 2895 N N . LYS A 1 370 ? 41.668 4.114 -11.299 1.00 52.34 370 LYS A N 1
ATOM 2896 C CA . LYS A 1 370 ? 41.649 5.079 -10.196 1.00 52.34 370 LYS A CA 1
ATOM 2897 C C . LYS A 1 370 ? 40.287 5.713 -9.913 1.00 52.34 370 LYS A C 1
ATOM 2899 O O . LYS A 1 370 ? 40.142 6.285 -8.834 1.00 52.34 370 LYS A O 1
ATOM 2904 N N . TYR A 1 371 ? 39.333 5.657 -10.841 1.00 63.53 371 TYR A N 1
ATOM 2905 C CA . TYR A 1 371 ? 38.043 6.340 -10.697 1.00 63.53 371 TYR A CA 1
ATOM 2906 C C . TYR A 1 371 ? 36.881 5.353 -10.610 1.00 63.53 371 TYR A C 1
ATOM 2908 O O . TYR A 1 371 ? 36.904 4.288 -11.225 1.00 63.53 371 TYR A O 1
ATOM 2916 N N . GLU A 1 372 ? 35.861 5.740 -9.846 1.00 70.06 372 GLU A N 1
ATOM 2917 C CA . GLU A 1 372 ? 34.583 5.036 -9.779 1.00 70.06 372 GLU A CA 1
ATOM 2918 C C . GLU A 1 372 ? 33.962 4.920 -11.175 1.00 70.06 372 GLU A C 1
ATOM 2920 O O . GLU A 1 372 ? 33.781 5.923 -11.872 1.00 70.06 372 GLU A O 1
ATOM 2925 N N . TYR A 1 373 ? 33.643 3.690 -11.580 1.00 78.75 373 TYR A N 1
ATOM 2926 C CA . TYR A 1 373 ? 32.991 3.414 -12.855 1.00 78.75 373 TYR A CA 1
ATOM 2927 C C . TYR A 1 373 ? 31.704 2.627 -12.636 1.00 78.75 373 TYR A C 1
ATOM 2929 O O . TYR A 1 373 ? 31.733 1.443 -12.280 1.00 78.75 373 TYR A O 1
ATOM 2937 N N . ILE A 1 374 ? 30.588 3.304 -12.898 1.00 83.88 374 ILE A N 1
ATOM 2938 C CA . ILE A 1 374 ? 29.248 2.729 -12.908 1.00 83.88 374 ILE A CA 1
ATOM 2939 C C . ILE A 1 374 ? 28.966 2.235 -14.329 1.00 83.88 374 ILE A C 1
ATOM 2941 O O . ILE A 1 374 ? 28.992 3.009 -15.285 1.00 83.88 374 ILE A O 1
ATOM 2945 N N . THR A 1 375 ? 28.722 0.935 -14.452 1.00 86.94 375 THR A N 1
ATOM 2946 C CA . THR A 1 375 ? 28.158 0.288 -15.636 1.00 86.94 375 THR A CA 1
ATOM 2947 C C . THR A 1 375 ? 26.698 0.727 -15.755 1.00 86.94 375 THR A C 1
ATOM 2949 O O . THR A 1 375 ? 25.912 0.424 -14.852 1.00 86.94 375 THR A O 1
ATOM 2952 N N . PRO A 1 376 ? 26.323 1.457 -16.818 1.00 89.38 376 PRO A N 1
ATOM 2953 C CA . PRO A 1 376 ? 24.976 1.996 -16.934 1.00 89.38 376 PRO A CA 1
ATOM 2954 C C . PRO A 1 376 ? 23.904 0.907 -17.048 1.00 89.38 376 PRO A C 1
ATOM 2956 O O . PRO A 1 376 ? 24.163 -0.207 -17.502 1.00 89.38 376 PRO A O 1
ATOM 2959 N N . TYR A 1 377 ? 22.672 1.239 -16.671 1.00 93.12 377 TYR A N 1
ATOM 2960 C CA . TYR A 1 377 ? 21.548 0.311 -16.654 1.00 93.12 377 TYR A CA 1
ATOM 2961 C C . TYR A 1 377 ? 21.245 -0.283 -18.030 1.00 93.12 377 TYR A C 1
ATOM 2963 O O . TYR A 1 377 ? 20.922 -1.465 -18.113 1.00 93.12 377 TYR A O 1
ATOM 2971 N N . ILE A 1 378 ? 21.424 0.488 -19.106 1.00 90.69 378 ILE A N 1
ATOM 2972 C CA . ILE A 1 378 ? 21.263 0.015 -20.487 1.00 90.69 378 ILE A CA 1
ATOM 2973 C C . ILE A 1 378 ? 22.097 -1.243 -20.795 1.00 90.69 378 ILE A C 1
ATOM 2975 O O . ILE A 1 378 ? 21.612 -2.139 -21.482 1.00 90.69 378 ILE A O 1
ATOM 2979 N N . ASP A 1 379 ? 23.299 -1.372 -20.224 1.00 88.00 379 ASP A N 1
ATOM 2980 C CA . ASP A 1 379 ? 24.168 -2.539 -20.441 1.00 88.00 379 ASP A CA 1
ATOM 2981 C C . ASP A 1 379 ? 23.663 -3.785 -19.698 1.00 88.00 379 ASP A C 1
ATOM 2983 O O . ASP A 1 379 ? 23.961 -4.916 -20.080 1.00 88.00 379 ASP A O 1
ATOM 2987 N N . ASN A 1 380 ? 22.894 -3.587 -18.626 1.00 91.06 380 ASN A N 1
ATOM 2988 C CA . ASN A 1 380 ? 22.485 -4.640 -17.702 1.00 91.06 380 ASN A CA 1
ATOM 2989 C C . ASN A 1 380 ? 21.007 -5.012 -17.797 1.00 91.06 380 ASN A C 1
ATOM 2991 O O . ASN A 1 380 ? 20.652 -6.125 -17.420 1.00 91.06 380 ASN A O 1
ATOM 2995 N N . ALA A 1 381 ? 20.144 -4.134 -18.307 1.00 93.44 381 ALA A N 1
ATOM 2996 C CA . ALA A 1 381 ? 18.698 -4.342 -18.333 1.00 93.44 381 ALA A CA 1
ATOM 2997 C C . ALA A 1 381 ? 18.317 -5.638 -19.066 1.00 93.44 381 ALA A C 1
ATOM 2999 O O . ALA A 1 381 ? 17.527 -6.437 -18.561 1.00 93.44 381 ALA A O 1
ATOM 3000 N N . ARG A 1 382 ? 18.937 -5.904 -20.226 1.00 93.56 382 ARG A N 1
ATOM 3001 C CA . ARG A 1 382 ? 18.684 -7.139 -20.983 1.00 93.56 382 ARG A CA 1
ATOM 3002 C C . ARG A 1 382 ? 19.211 -8.384 -20.268 1.00 93.56 382 ARG A C 1
ATOM 3004 O O . ARG A 1 382 ? 18.534 -9.410 -20.285 1.00 93.56 382 ARG A O 1
ATOM 3011 N N . ASN A 1 383 ? 20.373 -8.300 -19.624 1.00 93.12 383 ASN A N 1
ATOM 3012 C CA . ASN A 1 383 ? 20.949 -9.424 -18.878 1.00 93.12 383 ASN A CA 1
ATOM 3013 C C . ASN A 1 383 ? 20.104 -9.748 -17.644 1.00 93.12 383 ASN A C 1
ATOM 3015 O O . ASN A 1 383 ? 19.800 -10.910 -17.392 1.00 93.12 383 ASN A O 1
ATOM 3019 N N . LEU A 1 384 ? 19.636 -8.717 -16.939 1.00 95.06 384 LEU A N 1
ATOM 3020 C CA . LEU A 1 384 ? 18.725 -8.851 -15.812 1.00 95.06 384 LEU A CA 1
ATOM 3021 C C . LEU A 1 384 ? 17.426 -9.565 -16.223 1.00 95.06 384 LEU A C 1
ATOM 3023 O O . LEU A 1 384 ? 17.004 -10.503 -15.547 1.00 95.06 384 LEU A O 1
ATOM 3027 N N . TYR A 1 385 ? 16.829 -9.189 -17.358 1.00 96.50 385 TYR A N 1
ATOM 3028 C CA . TYR A 1 385 ? 15.662 -9.896 -17.888 1.00 96.50 385 TYR A CA 1
ATOM 3029 C C . TYR A 1 385 ? 15.982 -11.350 -18.266 1.00 96.50 385 TYR A C 1
ATOM 3031 O O . TYR A 1 385 ? 15.253 -12.257 -17.878 1.00 96.50 385 TYR A O 1
ATOM 3039 N N . ASN A 1 386 ? 17.077 -11.598 -18.985 1.00 94.69 386 ASN A N 1
ATOM 3040 C CA . ASN A 1 386 ? 17.421 -12.940 -19.461 1.00 94.69 386 ASN A CA 1
ATOM 3041 C C . ASN A 1 386 ? 17.777 -13.918 -18.324 1.00 94.69 386 ASN A C 1
ATOM 3043 O O . ASN A 1 386 ? 17.476 -15.105 -18.429 1.00 94.69 386 ASN A O 1
ATOM 3047 N N . GLU A 1 387 ? 18.432 -13.441 -17.262 1.00 94.31 387 GLU A N 1
ATOM 3048 C CA . GLU A 1 387 ? 18.926 -14.281 -16.160 1.00 94.31 387 GLU A CA 1
ATOM 3049 C C . GLU A 1 387 ? 17.932 -14.393 -14.998 1.00 94.31 387 GLU A C 1
ATOM 3051 O O . GLU A 1 387 ? 17.825 -15.458 -14.389 1.00 94.31 387 GLU A O 1
ATOM 3056 N N . TYR A 1 388 ? 17.187 -13.322 -14.700 1.00 96.00 388 TYR A N 1
ATOM 3057 C CA . TYR A 1 388 ? 16.287 -13.250 -13.542 1.00 96.00 388 TYR A CA 1
ATOM 3058 C C . TYR A 1 388 ? 14.808 -13.124 -13.912 1.00 96.00 388 TYR A C 1
ATOM 3060 O O . TYR A 1 388 ? 13.968 -13.126 -13.016 1.00 96.00 388 TYR A O 1
ATOM 3068 N N . MET A 1 389 ? 14.469 -13.026 -15.203 1.00 96.44 389 MET A N 1
ATOM 3069 C CA . MET A 1 389 ? 13.099 -12.796 -15.690 1.00 96.44 389 MET A CA 1
ATOM 3070 C C . MET A 1 389 ? 12.459 -11.508 -15.153 1.00 96.44 389 MET A C 1
ATOM 3072 O O . MET A 1 389 ? 11.235 -11.368 -15.159 1.00 96.44 389 MET A O 1
ATOM 3076 N N . VAL A 1 390 ? 13.285 -10.545 -14.732 1.00 98.19 390 VAL A N 1
ATOM 3077 C CA . VAL A 1 390 ? 12.825 -9.252 -14.221 1.00 98.19 390 VAL A CA 1
ATOM 3078 C C . VAL A 1 390 ? 12.615 -8.304 -15.394 1.00 98.19 390 VAL A C 1
ATOM 3080 O O . VAL A 1 390 ? 13.555 -7.936 -16.095 1.00 98.19 390 VAL A O 1
ATOM 3083 N N . SER A 1 391 ? 11.358 -7.937 -15.625 1.00 98.62 391 SER A N 1
ATOM 3084 C CA . SER A 1 391 ? 10.964 -7.017 -16.696 1.00 98.62 391 SER A CA 1
ATOM 3085 C C . SER A 1 391 ? 11.254 -5.566 -16.317 1.00 98.62 391 SER A C 1
ATOM 3087 O O . SER A 1 391 ? 11.502 -5.243 -15.153 1.00 98.62 391 SER A O 1
ATOM 3089 N N . SER A 1 392 ? 11.221 -4.657 -17.287 1.00 98.44 392 SER A N 1
ATOM 3090 C CA . SER A 1 392 ? 11.457 -3.234 -17.035 1.00 98.44 392 SER A CA 1
ATOM 3091 C C . SER A 1 392 ? 10.515 -2.363 -17.845 1.00 98.44 392 SER A C 1
ATOM 3093 O O . SER A 1 392 ? 10.340 -2.587 -19.039 1.00 98.44 392 SER A O 1
ATOM 3095 N N . ILE A 1 393 ? 9.932 -1.352 -17.205 1.00 98.62 393 ILE A N 1
ATOM 3096 C CA . ILE A 1 393 ? 9.188 -0.282 -17.871 1.00 98.62 393 ILE A CA 1
ATOM 3097 C C . ILE A 1 393 ? 9.929 1.021 -17.592 1.00 98.62 393 ILE A C 1
ATOM 3099 O O . ILE A 1 393 ? 9.999 1.468 -16.445 1.00 98.62 393 ILE A O 1
ATOM 3103 N N . LEU A 1 394 ? 10.498 1.613 -18.638 1.00 97.50 394 LEU A N 1
ATOM 3104 C CA . LEU A 1 394 ? 11.312 2.815 -18.531 1.00 97.50 394 LEU A CA 1
ATOM 3105 C C . LEU A 1 394 ? 10.619 3.994 -19.203 1.00 97.50 394 LEU A C 1
ATOM 3107 O O . LEU A 1 394 ? 10.368 3.961 -20.405 1.00 97.50 394 LEU A O 1
ATOM 3111 N N . VAL A 1 395 ? 10.367 5.061 -18.452 1.00 96.44 395 VAL A N 1
ATOM 3112 C CA . VAL A 1 395 ? 10.093 6.376 -19.034 1.00 96.44 395 VAL A CA 1
ATOM 3113 C C . VAL A 1 395 ? 11.423 7.029 -19.356 1.00 96.44 395 VAL A C 1
ATOM 3115 O O . VAL A 1 395 ? 12.194 7.352 -18.453 1.00 96.44 395 VAL A O 1
ATOM 3118 N N . ILE A 1 396 ? 11.660 7.234 -20.647 1.00 90.75 396 ILE A N 1
ATOM 3119 C CA . ILE A 1 396 ? 12.839 7.926 -21.157 1.00 90.75 396 ILE A CA 1
ATOM 3120 C C . ILE A 1 396 ? 12.411 9.078 -22.073 1.00 90.75 396 ILE A C 1
ATOM 3122 O O . ILE A 1 396 ? 11.315 9.112 -22.646 1.00 90.75 396 ILE A O 1
ATOM 3126 N N . GLY A 1 397 ? 13.259 10.088 -22.172 1.00 79.00 397 GLY A N 1
AT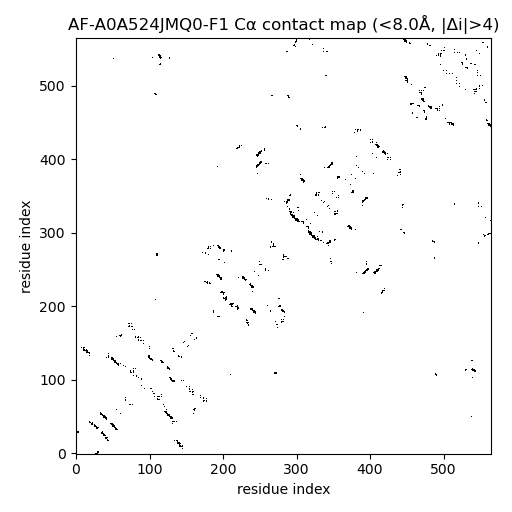OM 3127 C CA . GLY A 1 397 ? 13.168 11.180 -23.123 1.00 79.00 397 GLY A CA 1
ATOM 3128 C C . GLY A 1 397 ? 13.581 10.739 -24.522 1.00 79.00 397 GLY A C 1
ATOM 3129 O O . GLY A 1 397 ? 13.225 9.664 -24.997 1.00 79.00 397 GLY A O 1
ATOM 3130 N N . HIS A 1 398 ? 14.347 11.589 -25.198 1.00 64.19 398 HIS A N 1
ATOM 3131 C CA . HIS A 1 398 ? 14.798 11.367 -26.575 1.00 64.19 398 HIS A CA 1
ATOM 3132 C C . HIS A 1 398 ? 16.095 10.547 -26.663 1.00 64.19 398 HIS A C 1
ATOM 3134 O O . HIS A 1 398 ? 16.922 10.798 -27.537 1.00 64.19 398 HIS A O 1
ATOM 3140 N N . SER A 1 399 ? 16.316 9.595 -25.751 1.00 68.75 399 SER A N 1
ATOM 3141 C CA . SER A 1 399 ? 17.498 8.736 -25.828 1.00 68.75 399 SER A CA 1
ATOM 3142 C C . SER A 1 399 ? 17.212 7.504 -26.682 1.00 68.75 399 SER A C 1
ATOM 3144 O O . SER A 1 399 ? 16.668 6.503 -26.220 1.00 68.75 399 SER A O 1
ATOM 3146 N N . GLU A 1 400 ? 17.604 7.593 -27.951 1.00 81.50 400 GLU A N 1
ATOM 3147 C CA . GLU A 1 400 ? 17.566 6.490 -28.922 1.00 81.50 400 GLU A CA 1
ATOM 3148 C C . GLU A 1 400 ? 18.479 5.313 -28.521 1.00 81.50 400 GLU A C 1
ATOM 3150 O O . GLU A 1 400 ? 18.402 4.241 -29.119 1.00 81.50 400 GLU A O 1
ATOM 3155 N N . ASP A 1 401 ? 19.339 5.483 -27.510 1.00 84.06 401 ASP A N 1
ATOM 3156 C CA . ASP A 1 401 ? 20.301 4.467 -27.077 1.00 84.06 401 ASP A CA 1
ATOM 3157 C C . ASP A 1 401 ? 19.588 3.187 -26.611 1.00 84.06 401 ASP A C 1
ATOM 3159 O O . ASP A 1 401 ? 19.997 2.080 -26.962 1.00 84.06 401 ASP A O 1
ATOM 3163 N N . TYR A 1 402 ? 18.465 3.323 -25.898 1.00 90.88 402 TYR A N 1
ATOM 3164 C CA . TYR A 1 402 ? 17.707 2.190 -25.354 1.00 90.88 402 TYR A CA 1
ATOM 3165 C C . TYR A 1 402 ? 16.940 1.379 -26.411 1.00 90.88 402 TYR A C 1
ATOM 3167 O O . TYR A 1 402 ? 16.504 0.263 -26.116 1.00 90.88 402 TYR A O 1
ATOM 3175 N N . PHE A 1 403 ? 16.778 1.881 -27.642 1.00 92.19 403 PHE A N 1
ATOM 3176 C CA . PHE A 1 403 ? 16.011 1.179 -28.680 1.00 92.19 403 PHE A CA 1
ATOM 3177 C C . PHE A 1 403 ? 16.605 -0.186 -29.031 1.00 92.19 403 PHE A C 1
ATOM 3179 O O . PHE A 1 403 ? 15.860 -1.127 -29.285 1.00 92.19 403 PHE A O 1
ATOM 3186 N N . GLY A 1 404 ? 17.933 -0.328 -28.970 1.00 89.06 404 GLY A N 1
ATOM 3187 C CA . GLY A 1 404 ? 18.611 -1.588 -29.283 1.00 89.06 404 GLY A CA 1
ATOM 3188 C C . GLY A 1 404 ? 18.316 -2.733 -28.309 1.00 89.06 404 GLY A C 1
ATOM 3189 O O . GLY A 1 404 ? 18.575 -3.889 -28.642 1.00 89.06 404 GLY A O 1
ATOM 3190 N N . ILE A 1 405 ? 17.780 -2.434 -27.120 1.00 91.44 405 ILE A N 1
ATOM 3191 C CA . ILE A 1 405 ? 17.461 -3.433 -26.094 1.00 91.44 405 ILE A CA 1
ATOM 3192 C C . ILE A 1 405 ? 15.971 -3.523 -25.770 1.00 91.44 405 ILE A C 1
ATOM 3194 O O . ILE A 1 405 ? 15.609 -4.366 -24.956 1.00 91.44 405 ILE A O 1
ATOM 3198 N N . ALA A 1 406 ? 15.111 -2.688 -26.348 1.00 94.81 406 ALA A N 1
ATOM 3199 C CA . ALA A 1 406 ? 13.683 -2.689 -26.046 1.00 94.81 406 ALA A CA 1
ATOM 3200 C C . ALA A 1 406 ? 12.948 -3.825 -26.767 1.00 94.81 406 ALA A C 1
ATOM 3202 O O . ALA A 1 406 ? 13.218 -4.105 -27.930 1.00 94.81 406 ALA A O 1
ATOM 3203 N N . ASP A 1 407 ? 11.993 -4.454 -26.084 1.00 96.06 407 ASP A N 1
ATOM 3204 C CA . ASP A 1 407 ? 11.020 -5.358 -26.706 1.00 96.06 407 ASP A CA 1
ATOM 3205 C C . ASP A 1 407 ? 9.815 -4.577 -27.244 1.00 96.06 407 ASP A C 1
ATOM 3207 O O . ASP A 1 407 ? 9.269 -4.920 -28.290 1.00 96.06 407 ASP A O 1
ATOM 3211 N N . PHE A 1 408 ? 9.419 -3.512 -26.536 1.00 96.31 408 PHE A N 1
ATOM 3212 C CA . PHE A 1 408 ? 8.301 -2.647 -26.907 1.00 96.31 408 PHE A CA 1
ATOM 3213 C C . PHE A 1 408 ? 8.647 -1.178 -26.700 1.00 96.31 408 PHE A C 1
ATOM 3215 O O . PHE A 1 408 ? 9.262 -0.805 -25.700 1.00 96.31 408 PHE A O 1
ATOM 3222 N N . VAL A 1 409 ? 8.200 -0.328 -27.621 1.00 97.00 409 VAL A N 1
ATOM 3223 C CA . VAL A 1 409 ? 8.325 1.128 -27.514 1.00 97.00 409 VAL A CA 1
ATOM 3224 C C . VAL A 1 409 ? 6.950 1.760 -27.663 1.00 97.00 409 VAL A C 1
ATOM 3226 O O . VAL A 1 409 ? 6.313 1.666 -28.709 1.00 97.00 409 VAL A O 1
ATOM 3229 N N . ILE A 1 410 ? 6.494 2.408 -26.596 1.00 96.81 410 ILE A N 1
ATOM 3230 C CA . ILE A 1 410 ? 5.233 3.137 -26.525 1.00 96.81 410 ILE A CA 1
ATOM 3231 C C . ILE A 1 410 ? 5.561 4.626 -26.570 1.00 96.81 410 ILE A C 1
ATOM 3233 O O . ILE A 1 410 ? 6.141 5.170 -25.633 1.00 96.81 410 ILE A O 1
ATOM 3237 N N . GLN A 1 411 ? 5.185 5.307 -27.646 1.00 95.81 411 GLN A N 1
ATOM 3238 C CA . GLN A 1 411 ? 5.302 6.756 -27.736 1.00 95.81 411 GLN A CA 1
ATOM 3239 C C . GLN A 1 411 ? 4.036 7.427 -27.210 1.00 95.81 411 GLN A C 1
ATOM 3241 O O . GLN A 1 411 ? 2.927 7.094 -27.621 1.00 95.81 411 GLN A O 1
ATOM 3246 N N . MET A 1 412 ? 4.218 8.399 -26.322 1.00 95.31 412 MET A N 1
ATOM 3247 C CA . MET A 1 412 ? 3.170 9.287 -25.842 1.00 95.31 412 MET A CA 1
ATOM 3248 C C . MET A 1 412 ? 3.222 10.606 -26.616 1.00 95.31 412 MET A C 1
ATOM 3250 O O . MET A 1 412 ? 4.197 11.354 -26.514 1.00 95.31 412 MET A O 1
ATOM 3254 N N . THR A 1 413 ? 2.151 10.910 -27.349 1.00 93.06 413 THR A N 1
ATOM 3255 C CA . THR A 1 413 ? 1.979 12.173 -28.081 1.00 93.06 413 THR A CA 1
ATOM 3256 C C . THR A 1 413 ? 0.584 12.721 -27.818 1.00 93.06 413 THR A C 1
ATOM 3258 O O . THR A 1 413 ? -0.390 11.993 -27.993 1.00 93.06 413 THR A O 1
ATOM 3261 N N . ASP A 1 414 ? 0.472 13.973 -27.363 1.00 91.81 414 ASP A N 1
ATOM 3262 C CA . ASP A 1 414 ? -0.810 14.592 -26.987 1.00 91.81 414 ASP A CA 1
ATOM 3263 C C . ASP A 1 414 ? -1.660 13.692 -26.068 1.00 91.81 414 ASP A C 1
ATOM 3265 O O . ASP A 1 414 ? -2.868 13.532 -26.260 1.00 91.81 414 ASP A O 1
ATOM 3269 N N . PHE A 1 415 ? -1.004 13.060 -25.084 1.00 92.19 415 PHE A N 1
ATOM 3270 C CA . PHE A 1 415 ? -1.607 12.134 -24.113 1.00 92.19 415 PHE A CA 1
ATOM 3271 C C . PHE A 1 415 ? -2.162 10.828 -24.704 1.00 92.19 415 PHE A C 1
ATOM 3273 O O . PHE A 1 415 ? -2.881 10.100 -24.021 1.00 92.19 415 PHE A O 1
ATOM 3280 N N . LYS A 1 416 ? -1.810 10.494 -25.951 1.00 93.81 416 LYS A N 1
ATOM 3281 C CA . LYS A 1 416 ? -2.193 9.246 -26.622 1.00 93.81 416 LYS A CA 1
ATOM 3282 C C . LYS A 1 416 ? -0.991 8.327 -26.779 1.00 93.81 416 LYS A C 1
ATOM 3284 O O . LYS A 1 416 ? 0.076 8.772 -27.195 1.00 93.81 416 LYS A O 1
ATOM 3289 N N . ALA A 1 417 ? -1.196 7.049 -26.477 1.00 95.94 417 ALA A N 1
ATOM 3290 C CA . ALA A 1 417 ? -0.199 6.009 -26.670 1.00 95.94 417 ALA A CA 1
ATOM 3291 C C . ALA A 1 417 ? -0.195 5.524 -28.128 1.00 95.94 417 ALA A C 1
ATOM 3293 O O . ALA A 1 417 ? -1.249 5.312 -28.729 1.00 95.94 417 ALA A O 1
ATOM 3294 N N . GLN A 1 418 ? 0.995 5.309 -28.679 1.00 95.75 418 GLN A N 1
ATOM 3295 C CA . GLN A 1 418 ? 1.225 4.709 -29.992 1.00 95.75 418 GLN A CA 1
ATOM 3296 C C . GLN A 1 418 ? 2.336 3.668 -29.881 1.00 95.75 418 GLN A C 1
ATOM 3298 O O . GLN A 1 418 ? 3.304 3.870 -29.153 1.00 95.75 418 GLN A O 1
ATOM 3303 N N . ASN A 1 419 ? 2.206 2.550 -30.590 1.00 96.44 419 ASN A N 1
ATOM 3304 C CA . ASN A 1 419 ? 3.277 1.564 -30.662 1.00 96.44 419 ASN A CA 1
ATOM 3305 C C . ASN A 1 419 ? 4.271 1.977 -31.753 1.00 96.44 419 ASN A C 1
ATOM 3307 O O . ASN A 1 419 ? 3.901 1.993 -32.920 1.00 96.44 419 ASN A O 1
ATOM 3311 N N . MET A 1 420 ? 5.506 2.265 -31.352 1.00 95.75 420 MET A N 1
ATOM 3312 C CA . MET A 1 420 ? 6.613 2.693 -32.216 1.00 95.75 420 MET A CA 1
ATOM 3313 C C . MET A 1 420 ? 7.754 1.670 -32.239 1.00 95.75 420 MET A C 1
ATOM 3315 O O . MET A 1 420 ? 8.921 2.003 -32.449 1.00 95.75 420 MET A O 1
ATOM 3319 N N . THR A 1 421 ? 7.448 0.408 -31.930 1.00 95.31 421 THR A N 1
ATOM 3320 C CA . THR A 1 421 ? 8.466 -0.643 -31.793 1.00 95.31 421 THR A CA 1
ATOM 3321 C C . THR A 1 421 ? 9.200 -0.899 -33.113 1.00 95.31 421 THR A C 1
ATOM 3323 O O . THR A 1 421 ? 10.412 -1.116 -33.105 1.00 95.31 421 THR A O 1
ATOM 3326 N N . GLN A 1 422 ? 8.498 -0.856 -34.252 1.00 94.44 422 GLN A N 1
ATOM 3327 C CA . GLN A 1 422 ? 9.111 -1.108 -35.563 1.00 94.44 422 GLN A CA 1
ATOM 3328 C C . GLN A 1 422 ? 10.086 0.012 -35.936 1.00 94.44 422 GLN A C 1
ATOM 3330 O O . GLN A 1 422 ? 11.242 -0.254 -36.253 1.00 94.44 422 GLN A O 1
ATOM 3335 N N . GLU A 1 423 ? 9.656 1.259 -35.796 1.00 93.75 423 GLU A N 1
ATOM 3336 C CA . GLU A 1 423 ? 10.444 2.454 -36.078 1.00 93.75 423 GLU A CA 1
ATOM 3337 C C . GLU A 1 423 ? 11.673 2.542 -35.165 1.00 93.75 423 GLU A C 1
ATOM 3339 O O . GLU A 1 423 ? 12.782 2.805 -35.629 1.00 93.75 423 GLU A O 1
ATOM 3344 N N . ALA A 1 424 ? 11.509 2.256 -33.869 1.00 92.06 424 ALA A N 1
ATOM 3345 C CA . ALA A 1 424 ? 12.623 2.203 -32.925 1.00 92.06 424 ALA A CA 1
ATOM 3346 C C . ALA A 1 424 ? 13.657 1.132 -33.314 1.00 92.06 424 ALA A C 1
ATOM 3348 O O . ALA A 1 424 ? 14.863 1.376 -33.243 1.00 92.06 424 ALA A O 1
ATOM 3349 N N . THR A 1 425 ? 13.195 -0.031 -33.784 1.00 91.38 425 THR A N 1
ATOM 3350 C CA . THR A 1 425 ? 14.067 -1.117 -34.262 1.00 91.38 425 THR A CA 1
ATOM 3351 C C . THR A 1 425 ? 14.858 -0.693 -35.504 1.00 91.38 425 THR A C 1
ATOM 3353 O O . THR A 1 425 ? 16.057 -0.960 -35.601 1.00 91.38 425 THR A O 1
ATOM 3356 N N . GLU A 1 426 ? 14.225 0.012 -36.445 1.00 91.75 426 GLU A N 1
ATOM 3357 C CA . GLU A 1 426 ? 14.896 0.546 -37.636 1.00 91.75 426 GLU A CA 1
ATOM 3358 C C . GLU A 1 426 ? 15.976 1.576 -37.280 1.00 91.75 426 GLU A C 1
ATOM 3360 O O . GLU A 1 426 ? 17.090 1.504 -37.808 1.00 91.75 426 GLU A O 1
ATOM 3365 N N . ILE A 1 427 ? 15.686 2.493 -36.350 1.00 89.56 427 ILE A N 1
ATOM 3366 C CA . ILE A 1 427 ? 16.651 3.485 -35.848 1.00 89.56 427 ILE A CA 1
ATOM 3367 C C . ILE A 1 427 ? 17.838 2.787 -35.170 1.00 89.56 427 ILE A C 1
ATOM 3369 O O . ILE A 1 427 ? 18.995 3.119 -35.443 1.00 89.56 427 ILE A O 1
ATOM 3373 N N . ALA A 1 428 ? 17.573 1.778 -34.335 1.00 87.69 428 ALA A N 1
ATOM 3374 C CA . ALA A 1 428 ? 18.617 1.003 -33.671 1.00 87.69 428 ALA A CA 1
ATOM 3375 C C . ALA A 1 428 ? 19.535 0.283 -34.675 1.00 87.69 428 ALA A C 1
ATOM 3377 O O . ALA A 1 428 ? 20.749 0.262 -34.485 1.00 87.69 428 ALA A O 1
ATOM 3378 N N . HIS A 1 429 ? 18.992 -0.258 -35.771 1.00 85.50 429 HIS A N 1
ATOM 3379 C CA . HIS A 1 429 ? 19.790 -0.915 -36.814 1.00 85.50 429 HIS A CA 1
ATOM 3380 C C . HIS A 1 429 ? 20.676 0.042 -37.622 1.00 85.50 429 HIS A C 1
ATOM 3382 O O . HIS A 1 429 ? 21.735 -0.370 -38.097 1.00 85.50 429 HIS A O 1
ATOM 3388 N N . GLN A 1 430 ? 20.267 1.302 -37.789 1.00 83.44 430 GLN A N 1
ATOM 3389 C CA . GLN A 1 430 ? 21.068 2.318 -38.484 1.00 83.44 430 GLN A CA 1
ATOM 3390 C C . GLN A 1 430 ? 22.265 2.788 -37.645 1.00 83.44 430 GLN A C 1
ATOM 3392 O O . GLN A 1 430 ? 23.281 3.218 -38.195 1.00 83.44 430 GLN A O 1
ATOM 3397 N N . ARG A 1 431 ? 22.172 2.673 -36.317 1.00 74.25 431 ARG A N 1
ATOM 3398 C CA . ARG A 1 431 ? 23.251 2.968 -35.375 1.00 74.25 431 ARG A CA 1
ATOM 3399 C C . ARG A 1 431 ? 24.152 1.740 -35.224 1.00 74.25 431 ARG A C 1
ATOM 3401 O O . ARG A 1 431 ? 23.942 0.885 -34.372 1.00 74.25 431 ARG A O 1
ATOM 3408 N N . SER A 1 432 ? 25.203 1.659 -36.036 1.00 53.75 432 SER A N 1
ATOM 3409 C CA . SER A 1 432 ? 26.217 0.584 -36.035 1.00 53.75 432 SER A CA 1
ATOM 3410 C C . SER A 1 432 ? 27.052 0.428 -34.740 1.00 53.75 432 SER A C 1
ATOM 3412 O O . SER A 1 432 ? 28.027 -0.320 -34.739 1.00 53.75 432 SER A O 1
ATOM 3414 N N . ASP A 1 433 ? 26.668 1.078 -33.636 1.00 55.91 433 ASP A N 1
ATOM 3415 C CA . ASP A 1 433 ? 27.434 1.173 -32.383 1.00 55.91 433 ASP A CA 1
ATOM 3416 C C . ASP A 1 433 ? 26.907 0.301 -31.231 1.00 55.91 433 ASP A C 1
ATOM 3418 O O . ASP A 1 433 ? 27.415 0.388 -30.109 1.00 55.91 433 ASP A O 1
ATOM 3422 N N . VAL A 1 434 ? 25.941 -0.593 -31.472 1.00 52.38 434 VAL A N 1
ATOM 3423 C CA . VAL A 1 434 ? 25.531 -1.570 -30.450 1.00 52.38 434 VAL A CA 1
ATOM 3424 C C . VAL A 1 434 ? 26.593 -2.669 -30.351 1.00 52.38 434 VAL A C 1
ATOM 3426 O O . VAL A 1 434 ? 26.460 -3.762 -30.905 1.00 52.38 434 VAL A O 1
ATOM 3429 N N . GLN A 1 435 ? 27.689 -2.380 -29.648 1.00 50.47 435 GLN A N 1
ATOM 3430 C CA . GLN A 1 435 ? 28.564 -3.431 -29.144 1.00 50.47 435 GLN A CA 1
ATOM 3431 C C . GLN A 1 435 ? 27.731 -4.312 -28.216 1.00 50.47 435 GLN A C 1
ATOM 3433 O O . GLN A 1 435 ? 27.374 -3.903 -27.114 1.00 50.47 435 GLN A O 1
ATOM 3438 N N . LYS A 1 436 ? 27.438 -5.538 -28.660 1.00 50.44 436 LYS A N 1
ATOM 3439 C CA . LYS A 1 436 ? 27.049 -6.617 -27.756 1.00 50.44 436 LYS A CA 1
ATOM 3440 C C . LYS A 1 436 ? 28.217 -6.846 -26.810 1.00 50.44 436 LYS A C 1
ATOM 3442 O O . LYS A 1 436 ? 29.194 -7.504 -27.164 1.00 50.44 436 LYS A O 1
ATOM 3447 N N . ILE A 1 437 ? 28.142 -6.256 -25.628 1.00 54.59 437 ILE A N 1
ATOM 3448 C CA . ILE A 1 437 ? 28.954 -6.712 -24.517 1.00 54.59 437 ILE A CA 1
ATOM 3449 C C . ILE A 1 437 ? 28.311 -8.040 -24.115 1.00 54.59 437 ILE A C 1
ATOM 3451 O O . ILE A 1 437 ? 27.237 -8.050 -23.521 1.00 54.59 437 ILE A O 1
ATOM 3455 N N . ASP A 1 438 ? 28.924 -9.159 -24.506 1.00 51.62 438 ASP A N 1
ATOM 3456 C CA . ASP A 1 438 ? 28.612 -10.473 -23.937 1.00 51.62 438 ASP A CA 1
ATOM 3457 C C . ASP A 1 438 ? 29.032 -10.438 -22.457 1.00 51.62 438 ASP A C 1
ATOM 3459 O O . ASP A 1 438 ? 30.126 -10.861 -22.078 1.00 51.62 438 ASP A O 1
ATOM 3463 N N . SER A 1 439 ? 28.192 -9.838 -21.618 1.00 68.00 439 SER A N 1
ATOM 3464 C CA . SER A 1 439 ? 28.338 -9.813 -20.168 1.00 68.00 439 SER A CA 1
ATOM 3465 C C . SER A 1 439 ? 27.132 -10.468 -19.527 1.00 68.00 439 SER A C 1
ATOM 3467 O O . SER A 1 439 ? 26.010 -10.295 -19.984 1.00 68.00 439 SER A O 1
ATOM 3469 N N . TYR A 1 440 ? 27.377 -11.192 -18.444 1.00 81.06 440 TYR A N 1
ATOM 3470 C CA . TYR A 1 440 ? 26.327 -11.681 -17.562 1.00 81.06 440 TYR A CA 1
ATOM 3471 C C . TYR A 1 440 ? 25.969 -10.584 -16.560 1.00 81.06 440 TYR A C 1
ATOM 3473 O O . TYR A 1 440 ? 26.844 -9.798 -16.185 1.00 81.06 440 TYR A O 1
ATOM 3481 N N . PHE A 1 441 ? 24.721 -10.549 -16.096 1.00 86.44 441 PHE A N 1
ATOM 3482 C CA . PHE A 1 441 ? 24.331 -9.668 -14.994 1.00 86.44 441 PHE A CA 1
ATOM 3483 C C . PHE A 1 441 ? 25.074 -10.066 -13.712 1.00 86.44 441 PHE A C 1
ATOM 3485 O O . PHE A 1 441 ? 25.524 -9.214 -12.952 1.00 86.44 441 PHE A O 1
ATOM 3492 N N . GLY A 1 442 ? 25.266 -11.370 -13.500 1.00 86.19 442 GLY A N 1
ATOM 3493 C CA . GLY A 1 442 ? 25.980 -11.908 -12.346 1.00 86.19 442 GLY A CA 1
ATOM 3494 C C . GLY A 1 442 ? 25.025 -12.480 -11.307 1.00 86.19 442 GLY A C 1
ATOM 3495 O O . GLY A 1 442 ? 23.860 -12.737 -11.590 1.00 86.19 442 GLY A O 1
ATOM 3496 N N . THR A 1 443 ? 25.521 -12.746 -10.097 1.00 86.75 443 THR A N 1
ATOM 3497 C CA . THR A 1 443 ? 24.734 -13.388 -9.030 1.00 86.75 443 THR A CA 1
ATOM 3498 C C . THR A 1 443 ? 24.230 -12.364 -8.020 1.00 86.75 443 THR A C 1
ATOM 3500 O O . THR A 1 443 ? 25.027 -11.653 -7.416 1.00 86.75 443 THR A O 1
ATOM 3503 N N . ILE A 1 444 ? 22.920 -12.337 -7.771 1.00 90.62 444 ILE A N 1
ATOM 3504 C CA . ILE A 1 444 ? 22.353 -11.632 -6.618 1.00 90.62 444 ILE A CA 1
ATOM 3505 C C . ILE A 1 444 ? 22.591 -12.472 -5.366 1.00 90.62 444 ILE A C 1
ATOM 3507 O O . ILE A 1 444 ? 22.051 -13.572 -5.229 1.00 90.62 444 ILE A O 1
ATOM 3511 N N . ARG A 1 445 ? 23.424 -11.963 -4.454 1.00 91.50 445 ARG A N 1
ATOM 3512 C CA . ARG A 1 445 ? 23.732 -12.639 -3.190 1.00 91.50 445 ARG A CA 1
ATOM 3513 C C . ARG A 1 445 ? 22.635 -12.388 -2.163 1.00 91.50 445 ARG A C 1
ATOM 3515 O O . ARG A 1 445 ? 22.281 -11.245 -1.893 1.00 91.50 445 ARG A O 1
ATOM 3522 N N . ASP A 1 446 ? 22.172 -13.465 -1.539 1.00 93.31 446 ASP A N 1
ATOM 3523 C CA . ASP A 1 446 ? 21.326 -13.404 -0.348 1.00 93.31 446 ASP A CA 1
ATOM 3524 C C . ASP A 1 446 ? 22.097 -12.747 0.814 1.00 93.31 446 ASP A C 1
ATOM 3526 O O . ASP A 1 446 ? 23.199 -13.185 1.162 1.00 93.31 446 ASP A O 1
ATOM 3530 N N . ARG A 1 447 ? 21.493 -11.763 1.485 1.00 96.00 447 ARG A N 1
ATOM 3531 C CA . ARG A 1 447 ? 22.005 -11.184 2.735 1.00 96.00 447 ARG A CA 1
ATOM 3532 C C . ARG A 1 447 ? 21.175 -11.657 3.930 1.00 96.00 447 ARG A C 1
ATOM 3534 O O . ARG A 1 447 ? 19.953 -11.790 3.852 1.00 96.00 447 ARG A O 1
ATOM 3541 N N . ILE A 1 448 ? 21.844 -11.923 5.046 1.00 96.88 448 ILE A N 1
ATOM 3542 C CA . ILE A 1 448 ? 21.290 -12.385 6.321 1.00 96.88 448 ILE A CA 1
ATOM 3543 C C . ILE A 1 448 ? 21.249 -11.187 7.279 1.00 96.88 448 ILE A C 1
ATOM 3545 O O . ILE A 1 448 ? 22.309 -10.755 7.735 1.00 96.88 448 ILE A O 1
ATOM 3549 N N . PRO A 1 449 ? 20.068 -10.629 7.600 1.00 96.56 449 PRO A N 1
ATOM 3550 C CA . PRO A 1 449 ? 19.963 -9.540 8.566 1.00 96.56 449 PRO A CA 1
ATOM 3551 C C . PRO A 1 449 ? 20.188 -10.018 10.004 1.00 96.56 449 PRO A C 1
ATOM 3553 O O . PRO A 1 449 ? 19.688 -11.070 10.412 1.00 96.56 449 PRO A O 1
ATOM 3556 N N . LEU A 1 450 ? 20.919 -9.214 10.782 1.00 95.62 450 LEU A N 1
ATOM 3557 C CA . LEU A 1 450 ? 21.241 -9.501 12.180 1.00 95.62 450 LEU A CA 1
ATOM 3558 C C . LEU A 1 450 ? 20.271 -8.788 13.129 1.00 95.62 450 LEU A C 1
ATOM 3560 O O . LEU A 1 450 ? 20.146 -7.560 13.102 1.00 95.62 450 LEU A O 1
ATOM 3564 N N . ALA A 1 451 ? 19.615 -9.548 14.009 1.00 93.81 451 ALA A N 1
ATOM 3565 C CA . ALA A 1 451 ? 18.573 -9.039 14.903 1.00 93.81 451 ALA A CA 1
ATOM 3566 C C . ALA A 1 451 ? 19.075 -7.946 15.862 1.00 93.81 451 ALA A C 1
ATOM 3568 O O . ALA A 1 451 ? 18.330 -7.017 16.182 1.00 93.81 451 ALA A O 1
ATOM 3569 N N . GLU A 1 452 ? 20.328 -8.039 16.319 1.00 91.81 452 GLU A N 1
ATOM 3570 C CA . GLU A 1 452 ? 20.951 -7.051 17.207 1.00 91.81 452 GLU A CA 1
ATOM 3571 C C . GLU A 1 452 ? 21.141 -5.666 16.572 1.00 91.81 452 GLU A C 1
ATOM 3573 O O . GLU A 1 452 ? 21.344 -4.695 17.293 1.00 91.81 452 GLU A O 1
ATOM 3578 N N . SER A 1 453 ? 21.064 -5.559 15.242 1.00 91.00 453 SER A N 1
ATOM 3579 C CA . SER A 1 453 ? 21.204 -4.285 14.525 1.00 91.00 453 SER A CA 1
ATOM 3580 C C . SER A 1 453 ? 19.914 -3.456 14.467 1.00 91.00 453 SER A C 1
ATOM 3582 O O . SER A 1 453 ? 19.940 -2.265 14.146 1.00 91.00 453 SER A O 1
ATOM 3584 N N . LEU A 1 454 ? 18.787 -4.081 14.821 1.00 89.75 454 LEU A N 1
ATOM 3585 C CA . LEU A 1 454 ? 17.455 -3.481 14.857 1.00 89.75 454 LEU A CA 1
ATOM 3586 C C . LEU A 1 454 ? 17.139 -3.064 16.288 1.00 89.75 454 LEU A C 1
ATOM 3588 O O . LEU A 1 454 ? 16.468 -3.788 17.032 1.00 89.75 454 LEU A O 1
ATOM 3592 N N . ASP A 1 455 ? 17.663 -1.914 16.693 1.00 81.69 455 ASP A N 1
ATOM 3593 C CA . ASP A 1 455 ? 17.400 -1.353 18.013 1.00 81.69 455 ASP A CA 1
ATOM 3594 C C . ASP A 1 455 ? 16.202 -0.398 17.970 1.00 81.69 455 ASP A C 1
ATOM 3596 O O . ASP A 1 455 ? 16.288 0.716 17.457 1.00 81.69 455 ASP A O 1
ATOM 3600 N N . SER A 1 456 ? 15.076 -0.859 18.517 1.00 80.50 456 SER A N 1
ATOM 3601 C CA . SER A 1 456 ? 13.859 -0.064 18.678 1.00 80.50 456 SER A CA 1
ATOM 3602 C C . SER A 1 456 ? 13.845 0.727 19.991 1.00 80.50 456 SER A C 1
ATOM 3604 O O . SER A 1 456 ? 12.858 1.398 20.292 1.00 80.50 456 SER A O 1
ATOM 3606 N N . SER A 1 457 ? 14.886 0.623 20.827 1.00 75.75 457 SER A N 1
ATOM 3607 C CA . SER A 1 457 ? 14.917 1.317 22.108 1.00 75.75 457 SER A CA 1
ATOM 3608 C C . SER A 1 457 ? 15.139 2.813 21.900 1.00 75.75 457 SER A C 1
ATOM 3610 O O . SER A 1 457 ? 16.064 3.263 21.223 1.00 75.75 457 SER A O 1
ATOM 3612 N N . LYS A 1 458 ? 14.262 3.612 22.503 1.00 64.25 458 LYS A N 1
ATOM 3613 C CA . LYS A 1 458 ? 14.560 5.010 22.791 1.00 64.25 458 LYS A CA 1
ATOM 3614 C C . LYS A 1 458 ? 15.150 5.049 24.204 1.00 64.25 458 LYS A C 1
ATOM 3616 O O . LYS A 1 458 ? 14.763 4.247 25.053 1.00 64.25 458 LYS A O 1
ATOM 3621 N N . GLY A 1 459 ? 16.120 5.925 24.469 1.00 58.22 459 GLY A N 1
ATOM 3622 C CA . GLY A 1 459 ? 16.685 6.097 25.817 1.00 58.22 459 GLY A CA 1
ATOM 3623 C C . GLY A 1 459 ? 15.618 6.414 26.885 1.00 58.22 459 GLY A C 1
ATOM 3624 O O . GLY A 1 459 ? 14.427 6.459 26.597 1.00 58.22 459 GLY A O 1
ATOM 3625 N N . LYS A 1 460 ? 16.035 6.685 28.131 1.00 41.44 460 LYS A N 1
ATOM 3626 C CA . LYS A 1 460 ? 15.150 6.783 29.320 1.00 41.44 460 LYS A CA 1
ATOM 3627 C C . LYS A 1 460 ? 13.899 7.683 29.203 1.00 41.44 460 LYS A C 1
ATOM 3629 O O . LYS A 1 460 ? 12.982 7.474 29.989 1.00 41.44 460 LYS A O 1
ATOM 3634 N N . ASP A 1 461 ? 13.843 8.608 28.243 1.00 42.47 461 ASP A N 1
ATOM 3635 C CA . ASP A 1 461 ? 12.773 9.607 28.084 1.00 42.47 461 ASP A CA 1
ATOM 3636 C C . ASP A 1 461 ? 12.066 9.575 26.710 1.00 42.47 461 ASP A C 1
ATOM 3638 O O . ASP A 1 461 ? 11.298 10.478 26.381 1.00 42.47 461 ASP A O 1
ATOM 3642 N N . GLY A 1 462 ? 12.332 8.577 25.863 1.00 49.75 462 GLY A N 1
ATOM 3643 C CA . GLY A 1 462 ? 11.831 8.591 24.490 1.00 49.75 462 GLY A CA 1
ATOM 3644 C C . GLY A 1 462 ? 10.394 8.102 24.354 1.00 49.75 462 GLY A C 1
ATOM 3645 O O . GLY A 1 462 ? 10.139 6.901 24.401 1.00 49.75 462 GLY A O 1
ATOM 3646 N N . ILE A 1 463 ? 9.465 9.027 24.122 1.00 52.75 463 ILE A N 1
ATOM 3647 C CA . ILE A 1 463 ? 8.116 8.703 23.650 1.00 52.75 463 ILE A CA 1
ATOM 3648 C C . ILE A 1 463 ? 8.200 8.393 22.148 1.00 52.75 463 ILE A C 1
ATOM 3650 O O . ILE A 1 463 ? 8.875 9.088 21.383 1.00 52.75 463 ILE A O 1
ATOM 3654 N N . GLU A 1 464 ? 7.563 7.307 21.723 1.00 61.06 464 GLU A N 1
ATOM 3655 C CA . GLU A 1 464 ? 7.412 6.970 20.310 1.00 61.06 464 GLU A CA 1
ATOM 3656 C C . GLU A 1 464 ? 6.322 7.853 19.704 1.00 61.06 464 GLU A C 1
ATOM 3658 O O . GLU A 1 464 ? 5.186 7.850 20.185 1.00 61.06 464 GLU A O 1
ATOM 3663 N N . ILE A 1 465 ? 6.690 8.675 18.720 1.00 59.50 465 ILE A N 1
ATOM 3664 C CA . ILE A 1 465 ? 5.765 9.614 18.094 1.00 59.50 465 ILE A CA 1
ATOM 3665 C C . ILE A 1 465 ? 5.191 8.912 16.858 1.00 59.50 465 ILE A C 1
ATOM 3667 O O . ILE A 1 465 ? 5.952 8.348 16.070 1.00 59.50 465 ILE A O 1
ATOM 3671 N N . PRO A 1 466 ? 3.859 8.877 16.690 1.00 63.91 466 PRO A N 1
ATOM 3672 C CA . PRO A 1 466 ? 3.262 8.389 15.458 1.00 63.91 466 PRO A CA 1
ATOM 3673 C C . PRO A 1 466 ? 3.746 9.226 14.262 1.00 63.91 466 PRO A C 1
ATOM 3675 O O . PRO A 1 466 ? 3.871 10.445 14.401 1.00 63.91 466 PRO A O 1
ATOM 3678 N N . PRO A 1 467 ? 3.984 8.612 13.094 1.00 65.94 467 PRO A N 1
ATOM 3679 C CA . PRO A 1 467 ? 4.304 9.351 11.879 1.00 65.94 467 PRO A CA 1
ATOM 3680 C C . PRO A 1 467 ? 3.166 10.320 11.532 1.00 65.94 467 PRO A C 1
ATOM 3682 O O . PRO A 1 467 ? 1.988 9.966 11.616 1.00 65.94 467 PRO A O 1
ATOM 3685 N N . ASN A 1 468 ? 3.528 11.539 11.130 1.00 66.50 468 ASN A N 1
ATOM 3686 C CA . ASN A 1 468 ? 2.570 12.559 10.687 1.00 66.50 468 ASN A CA 1
ATOM 3687 C C . ASN A 1 468 ? 2.461 12.639 9.157 1.00 66.50 468 ASN A C 1
ATOM 3689 O O . ASN A 1 468 ? 1.502 13.211 8.644 1.00 66.50 468 ASN A O 1
ATOM 3693 N N . GLU A 1 469 ? 3.428 12.072 8.435 1.00 79.38 469 GLU A N 1
ATOM 3694 C CA . GLU A 1 469 ? 3.530 12.118 6.979 1.00 79.38 469 GLU A CA 1
ATOM 3695 C C . GLU A 1 469 ? 3.993 10.759 6.432 1.00 79.38 469 GLU A C 1
ATOM 3697 O O . GLU A 1 469 ? 4.537 9.922 7.155 1.00 79.38 469 GLU A O 1
ATOM 3702 N N . ILE A 1 470 ? 3.751 10.522 5.140 1.00 84.00 470 ILE A N 1
ATOM 3703 C CA . ILE A 1 470 ? 4.213 9.324 4.425 1.00 84.00 470 ILE A CA 1
ATOM 3704 C C . ILE A 1 470 ? 5.641 9.586 3.932 1.00 84.00 470 ILE A C 1
ATOM 3706 O O . ILE A 1 470 ? 5.897 9.709 2.737 1.00 84.00 470 ILE A O 1
ATOM 3710 N N . SER A 1 471 ? 6.561 9.770 4.870 1.00 86.00 471 SER A N 1
ATOM 3711 C CA . SER A 1 471 ? 7.943 10.165 4.577 1.00 86.00 471 SER A CA 1
ATOM 3712 C C . SER A 1 471 ? 8.952 9.361 5.367 1.00 86.00 471 SER A C 1
ATOM 3714 O O . SER A 1 471 ? 10.019 9.060 4.845 1.00 86.00 471 SER A O 1
ATOM 3716 N N . ASP A 1 472 ? 8.636 8.994 6.606 1.00 89.56 472 ASP A N 1
ATOM 3717 C CA . ASP A 1 472 ? 9.623 8.418 7.504 1.00 89.56 472 ASP A CA 1
ATOM 3718 C C . ASP A 1 472 ? 9.021 7.515 8.583 1.00 89.56 472 ASP A C 1
ATOM 3720 O O . ASP A 1 472 ? 7.830 7.554 8.898 1.00 89.56 472 ASP A O 1
ATOM 3724 N N . ILE A 1 473 ? 9.885 6.664 9.135 1.00 90.88 473 ILE A N 1
ATOM 3725 C CA . ILE A 1 473 ? 9.622 5.863 10.328 1.00 90.88 473 ILE A CA 1
ATOM 3726 C C . ILE A 1 473 ? 10.605 6.281 11.416 1.00 90.88 473 ILE A C 1
ATOM 3728 O O . ILE A 1 473 ? 11.820 6.120 11.268 1.00 90.88 473 ILE A O 1
ATOM 3732 N N . GLU A 1 474 ? 10.083 6.709 12.562 1.00 88.75 474 GLU A N 1
ATOM 3733 C CA . GLU A 1 474 ? 10.859 6.719 13.799 1.00 88.75 474 GLU A CA 1
ATOM 3734 C C . GLU A 1 474 ? 11.018 5.283 14.321 1.00 88.75 474 GLU A C 1
ATOM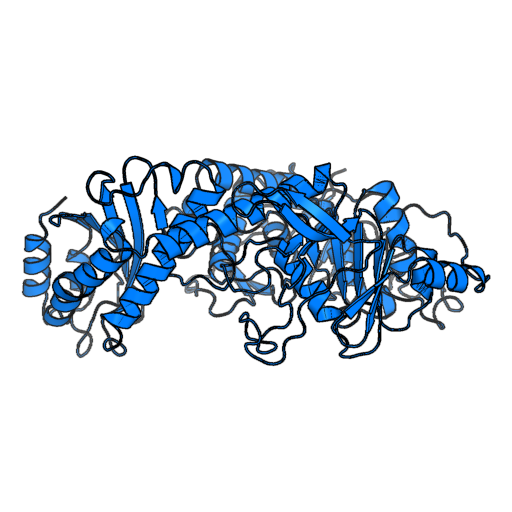 3736 O O . GLU A 1 474 ? 10.036 4.624 14.665 1.00 88.75 474 GLU A O 1
ATOM 3741 N N . PHE A 1 475 ? 12.257 4.794 14.408 1.00 87.50 475 PHE A N 1
ATOM 3742 C CA . PHE A 1 475 ? 12.576 3.463 14.928 1.00 87.50 475 PHE A CA 1
ATOM 3743 C C . PHE A 1 475 ? 13.695 3.550 15.972 1.00 87.50 475 PHE A C 1
ATOM 3745 O O . PHE A 1 475 ? 14.877 3.705 15.645 1.00 87.50 475 PHE A O 1
ATOM 3752 N N . GLY A 1 476 ? 13.325 3.486 17.255 1.00 85.88 476 GLY A N 1
ATOM 3753 C CA . GLY A 1 476 ? 14.258 3.758 18.350 1.00 85.88 476 GLY A CA 1
ATOM 3754 C C . GLY A 1 476 ? 14.833 5.174 18.247 1.00 85.88 476 GLY A C 1
ATOM 3755 O O . GLY A 1 476 ? 14.089 6.148 18.126 1.00 85.88 476 GLY A O 1
ATOM 3756 N N . SER A 1 477 ? 16.158 5.306 18.292 1.00 84.62 477 SER A N 1
ATOM 3757 C CA . SER A 1 477 ? 16.850 6.587 18.084 1.00 84.62 477 SER A CA 1
ATOM 3758 C C . SER A 1 477 ? 17.101 6.940 16.612 1.00 84.62 477 SER A C 1
ATOM 3760 O O . SER A 1 477 ? 17.801 7.915 16.344 1.00 84.62 477 SER A O 1
ATOM 3762 N N . ASN A 1 478 ? 16.610 6.134 15.668 1.00 87.00 478 ASN A N 1
ATOM 3763 C CA . ASN A 1 478 ? 16.867 6.299 14.241 1.00 87.00 478 ASN A CA 1
ATOM 3764 C C . ASN A 1 478 ? 15.631 6.817 13.509 1.00 87.00 478 ASN A C 1
ATOM 3766 O O . ASN A 1 478 ? 14.499 6.516 13.882 1.00 87.00 478 ASN A O 1
ATOM 3770 N N . LEU A 1 479 ? 15.885 7.546 12.426 1.00 90.81 479 LEU A N 1
ATOM 3771 C CA . LEU A 1 479 ? 14.888 7.927 11.439 1.00 90.81 479 LEU A CA 1
ATOM 3772 C C . LEU A 1 479 ? 15.168 7.142 10.157 1.00 90.81 479 LEU A C 1
ATOM 3774 O O . LEU A 1 479 ? 16.288 7.193 9.641 1.00 90.81 479 LEU A O 1
ATOM 3778 N N . ILE A 1 480 ? 14.178 6.400 9.674 1.00 93.81 480 ILE A N 1
ATOM 3779 C CA . ILE A 1 480 ? 14.237 5.700 8.392 1.00 93.81 480 ILE A CA 1
ATOM 3780 C C . ILE A 1 480 ? 13.485 6.559 7.380 1.00 93.81 480 ILE A C 1
ATOM 3782 O O . ILE A 1 480 ? 12.267 6.667 7.466 1.00 93.81 480 ILE A O 1
ATOM 3786 N N . ASP A 1 481 ? 14.208 7.163 6.442 1.00 94.19 481 ASP A N 1
ATOM 3787 C CA . ASP A 1 481 ? 13.623 7.925 5.336 1.00 94.19 481 ASP A CA 1
ATOM 3788 C C . ASP A 1 481 ? 13.050 6.962 4.287 1.00 94.19 481 ASP A C 1
ATOM 3790 O O . ASP A 1 481 ? 13.742 6.050 3.837 1.00 94.19 481 ASP A O 1
ATOM 3794 N N . LEU A 1 482 ? 11.782 7.140 3.928 1.00 94.44 482 LEU A N 1
ATOM 3795 C CA . LEU A 1 482 ? 11.045 6.368 2.927 1.00 94.44 482 LEU A CA 1
ATOM 3796 C C . LEU A 1 482 ? 10.479 7.266 1.815 1.00 94.44 482 LEU A C 1
ATOM 3798 O O . LEU A 1 482 ? 9.689 6.790 1.004 1.00 94.44 482 LEU A O 1
ATOM 3802 N N . SER A 1 483 ? 10.880 8.540 1.747 1.00 91.62 483 SER A N 1
ATOM 3803 C CA . SER A 1 483 ? 10.370 9.526 0.779 1.00 91.62 483 SER A CA 1
ATOM 3804 C C . SER A 1 483 ? 10.552 9.113 -0.688 1.00 91.62 483 SER A C 1
ATOM 3806 O O . SER A 1 483 ? 9.773 9.505 -1.554 1.00 91.62 483 SER A O 1
ATOM 3808 N N . SER A 1 484 ? 11.555 8.282 -0.967 1.00 91.19 484 SER A N 1
ATOM 3809 C CA . SER A 1 484 ? 11.855 7.706 -2.281 1.00 91.19 484 SER A CA 1
ATOM 3810 C C . SER A 1 484 ? 11.019 6.468 -2.632 1.00 91.19 484 SER A C 1
ATOM 3812 O O . SER A 1 484 ? 11.016 6.034 -3.787 1.00 91.19 484 SER A O 1
ATOM 3814 N N . ILE A 1 485 ? 10.318 5.879 -1.656 1.00 95.12 485 ILE A N 1
ATOM 3815 C CA . ILE A 1 485 ? 9.479 4.687 -1.819 1.00 95.12 485 ILE A CA 1
ATOM 3816 C C . ILE A 1 485 ? 8.046 5.134 -2.111 1.00 95.12 485 ILE A C 1
ATOM 3818 O O . ILE A 1 485 ? 7.128 4.984 -1.307 1.00 95.12 485 ILE A O 1
ATOM 3822 N N . GLU A 1 486 ? 7.849 5.669 -3.313 1.00 93.06 486 GLU A N 1
ATOM 3823 C CA . GLU A 1 486 ? 6.597 6.312 -3.735 1.00 93.06 486 GLU A CA 1
ATOM 3824 C C . GLU A 1 486 ? 5.370 5.375 -3.814 1.00 93.06 486 GLU A C 1
ATOM 3826 O O . GLU A 1 486 ? 4.248 5.827 -4.049 1.00 93.06 486 GLU A O 1
ATOM 3831 N N . GLN A 1 487 ? 5.579 4.067 -3.642 1.00 96.62 487 GLN A N 1
ATOM 3832 C CA . GLN A 1 487 ? 4.529 3.045 -3.626 1.00 96.62 487 GLN A CA 1
ATOM 3833 C C . GLN A 1 487 ? 3.900 2.844 -2.238 1.00 96.62 487 GLN A C 1
ATOM 3835 O O . GLN A 1 487 ? 2.948 2.072 -2.116 1.00 96.62 487 GLN A O 1
ATOM 3840 N N . ILE A 1 488 ? 4.390 3.527 -1.199 1.00 97.06 488 ILE A N 1
ATOM 3841 C CA . ILE A 1 488 ? 3.684 3.635 0.081 1.00 97.06 488 ILE A CA 1
ATOM 3842 C C . ILE A 1 488 ? 2.677 4.783 -0.031 1.00 97.06 488 ILE A C 1
ATOM 3844 O O . ILE A 1 488 ? 3.044 5.920 -0.307 1.00 97.06 488 ILE A O 1
ATOM 3848 N N . VAL A 1 489 ? 1.398 4.480 0.184 1.00 95.50 489 VAL A N 1
ATOM 3849 C CA . VAL A 1 489 ? 0.268 5.390 -0.086 1.00 95.50 489 VAL A CA 1
ATOM 3850 C C . VAL A 1 489 ? -0.525 5.758 1.166 1.00 95.50 489 VAL A C 1
ATOM 3852 O O . VAL A 1 489 ? -1.442 6.574 1.106 1.00 95.50 489 VAL A O 1
ATOM 3855 N N . SER A 1 490 ? -0.198 5.166 2.319 1.00 95.19 490 SER A N 1
ATOM 3856 C CA . SER A 1 490 ? -0.901 5.430 3.575 1.00 95.19 490 SER A CA 1
ATOM 3857 C C . SER A 1 490 ? 0.028 5.455 4.787 1.00 95.19 490 SER A C 1
ATOM 3859 O O . SER A 1 490 ? 0.917 4.617 4.935 1.00 95.19 490 SER A O 1
ATOM 3861 N N . ILE A 1 491 ? -0.257 6.364 5.724 1.00 94.12 491 ILE A N 1
ATOM 3862 C CA . ILE A 1 491 ? 0.377 6.418 7.053 1.00 94.12 491 ILE A CA 1
ATOM 3863 C C . ILE A 1 491 ? 0.152 5.101 7.816 1.00 94.12 491 ILE A C 1
ATOM 3865 O O . ILE A 1 491 ? 1.021 4.635 8.551 1.00 94.12 491 ILE A O 1
ATOM 3869 N N . SER A 1 492 ? -0.978 4.432 7.600 1.00 95.56 492 SER A N 1
ATOM 3870 C CA . SER A 1 492 ? -1.252 3.132 8.215 1.00 95.56 492 SER A CA 1
ATOM 3871 C C . SER A 1 492 ? -0.333 2.021 7.701 1.00 95.56 492 SER A C 1
ATOM 3873 O O . SER A 1 492 ? -0.080 1.064 8.433 1.00 95.56 492 SER A O 1
ATOM 3875 N N . GLN A 1 493 ? 0.223 2.148 6.489 1.00 97.38 493 GLN A N 1
ATOM 3876 C CA . GLN A 1 493 ? 1.293 1.257 6.030 1.00 97.38 493 GLN A CA 1
ATOM 3877 C C . GLN A 1 493 ? 2.592 1.560 6.774 1.00 97.38 493 GLN A C 1
ATOM 3879 O O . GLN A 1 493 ? 3.248 0.631 7.221 1.00 97.38 493 GLN A O 1
ATOM 3884 N N . ILE A 1 494 ? 2.933 2.838 6.979 1.00 95.94 494 ILE A N 1
ATOM 3885 C CA . ILE A 1 494 ? 4.113 3.254 7.757 1.00 95.94 494 ILE A CA 1
ATOM 3886 C C . ILE A 1 494 ? 4.057 2.668 9.177 1.00 95.94 494 ILE A C 1
ATOM 3888 O O . ILE A 1 494 ? 5.015 2.037 9.625 1.00 95.94 494 ILE A O 1
ATOM 3892 N N . ASN A 1 495 ? 2.909 2.789 9.855 1.00 94.06 495 ASN A N 1
ATOM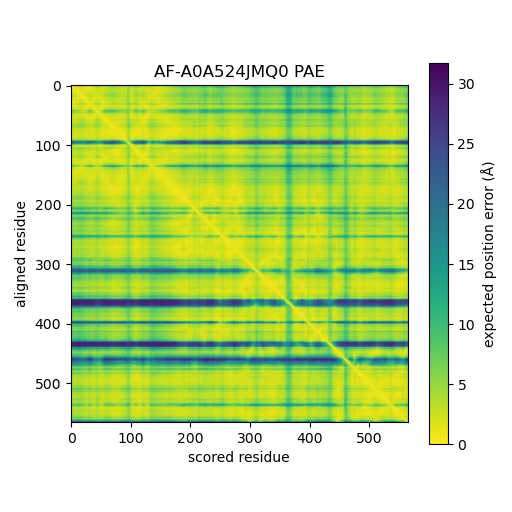 3893 C CA . ASN A 1 495 ? 2.683 2.200 11.180 1.00 94.06 495 ASN A CA 1
ATOM 3894 C C . ASN A 1 495 ? 2.875 0.677 11.176 1.00 94.06 495 ASN A C 1
ATOM 3896 O O . ASN A 1 495 ? 3.557 0.127 12.042 1.00 94.06 495 ASN A O 1
ATOM 3900 N N . ALA A 1 496 ? 2.285 -0.006 10.193 1.00 96.56 496 ALA A N 1
ATOM 3901 C CA . ALA A 1 496 ? 2.363 -1.456 10.085 1.00 96.56 496 ALA A CA 1
ATOM 3902 C C . ALA A 1 496 ? 3.788 -1.926 9.741 1.00 96.56 496 ALA A C 1
ATOM 3904 O O . ALA A 1 496 ? 4.277 -2.883 10.337 1.00 96.56 496 ALA A O 1
ATOM 3905 N N . ILE A 1 497 ? 4.494 -1.226 8.848 1.00 97.50 497 ILE A N 1
ATOM 3906 C CA . ILE A 1 497 ? 5.889 -1.508 8.490 1.00 97.50 497 ILE A CA 1
ATOM 3907 C C . ILE A 1 497 ? 6.789 -1.322 9.711 1.00 97.50 497 ILE A C 1
ATOM 3909 O O . ILE A 1 497 ? 7.585 -2.212 9.995 1.00 97.50 497 ILE A O 1
ATOM 3913 N N . ARG A 1 498 ? 6.646 -0.227 10.471 1.00 94.56 498 ARG A N 1
ATOM 3914 C CA . ARG A 1 498 ? 7.424 0.010 11.700 1.00 94.56 498 ARG A CA 1
ATOM 3915 C C . ARG A 1 498 ? 7.326 -1.174 12.658 1.00 94.56 498 ARG A C 1
ATOM 3917 O O . ARG A 1 498 ? 8.343 -1.718 13.093 1.00 94.56 498 ARG A O 1
ATOM 3924 N N . ASP A 1 499 ? 6.105 -1.608 12.947 1.00 94.44 499 ASP A N 1
ATOM 3925 C CA . ASP A 1 499 ? 5.881 -2.684 13.911 1.00 94.44 499 ASP A CA 1
ATOM 3926 C C . ASP A 1 499 ? 6.281 -4.048 13.317 1.00 94.44 499 ASP A C 1
ATOM 3928 O O . ASP A 1 499 ? 6.788 -4.924 14.022 1.00 94.44 499 ASP A O 1
ATOM 3932 N N . ALA A 1 500 ? 6.208 -4.198 11.992 1.00 96.94 500 ALA A N 1
ATOM 3933 C CA . ALA A 1 500 ? 6.741 -5.348 11.273 1.00 96.94 500 ALA A CA 1
ATOM 3934 C C . ALA A 1 500 ? 8.273 -5.434 11.265 1.00 96.94 500 ALA A C 1
ATOM 3936 O O . ALA A 1 500 ? 8.795 -6.548 11.318 1.00 96.94 500 ALA A O 1
ATOM 3937 N N . ILE A 1 501 ? 9.005 -4.314 11.264 1.00 96.12 501 ILE A N 1
ATOM 3938 C CA . ILE A 1 501 ? 10.469 -4.298 11.436 1.00 96.12 501 ILE A CA 1
ATOM 3939 C C . ILE A 1 501 ? 10.823 -4.929 12.787 1.00 96.12 501 ILE A C 1
ATOM 3941 O O . ILE A 1 501 ? 11.667 -5.827 12.863 1.00 96.12 501 ILE A O 1
ATOM 3945 N N . GLN A 1 502 ? 10.127 -4.522 13.851 1.00 93.94 502 GLN A N 1
ATOM 3946 C CA . GLN A 1 502 ? 10.318 -5.094 15.182 1.00 93.94 502 GLN A CA 1
ATOM 3947 C C . GLN A 1 502 ? 9.910 -6.574 15.227 1.00 93.94 502 GLN A C 1
ATOM 3949 O O . GLN A 1 502 ? 10.628 -7.407 15.788 1.00 93.94 502 GLN A O 1
ATOM 3954 N N . TYR A 1 503 ? 8.783 -6.921 14.607 1.00 95.50 503 TYR A N 1
ATOM 3955 C CA . TYR A 1 503 ? 8.283 -8.290 14.536 1.00 95.50 503 TYR A CA 1
ATOM 3956 C C . TYR A 1 503 ? 9.233 -9.230 13.777 1.00 95.50 503 TYR A C 1
ATOM 3958 O O . TYR A 1 503 ? 9.430 -10.379 14.181 1.00 95.50 503 TYR A O 1
ATOM 3966 N N . ALA A 1 504 ? 9.874 -8.743 12.709 1.00 96.69 504 ALA A N 1
ATOM 3967 C CA . ALA A 1 504 ? 10.775 -9.511 11.853 1.00 96.69 504 ALA A CA 1
ATOM 3968 C C . ALA A 1 504 ? 11.979 -10.093 12.609 1.00 96.69 504 ALA A C 1
ATOM 3970 O O . ALA A 1 504 ? 12.470 -11.164 12.238 1.00 96.69 504 ALA A O 1
ATOM 3971 N N . LYS A 1 505 ? 12.407 -9.457 13.712 1.00 95.25 505 LYS A N 1
ATOM 3972 C CA . LYS A 1 505 ? 13.522 -9.913 14.563 1.00 95.25 505 LYS A CA 1
ATOM 3973 C C . LYS A 1 505 ? 13.381 -11.369 14.999 1.00 95.25 505 LYS A C 1
ATOM 3975 O O . LYS A 1 505 ? 14.379 -12.071 15.112 1.00 95.25 505 LYS A O 1
ATOM 3980 N N . LYS A 1 506 ? 12.151 -11.863 15.184 1.00 95.25 506 LYS A N 1
ATOM 3981 C CA . LYS A 1 506 ? 11.902 -13.255 15.590 1.00 95.25 506 LYS A CA 1
ATOM 3982 C C . LYS A 1 506 ? 12.367 -14.295 14.555 1.00 95.25 506 LYS A C 1
ATOM 3984 O O . LYS A 1 506 ? 12.539 -15.461 14.900 1.00 95.25 506 LYS A O 1
ATOM 3989 N N . TYR A 1 507 ? 12.543 -13.897 13.293 1.00 97.44 507 TYR A N 1
ATOM 3990 C CA . TYR A 1 507 ? 13.014 -14.774 12.217 1.00 97.44 507 TYR A CA 1
ATOM 3991 C C . TYR A 1 507 ? 14.493 -14.597 11.876 1.00 97.44 507 TYR A C 1
ATOM 3993 O O . TYR A 1 507 ? 15.035 -15.449 11.168 1.00 97.44 507 TYR A O 1
ATOM 4001 N N . MET A 1 508 ? 15.124 -13.536 12.381 1.00 96.00 508 MET A N 1
ATOM 4002 C CA . MET A 1 508 ? 16.527 -13.190 12.157 1.00 96.00 508 MET A CA 1
ATOM 4003 C C . MET A 1 508 ? 17.431 -14.016 13.074 1.00 96.00 508 MET A C 1
ATOM 4005 O O . MET A 1 508 ? 17.922 -13.558 14.100 1.00 96.00 508 MET A O 1
ATOM 4009 N N . ASP A 1 509 ? 17.608 -15.279 12.707 1.00 94.00 509 ASP A N 1
ATOM 4010 C CA . ASP A 1 509 ? 18.353 -16.292 13.461 1.00 94.00 509 ASP A CA 1
ATOM 4011 C C . ASP A 1 509 ? 19.827 -16.421 13.040 1.00 94.00 509 ASP A C 1
ATOM 4013 O O . ASP A 1 509 ? 20.474 -17.421 13.358 1.00 94.00 509 ASP A O 1
ATOM 4017 N N . GLY A 1 510 ? 20.335 -15.458 12.266 1.00 93.50 510 GLY A N 1
ATOM 4018 C CA . GLY A 1 510 ? 21.671 -15.511 11.668 1.00 93.50 510 GLY A CA 1
ATOM 4019 C C . GLY A 1 510 ? 21.809 -16.523 10.523 1.00 93.50 510 GLY A C 1
ATOM 4020 O O . GLY A 1 510 ? 22.925 -16.840 10.127 1.00 93.50 510 GLY A O 1
ATOM 4021 N N . LYS A 1 511 ? 20.705 -17.071 9.991 1.00 94.88 511 LYS A N 1
ATOM 4022 C CA . LYS A 1 511 ? 20.731 -18.030 8.866 1.00 94.88 511 LYS A CA 1
ATOM 4023 C C . LYS A 1 511 ? 19.789 -17.661 7.730 1.00 94.88 511 LYS A C 1
ATOM 4025 O O . LYS A 1 511 ? 20.092 -17.933 6.568 1.00 94.88 511 LYS A O 1
ATOM 4030 N N . LYS A 1 512 ? 18.618 -17.111 8.053 1.00 97.06 512 LYS A N 1
ATOM 4031 C CA . LYS A 1 512 ? 17.612 -16.755 7.047 1.00 97.06 512 LYS A CA 1
ATOM 4032 C C . LYS A 1 512 ? 18.005 -15.489 6.294 1.00 97.06 512 LYS A C 1
ATOM 4034 O O . LYS A 1 512 ? 18.409 -14.509 6.910 1.00 97.06 512 LYS A O 1
ATOM 4039 N N . SER A 1 513 ? 17.836 -15.505 4.974 1.00 96.75 513 SER A N 1
ATOM 4040 C CA . SER A 1 513 ? 18.045 -14.312 4.148 1.00 96.75 513 SER A CA 1
ATOM 4041 C C . SER A 1 513 ? 16.918 -13.293 4.323 1.00 96.75 513 SER A C 1
ATOM 4043 O O . SER A 1 513 ? 15.840 -13.635 4.822 1.00 96.75 513 SER A O 1
ATOM 4045 N N . PHE A 1 514 ? 17.122 -12.060 3.855 1.00 94.50 514 PHE A N 1
ATOM 4046 C CA . PHE A 1 514 ? 16.084 -11.027 3.813 1.00 94.50 514 PHE A CA 1
ATOM 4047 C C . PHE A 1 514 ? 14.782 -11.530 3.209 1.00 94.50 514 PHE A C 1
ATOM 4049 O O . PHE A 1 514 ? 13.733 -11.418 3.840 1.00 94.50 514 PHE A O 1
ATOM 4056 N N . ARG A 1 515 ? 14.859 -12.152 2.026 1.00 96.25 515 ARG A N 1
ATOM 4057 C CA . ARG A 1 515 ? 13.696 -12.731 1.345 1.00 96.25 515 ARG A CA 1
ATOM 4058 C C . ARG A 1 515 ? 12.945 -13.702 2.250 1.00 96.25 515 ARG A C 1
ATOM 4060 O O . ARG A 1 515 ? 11.719 -13.666 2.299 1.00 96.25 515 ARG A O 1
ATOM 4067 N N . GLN A 1 516 ? 13.659 -14.575 2.959 1.00 97.81 516 GLN A N 1
ATOM 4068 C CA . GLN A 1 516 ? 13.047 -15.559 3.852 1.00 97.81 516 GLN A CA 1
ATOM 4069 C C . GLN A 1 516 ? 12.414 -14.892 5.076 1.00 97.81 516 GLN A C 1
ATOM 4071 O O . GLN A 1 516 ? 11.288 -15.233 5.431 1.00 97.81 516 GLN A O 1
ATOM 4076 N N . VAL A 1 517 ? 13.106 -13.935 5.699 1.00 98.25 517 VAL A N 1
ATOM 4077 C CA . VAL A 1 517 ? 12.606 -13.191 6.862 1.00 98.25 517 VAL A CA 1
ATOM 4078 C C . VAL A 1 517 ? 11.330 -12.432 6.507 1.00 98.25 517 VAL A C 1
ATOM 4080 O O . VAL A 1 517 ? 10.307 -12.643 7.156 1.00 98.25 517 VAL A O 1
ATOM 4083 N N . THR A 1 518 ? 11.345 -11.609 5.457 1.00 98.12 518 THR A N 1
ATOM 4084 C CA . THR A 1 518 ? 10.173 -10.807 5.078 1.00 98.12 518 THR A CA 1
ATOM 4085 C C . THR A 1 518 ? 9.017 -11.678 4.595 1.00 98.12 518 THR A C 1
ATOM 4087 O O . THR A 1 518 ? 7.875 -11.426 4.971 1.00 98.12 518 THR A O 1
ATOM 4090 N N . SER A 1 519 ? 9.286 -12.766 3.861 1.00 98.12 519 SER A N 1
ATOM 4091 C CA . SER A 1 519 ? 8.240 -13.716 3.448 1.00 98.12 519 SER A CA 1
ATOM 4092 C C . SER A 1 519 ? 7.574 -14.412 4.637 1.00 98.12 519 SER A C 1
ATOM 4094 O O . SER A 1 519 ? 6.367 -14.632 4.612 1.00 98.12 519 SER A O 1
ATOM 4096 N N . LEU A 1 520 ? 8.327 -14.746 5.691 1.00 98.50 520 LEU A N 1
ATOM 4097 C CA . LEU A 1 520 ? 7.762 -15.337 6.906 1.00 98.50 520 LEU A CA 1
ATOM 4098 C C . LEU A 1 520 ? 6.894 -14.340 7.683 1.00 98.50 520 LEU A C 1
ATOM 4100 O O . LEU A 1 520 ? 5.844 -14.730 8.185 1.00 98.50 520 LEU A O 1
ATOM 4104 N N . VAL A 1 521 ? 7.279 -13.059 7.733 1.00 98.44 521 VAL A N 1
ATOM 4105 C CA . VAL A 1 521 ? 6.415 -12.005 8.296 1.00 98.44 521 VAL A CA 1
ATOM 4106 C C . VAL A 1 521 ? 5.111 -11.908 7.502 1.00 98.44 521 VAL A C 1
ATOM 4108 O O . VAL A 1 521 ? 4.039 -11.921 8.100 1.00 98.44 521 VAL A O 1
ATOM 4111 N N . MET A 1 522 ? 5.180 -11.889 6.165 1.00 98.25 522 MET A N 1
ATOM 4112 C CA . MET A 1 522 ? 3.976 -11.828 5.321 1.00 98.25 522 MET A CA 1
ATOM 4113 C C . MET A 1 522 ? 3.104 -13.077 5.452 1.00 98.25 522 MET A C 1
ATOM 4115 O O . MET A 1 522 ? 1.883 -12.971 5.423 1.00 98.25 522 MET A O 1
ATOM 4119 N N . LEU A 1 523 ? 3.703 -14.255 5.643 1.00 98.19 523 LEU A N 1
ATOM 4120 C CA . LEU A 1 523 ? 2.963 -15.494 5.884 1.00 98.19 523 LEU A CA 1
ATOM 4121 C C . LEU A 1 523 ? 2.164 -15.433 7.193 1.00 98.19 523 LEU A C 1
ATOM 4123 O O . LEU A 1 523 ? 1.018 -15.879 7.238 1.00 98.19 523 LEU A O 1
ATOM 4127 N N . ASP A 1 524 ? 2.761 -14.887 8.250 1.00 98.25 524 ASP A N 1
ATOM 4128 C CA . ASP A 1 524 ? 2.103 -14.735 9.545 1.00 98.25 524 ASP A CA 1
ATOM 4129 C C . ASP A 1 524 ? 0.970 -13.702 9.495 1.00 98.25 524 ASP A C 1
ATOM 4131 O O . ASP A 1 524 ? -0.121 -13.992 9.995 1.00 98.25 524 ASP A O 1
ATOM 4135 N N . ILE A 1 525 ? 1.184 -12.564 8.819 1.00 97.81 525 ILE A N 1
ATOM 4136 C CA . ILE A 1 525 ? 0.130 -11.573 8.540 1.00 97.81 525 ILE A CA 1
ATOM 4137 C C . ILE A 1 525 ? -0.988 -12.201 7.701 1.00 97.81 525 ILE A C 1
ATOM 4139 O O . ILE A 1 525 ? -2.160 -12.069 8.038 1.00 97.81 525 ILE A O 1
ATOM 4143 N N . GLY A 1 526 ? -0.659 -12.956 6.650 1.00 96.31 526 GLY A N 1
ATOM 4144 C CA . GLY A 1 526 ? -1.657 -13.611 5.803 1.00 96.31 526 GLY A CA 1
ATOM 4145 C C . GLY A 1 526 ? -2.532 -14.620 6.558 1.00 96.31 526 GLY A C 1
ATOM 4146 O O . GLY A 1 526 ? -3.699 -14.798 6.212 1.00 96.31 526 GLY A O 1
ATOM 4147 N N . ARG A 1 527 ? -1.989 -15.259 7.605 1.00 95.69 527 ARG A N 1
ATOM 4148 C CA . ARG A 1 527 ? -2.701 -16.234 8.450 1.00 95.69 527 ARG A CA 1
ATOM 4149 C C . ARG A 1 527 ? -3.491 -15.609 9.594 1.00 95.69 527 ARG A C 1
ATOM 4151 O O . ARG A 1 527 ? -4.535 -16.146 9.949 1.00 95.69 527 ARG A O 1
ATOM 4158 N N . SER A 1 528 ? -2.967 -14.548 10.200 1.00 94.69 528 SER A N 1
ATOM 4159 C CA . SER A 1 528 ? -3.465 -14.022 11.482 1.00 94.69 528 SER A CA 1
ATOM 4160 C C . SER A 1 528 ? -3.949 -12.573 11.402 1.00 94.69 528 SER A C 1
ATOM 4162 O O . SER A 1 528 ? -4.386 -12.021 12.407 1.00 94.69 528 SER A O 1
ATOM 4164 N N . GLY A 1 529 ? -3.868 -11.958 10.222 1.00 95.50 529 GLY A N 1
ATOM 4165 C CA . GLY A 1 529 ? -4.131 -10.542 10.004 1.00 95.50 529 GLY A CA 1
ATOM 4166 C C . GLY A 1 529 ? -3.000 -9.638 10.500 1.00 95.50 529 GLY A C 1
ATOM 4167 O O . GLY A 1 529 ? -2.029 -10.074 11.121 1.00 95.50 529 GLY A O 1
ATOM 4168 N N . LEU A 1 530 ? -3.151 -8.340 10.237 1.00 96.94 530 LEU A N 1
ATOM 4169 C CA . LEU A 1 530 ? -2.198 -7.293 10.628 1.00 96.94 530 LEU A CA 1
ATOM 4170 C C . LEU A 1 530 ? -2.078 -7.113 12.150 1.00 96.94 530 LEU A C 1
ATOM 4172 O O . LEU A 1 530 ? -1.055 -6.634 12.633 1.00 96.94 530 LEU A O 1
ATOM 4176 N N . ASP A 1 531 ? -3.083 -7.543 12.918 1.00 95.25 531 ASP A N 1
ATOM 4177 C CA . ASP A 1 531 ? -3.078 -7.451 14.384 1.00 95.25 531 ASP A CA 1
ATOM 4178 C C . ASP A 1 531 ? -1.931 -8.230 15.032 1.00 95.25 531 ASP A C 1
ATOM 4180 O O . ASP A 1 531 ? -1.533 -7.915 16.148 1.00 95.25 531 ASP A O 1
ATOM 4184 N N . ILE A 1 532 ? -1.347 -9.213 14.340 1.00 95.75 532 ILE A N 1
ATOM 4185 C CA . ILE A 1 532 ? -0.227 -9.987 14.882 1.00 95.75 532 ILE A CA 1
ATOM 4186 C C . ILE A 1 532 ? 1.039 -9.145 15.119 1.00 95.75 532 ILE A C 1
ATOM 4188 O O . ILE A 1 532 ? 1.918 -9.559 15.875 1.00 95.75 532 ILE A O 1
ATOM 4192 N N . LEU A 1 533 ? 1.139 -7.973 14.485 1.00 94.38 533 LEU A N 1
ATOM 4193 C CA . LEU A 1 533 ? 2.293 -7.077 14.588 1.00 94.38 533 LEU A CA 1
ATOM 4194 C C . LEU A 1 533 ? 2.395 -6.382 15.950 1.00 94.38 533 LEU A C 1
ATOM 4196 O O . LEU A 1 533 ? 3.455 -5.870 16.303 1.00 94.38 533 LEU A O 1
ATOM 4200 N N . THR A 1 534 ? 1.321 -6.395 16.737 1.00 88.88 534 THR A N 1
ATOM 4201 C CA . THR A 1 534 ? 1.222 -5.669 18.002 1.00 88.88 534 THR A CA 1
ATOM 4202 C C . THR A 1 534 ? 0.493 -6.494 19.060 1.00 88.88 534 THR A C 1
ATOM 4204 O O . THR A 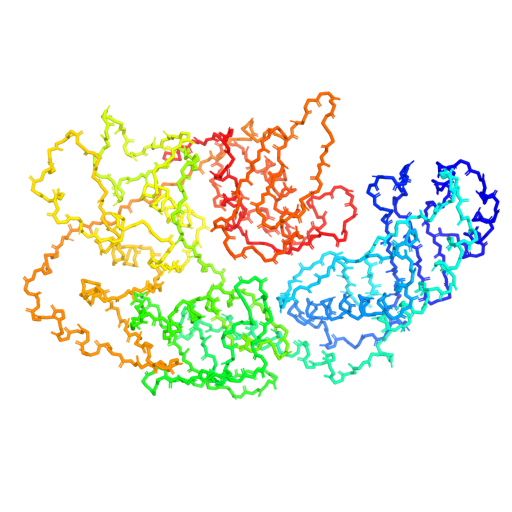1 534 ? -0.452 -7.218 18.762 1.00 88.88 534 THR A O 1
ATOM 4207 N N . PRO A 1 535 ? 0.876 -6.388 20.343 1.00 84.00 535 PRO A N 1
ATOM 4208 C CA . PRO A 1 535 ? 0.110 -6.999 21.425 1.00 84.00 535 PRO A CA 1
ATOM 4209 C C . PRO A 1 535 ? -1.208 -6.263 21.728 1.00 84.00 535 PRO A C 1
ATOM 4211 O O . PRO A 1 535 ? -2.011 -6.773 22.508 1.00 84.00 535 PRO A O 1
ATOM 4214 N N . ARG A 1 536 ? -1.425 -5.056 21.182 1.00 85.25 536 ARG A N 1
ATOM 4215 C CA . ARG A 1 536 ? -2.617 -4.228 21.427 1.00 85.25 536 ARG A CA 1
ATOM 4216 C C . ARG A 1 536 ? -3.409 -4.044 20.144 1.00 85.25 536 ARG A C 1
ATOM 4218 O O . ARG A 1 536 ? -2.830 -3.664 19.136 1.00 85.25 536 ARG A O 1
ATOM 4225 N N . LEU A 1 537 ? -4.727 -4.218 20.201 1.00 86.00 537 LEU A N 1
ATOM 4226 C CA . LEU A 1 537 ? -5.589 -3.980 19.042 1.00 86.00 537 LEU A CA 1
ATOM 4227 C C . LEU A 1 537 ? -5.416 -2.545 18.531 1.00 86.00 537 LEU A C 1
ATOM 4229 O O . LEU A 1 537 ? -5.503 -1.590 19.299 1.00 86.00 537 LEU A O 1
ATOM 4233 N N . SER A 1 538 ? -5.172 -2.418 17.230 1.00 86.38 538 SER A N 1
ATOM 4234 C CA . SER A 1 538 ? -4.964 -1.141 16.549 1.00 86.38 538 SER A CA 1
ATOM 4235 C C . SER A 1 538 ? -5.968 -1.004 15.413 1.00 86.38 538 SER A C 1
ATOM 4237 O O . SER A 1 538 ? -6.259 -1.981 14.723 1.00 86.38 538 SER A O 1
ATOM 4239 N N . GLY A 1 539 ? -6.497 0.202 15.212 1.00 92.75 539 GLY A N 1
ATOM 4240 C CA . GLY A 1 539 ? -7.308 0.563 14.043 1.00 92.75 539 GLY A CA 1
ATOM 4241 C C . GLY A 1 539 ? -6.511 1.238 12.923 1.00 92.75 539 GLY A C 1
ATOM 4242 O O . GLY A 1 539 ? -7.119 1.702 11.970 1.00 92.75 539 GLY A O 1
ATOM 4243 N N . ASN A 1 540 ? -5.180 1.328 13.049 1.00 92.62 540 ASN A N 1
ATOM 4244 C CA . ASN A 1 540 ? -4.337 2.219 12.239 1.00 92.62 540 ASN A CA 1
ATOM 4245 C C . ASN A 1 540 ? -3.258 1.467 11.436 1.00 92.62 540 ASN A C 1
ATOM 4247 O O . ASN A 1 540 ? -2.153 1.985 11.255 1.00 92.62 540 ASN A O 1
ATOM 4251 N N . TYR A 1 541 ? -3.537 0.231 11.015 1.00 96.88 541 TYR A N 1
ATOM 4252 C CA . TYR A 1 541 ? -2.665 -0.525 10.114 1.00 96.88 541 TYR A CA 1
ATOM 4253 C C . TYR A 1 541 ? -3.326 -0.756 8.765 1.00 96.88 541 TYR A C 1
ATOM 4255 O O . TYR A 1 541 ? -4.524 -1.030 8.690 1.00 96.88 541 TYR A O 1
ATOM 4263 N N . ALA A 1 542 ? -2.503 -0.705 7.721 1.00 97.75 542 ALA A N 1
ATOM 4264 C CA . ALA A 1 542 ? -2.842 -1.090 6.361 1.00 97.75 542 ALA A CA 1
ATOM 4265 C C . ALA A 1 542 ? -1.807 -2.091 5.836 1.00 97.75 542 ALA A C 1
ATOM 4267 O O . ALA A 1 542 ? -0.655 -2.089 6.278 1.00 97.75 542 ALA A O 1
ATOM 4268 N N . GLU A 1 543 ? -2.216 -2.950 4.908 1.00 97.31 543 GLU A N 1
ATOM 4269 C CA . GLU A 1 543 ? -1.323 -3.931 4.297 1.00 97.31 543 GLU A CA 1
ATOM 4270 C C . GLU A 1 543 ? -0.169 -3.275 3.536 1.00 97.31 543 GLU A C 1
ATOM 4272 O O . GLU A 1 543 ? -0.294 -2.201 2.952 1.00 97.31 543 GLU A O 1
ATOM 4277 N N . PHE A 1 544 ? 0.968 -3.957 3.520 1.00 98.25 544 PHE A N 1
ATOM 4278 C CA . PHE A 1 544 ? 2.180 -3.569 2.810 1.00 98.25 544 PHE A CA 1
ATOM 4279 C C . PHE A 1 544 ? 2.832 -4.837 2.256 1.00 98.25 544 PHE A C 1
ATOM 4281 O O . PHE A 1 544 ? 2.555 -5.942 2.734 1.00 98.25 544 PHE A O 1
ATOM 4288 N N . ARG A 1 545 ? 3.710 -4.716 1.254 1.00 98.12 545 ARG A N 1
ATOM 4289 C CA . ARG A 1 545 ? 4.357 -5.892 0.661 1.00 98.12 545 ARG A CA 1
ATOM 4290 C C . ARG A 1 545 ? 5.665 -6.191 1.384 1.00 98.12 545 ARG A C 1
ATOM 4292 O O . ARG A 1 545 ? 6.302 -5.333 1.997 1.00 98.12 545 ARG A O 1
ATOM 4299 N N . LYS A 1 546 ? 6.149 -7.424 1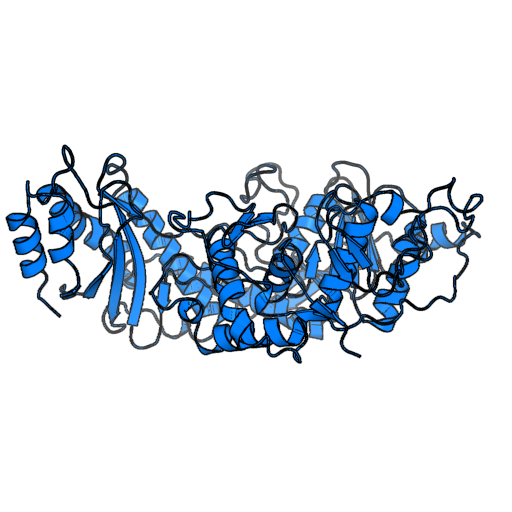.219 1.00 97.44 546 LYS A N 1
ATOM 4300 C CA . LYS A 1 546 ? 7.502 -7.824 1.656 1.00 97.44 546 LYS A CA 1
ATOM 4301 C C . LYS A 1 546 ? 8.603 -6.896 1.117 1.00 97.44 546 LYS A C 1
ATOM 4303 O O . LYS A 1 546 ? 9.662 -6.807 1.733 1.00 97.44 546 LYS A O 1
ATOM 4308 N N . ILE A 1 547 ? 8.355 -6.259 -0.032 1.00 97.62 547 ILE A N 1
ATOM 4309 C CA . ILE A 1 547 ? 9.279 -5.353 -0.712 1.00 97.62 547 ILE A CA 1
ATOM 4310 C C . ILE A 1 547 ? 9.422 -4.064 0.098 1.00 97.62 547 ILE A C 1
ATOM 4312 O O . ILE A 1 547 ? 10.546 -3.723 0.449 1.00 97.62 547 ILE A O 1
ATOM 4316 N N . GLU A 1 548 ? 8.319 -3.412 0.485 1.00 98.19 548 GLU A N 1
ATOM 4317 C CA . GLU A 1 548 ? 8.363 -2.216 1.342 1.00 98.19 548 GLU A CA 1
ATOM 4318 C C . GLU A 1 548 ? 9.008 -2.519 2.700 1.00 98.19 548 GLU A C 1
ATOM 4320 O O . GLU A 1 548 ? 9.819 -1.733 3.185 1.00 98.19 548 GLU A O 1
ATOM 4325 N N . LEU A 1 549 ? 8.724 -3.688 3.291 1.00 98.38 549 LEU A N 1
ATOM 4326 C CA . LEU A 1 549 ? 9.365 -4.100 4.545 1.00 98.38 549 LEU A CA 1
ATOM 4327 C C . LEU A 1 549 ? 10.885 -4.237 4.398 1.00 98.38 549 LEU A C 1
ATOM 4329 O O . LEU A 1 549 ? 11.636 -3.730 5.229 1.00 98.38 549 LEU A O 1
ATOM 4333 N N . ALA A 1 550 ? 11.350 -4.920 3.349 1.00 98.00 550 ALA A N 1
ATOM 4334 C CA . ALA A 1 550 ? 12.780 -5.049 3.082 1.00 98.00 550 ALA A CA 1
ATOM 4335 C C . ALA A 1 550 ? 13.420 -3.684 2.804 1.00 98.00 550 ALA A C 1
ATOM 4337 O O . ALA A 1 550 ? 14.485 -3.383 3.336 1.00 98.00 550 ALA A O 1
ATOM 4338 N N . ALA A 1 551 ? 12.746 -2.849 2.014 1.00 97.56 551 ALA A N 1
ATOM 4339 C CA . ALA A 1 551 ? 13.194 -1.515 1.655 1.00 97.56 551 ALA A CA 1
ATOM 4340 C C . ALA A 1 551 ? 13.354 -0.610 2.889 1.00 97.56 551 ALA A C 1
ATOM 4342 O O . ALA A 1 551 ? 14.359 0.096 2.988 1.00 97.56 551 ALA A O 1
ATOM 4343 N N . ALA A 1 552 ? 12.429 -0.679 3.850 1.00 97.44 552 ALA A N 1
ATOM 4344 C CA . ALA A 1 552 ? 12.537 0.048 5.110 1.00 97.44 552 ALA A CA 1
ATOM 4345 C C . ALA A 1 552 ? 13.705 -0.462 5.971 1.00 97.44 552 ALA A C 1
ATOM 4347 O O . ALA A 1 552 ? 14.504 0.337 6.456 1.00 97.44 552 ALA A O 1
ATOM 4348 N N . ILE A 1 553 ? 13.874 -1.785 6.105 1.00 97.31 553 ILE A N 1
ATOM 4349 C CA . ILE A 1 553 ? 15.004 -2.349 6.864 1.00 97.31 553 ILE A CA 1
ATOM 4350 C C . ILE A 1 553 ? 16.344 -1.955 6.224 1.00 97.31 553 ILE A C 1
ATOM 4352 O O . ILE A 1 553 ? 17.251 -1.537 6.938 1.00 97.31 553 ILE A O 1
ATOM 4356 N N . ASN A 1 554 ? 16.464 -2.016 4.893 1.00 97.38 554 ASN A N 1
ATOM 4357 C CA . ASN A 1 554 ? 17.681 -1.653 4.151 1.00 97.38 554 ASN A CA 1
ATOM 4358 C C . ASN A 1 554 ? 18.090 -0.178 4.298 1.00 97.38 554 ASN A C 1
ATOM 4360 O O . ASN A 1 554 ? 19.246 0.166 4.046 1.00 97.38 554 ASN A O 1
ATOM 4364 N N . ARG A 1 555 ? 17.161 0.693 4.706 1.00 95.56 555 ARG A N 1
ATOM 4365 C CA . ARG A 1 555 ? 17.401 2.124 4.950 1.00 95.56 555 ARG A CA 1
ATOM 4366 C C . ARG A 1 555 ? 17.676 2.445 6.419 1.00 95.56 555 ARG A C 1
ATOM 4368 O O . ARG A 1 555 ? 17.986 3.588 6.749 1.00 95.56 555 ARG A O 1
ATOM 4375 N N . LEU A 1 556 ? 17.621 1.452 7.309 1.00 94.44 556 LEU A N 1
ATOM 4376 C CA . LEU A 1 556 ? 18.024 1.630 8.697 1.00 94.44 556 LEU A CA 1
ATOM 4377 C C . LEU A 1 556 ? 19.551 1.756 8.785 1.00 94.44 556 LEU A C 1
ATOM 4379 O O . LEU A 1 556 ? 20.280 0.799 8.539 1.00 94.44 556 LEU A O 1
ATOM 4383 N N . ARG A 1 557 ? 20.047 2.921 9.213 1.00 92.69 557 ARG A N 1
ATOM 4384 C CA . ARG A 1 557 ? 21.495 3.192 9.308 1.00 92.69 557 ARG A CA 1
ATOM 4385 C C . ARG A 1 557 ? 22.249 2.237 10.235 1.00 92.69 557 ARG A C 1
ATOM 4387 O O . ARG A 1 557 ? 23.413 1.939 9.996 1.00 92.69 557 ARG A O 1
ATOM 4394 N N . THR A 1 558 ? 21.599 1.729 11.282 1.00 93.38 558 THR A N 1
ATOM 4395 C CA . THR A 1 558 ? 22.219 0.778 12.219 1.00 93.38 558 THR A CA 1
ATOM 4396 C C . THR A 1 558 ? 22.260 -0.655 11.706 1.00 93.38 558 THR A C 1
ATOM 4398 O O . THR A 1 558 ? 22.866 -1.492 12.378 1.00 93.38 558 THR A O 1
ATOM 4401 N N . LEU A 1 559 ? 21.627 -0.946 10.562 1.00 95.50 559 LEU A N 1
ATOM 4402 C CA . LEU A 1 559 ? 21.517 -2.285 9.997 1.00 95.50 559 LEU A CA 1
ATOM 4403 C C . LEU A 1 559 ? 22.891 -2.956 9.876 1.00 95.50 559 LEU A C 1
ATOM 4405 O O . LEU A 1 559 ? 23.866 -2.367 9.414 1.00 95.50 559 LEU A O 1
ATOM 4409 N N . ARG A 1 560 ? 22.948 -4.235 10.245 1.00 95.00 560 ARG A N 1
ATOM 4410 C CA . ARG A 1 560 ? 24.083 -5.118 9.974 1.00 95.00 560 ARG A CA 1
ATOM 4411 C C . ARG A 1 560 ? 23.575 -6.389 9.330 1.00 95.00 560 ARG A C 1
ATOM 4413 O O . ARG A 1 560 ? 22.583 -6.966 9.778 1.00 95.00 560 ARG A O 1
ATOM 4420 N N . VAL A 1 561 ? 24.266 -6.812 8.281 1.00 94.62 561 VAL A N 1
ATOM 4421 C CA . VAL A 1 561 ? 23.901 -7.990 7.495 1.00 94.62 561 VAL A CA 1
ATOM 4422 C C . VAL A 1 561 ? 25.158 -8.773 7.142 1.00 94.62 561 VAL A C 1
ATOM 4424 O O . VAL A 1 561 ? 26.225 -8.187 6.959 1.00 94.62 561 VAL A O 1
ATOM 4427 N N . GLU A 1 562 ? 25.039 -10.085 7.012 1.00 93.31 562 GLU A N 1
ATOM 4428 C CA . GLU A 1 562 ? 26.103 -10.958 6.511 1.00 93.31 562 GLU A CA 1
ATOM 4429 C C . GLU A 1 562 ? 25.734 -11.472 5.121 1.00 93.31 562 GLU A C 1
ATOM 4431 O O . GLU A 1 562 ? 24.564 -11.722 4.844 1.00 93.31 562 GLU A O 1
ATOM 4436 N N . GLN A 1 563 ? 26.706 -11.651 4.229 1.00 85.50 563 GLN A N 1
ATOM 4437 C CA . GLN A 1 563 ? 26.430 -12.332 2.965 1.00 85.50 563 GLN A CA 1
ATOM 4438 C C . GLN A 1 563 ? 26.345 -13.834 3.201 1.00 85.50 563 GLN A C 1
ATOM 4440 O O . GLN A 1 563 ? 27.209 -14.427 3.849 1.00 85.50 563 GLN A O 1
ATOM 4445 N N . LYS A 1 564 ? 25.298 -14.454 2.663 1.00 80.06 564 LYS A N 1
ATOM 4446 C CA . LYS A 1 564 ? 25.136 -15.901 2.701 1.00 80.06 564 LYS A CA 1
ATOM 4447 C C . LYS A 1 564 ? 26.174 -16.524 1.768 1.00 80.06 564 LYS A C 1
ATOM 4449 O O . LYS A 1 564 ? 26.161 -16.247 0.570 1.00 80.06 564 LYS A O 1
ATOM 4454 N N . MET A 1 565 ? 27.093 -17.293 2.355 1.00 63.62 565 MET A N 1
ATOM 4455 C CA . MET A 1 565 ? 28.162 -18.000 1.636 1.00 63.62 565 MET A CA 1
ATOM 4456 C C . MET A 1 565 ? 27.632 -19.069 0.688 1.00 63.62 565 MET A C 1
ATOM 4458 O O . MET A 1 565 ? 26.623 -19.727 1.043 1.00 63.62 565 MET A O 1
#

pLDDT: mean 91.52, std 11.25, range [41.44, 98.88]

Foldseek 3Di:
DAEPVVLLVQLVVQAQHAPQSCQVSADWYDDDFKIKGFHAPARFLPGDFTKIKIKGFCVFQVDDCVCPVDPQSQLLLQLQLQQLLVVLCCVQPVPCVVAFRKFFFHDAQFRFRFLQWGDDNTIIMGMTGTSQGDDPNGHNSVSNCCNVPPRVVSSCQCRRHPVNDDVVLSVLSSQLRQQLVVLLVCCVVVQFQKKFFWQFQQDAPDPPGLAGDPPDTDGADEAPVQKDWDQGPRPGITITGTHHQAEEEEEEAPPLCSVSLLVLLLLLLTAGGPPRSSNNIHGHVLEAEFFFDFQFWFFQFQLVLWWVAAAPGDHNRTDTDRTDHRLSRRSRLVLLSVLLPRQEYEYEPVRHDPLQADDDPPCPVPPDNRHIHTRHVLLCQQLCCVPRVRHYYYYDYPPLSNLLRHPWYWYRDNNYTYTCNVVSVVSNVVPPPPDNPPDHSDDSFFKQWALVLQAQAAPPDDDQDQDPDPFWHDRHPDIQGCNRRVNDDGSQQSVLLNLLLNVLSVVRPVADTLNRSLVVSVVCCVVPNSPVSDPGSDRRHTDDHSSVSSSRQSRTSSIHIDTDD

Solvent-accessible surface area (backbone atoms only — not comparable to full-atom values): 29995 Å² total; per-residue (Å²): 122,44,54,44,66,56,56,56,50,50,33,61,72,40,41,72,34,61,40,59,57,56,56,73,65,55,45,43,29,42,50,95,75,38,35,42,34,33,78,44,62,43,73,46,92,86,48,69,56,16,38,34,37,41,41,24,45,29,94,68,23,55,67,60,65,81,53,48,71,47,71,52,23,34,36,30,43,30,42,51,36,45,51,35,35,51,54,28,36,60,73,62,49,63,85,28,83,88,47,46,38,71,47,58,70,75,77,71,62,51,58,55,52,43,44,28,31,48,74,58,92,62,31,40,36,40,28,35,34,37,34,73,26,57,52,98,73,18,26,29,18,70,56,43,45,43,44,66,71,57,35,45,54,55,24,46,53,52,31,61,28,46,89,58,44,63,60,69,63,50,50,51,40,20,43,42,29,34,32,27,52,50,55,38,66,43,26,63,83,72,49,29,44,31,37,42,32,49,62,25,36,58,57,47,64,42,100,87,43,86,50,46,44,92,71,89,67,70,53,34,52,50,29,78,92,38,47,48,77,48,79,36,92,67,85,37,76,44,50,19,24,55,39,61,71,43,33,35,37,32,29,43,62,88,93,16,44,44,68,40,52,50,51,40,44,61,54,10,55,44,35,28,41,77,88,44,31,45,32,57,24,24,18,43,76,41,53,39,74,51,43,40,40,66,52,43,38,45,65,51,41,62,38,54,66,36,29,82,40,38,55,92,74,51,62,38,71,54,31,63,43,71,61,30,51,32,43,56,31,29,53,46,46,50,54,57,40,49,60,58,57,36,44,28,40,36,36,44,56,92,49,42,30,64,64,27,57,37,87,57,90,74,49,78,85,61,70,50,87,71,48,66,40,63,54,24,44,71,81,36,50,58,30,38,28,75,76,69,64,29,21,36,42,34,35,44,58,92,63,67,76,54,34,72,66,44,74,37,30,35,34,21,54,90,52,35,51,38,77,40,41,68,61,37,45,54,55,30,67,72,49,87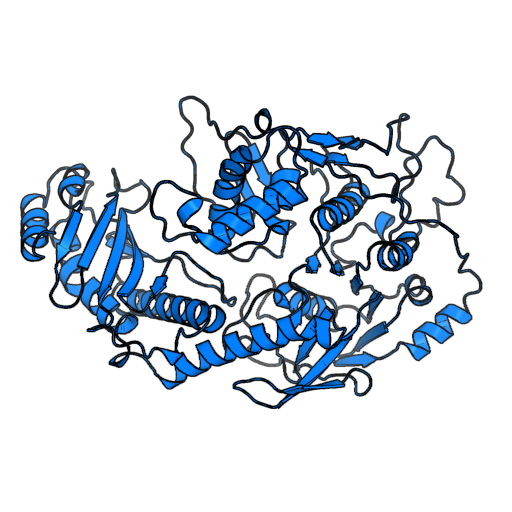,74,76,72,81,72,94,62,78,41,72,82,85,70,52,39,22,44,40,41,88,33,66,56,65,62,44,66,102,81,59,77,87,70,79,71,90,53,81,36,48,42,78,43,33,84,42,72,25,74,42,65,76,49,75,83,64,86,46,54,27,26,49,50,37,43,55,36,39,60,63,52,37,40,84,51,32,76,73,71,40,29,50,43,54,31,35,49,50,49,51,52,49,33,76,74,62,38,74,58,72,52,44,100,60,93,58,31,53,34,29,67,76,53,52,60,60,48,50,52,51,53,57,36,35,78,64,50,44,55,43,70,62,129